Protein AF-A0A926H9J5-F1 (afdb_monomer_lite)

Foldseek 3Di:
DDDDPPVPVVVVVVVVVVLVCVLVVQLVVLLVVVVPDFQWDPVPKPQWDDPDPPDLKTFGAQKIKIFGLFAQAKKKKKWWKAADDDVPDDWKWKWKAFPVGTQDIDTHHGGDIDIGIGGRPGRIIMIGIDWDADVPRDPPTGGIMTNDMHMDHDHHSVVSSVVSNVVSVVVVVVVVVLVVCVVVVNNLLSVLLVLLLCLLQVCLQPPPHDADPQLLQLLQQLVCCLVPCAGPVRHHVDQQFDDDPNDTAQNLLSVLLNVLCVVPNSGSSSLLNSLSNLLSLLLVLQLVQCVLVVHDNVNSSVSSNCSSPPPVSSVLSSHRHLVSNQSSLVSQLSSLLSVCLVPVALVSLLSNLVSLLSNVSSGVVSVPVSVVSNVVSVVSSVVVDDPPSVVSNPVSVVSSVVSD

Structure (mmCIF, N/CA/C/O backbone):
data_AF-A0A926H9J5-F1
#
_entry.id   AF-A0A926H9J5-F1
#
loop_
_atom_site.group_PDB
_atom_site.id
_atom_site.type_symbol
_atom_site.label_atom_id
_atom_site.label_alt_id
_atom_site.label_comp_id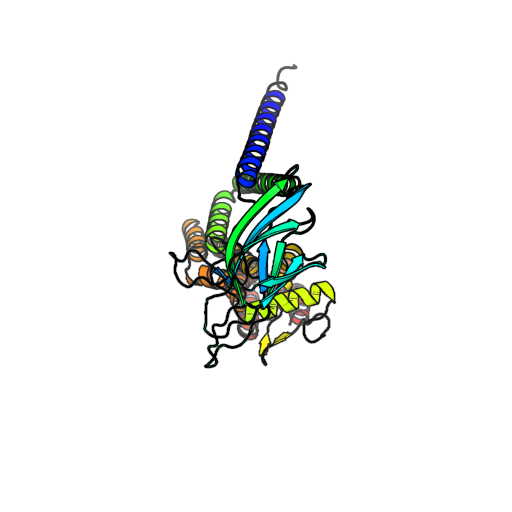
_atom_site.label_asym_id
_atom_site.label_entity_id
_atom_site.label_seq_id
_atom_site.pdbx_PDB_ins_code
_atom_site.Cartn_x
_atom_site.Cartn_y
_atom_site.Cartn_z
_atom_site.occupancy
_atom_site.B_iso_or_equiv
_atom_site.auth_seq_id
_atom_site.auth_comp_id
_atom_site.auth_asym_id
_atom_site.auth_atom_id
_atom_site.pdbx_PDB_model_num
ATOM 1 N N . MET A 1 1 ? -57.236 1.985 -12.619 1.00 40.22 1 MET A N 1
ATOM 2 C CA . MET A 1 1 ? -56.108 1.726 -11.698 1.00 40.22 1 MET A CA 1
ATOM 3 C C . MET A 1 1 ? -54.906 1.158 -12.467 1.00 40.22 1 MET A C 1
ATOM 5 O O . MET A 1 1 ? -54.530 0.035 -12.216 1.00 40.22 1 MET A O 1
ATOM 9 N N . VAL A 1 2 ? -54.306 1.894 -13.419 1.00 43.84 2 VAL A N 1
ATOM 10 C CA . VAL A 1 2 ? -53.001 1.549 -14.043 1.00 43.84 2 VAL A CA 1
ATOM 11 C C . VAL A 1 2 ? -52.397 2.838 -14.624 1.00 43.84 2 VAL A C 1
ATOM 13 O O . VAL A 1 2 ? -52.598 3.153 -15.792 1.00 43.84 2 VAL A O 1
ATOM 16 N N . ARG A 1 3 ? -51.736 3.666 -13.803 1.00 39.59 3 ARG A N 1
ATOM 17 C CA . ARG A 1 3 ? -51.000 4.849 -14.302 1.00 39.59 3 ARG A CA 1
ATOM 18 C C . ARG A 1 3 ? -49.951 5.354 -13.303 1.00 39.59 3 ARG A C 1
ATOM 20 O O . ARG A 1 3 ? -49.963 6.518 -12.943 1.00 39.59 3 ARG A O 1
ATOM 27 N N . VAL A 1 4 ? -49.076 4.474 -12.801 1.00 44.59 4 VAL A N 1
ATOM 28 C CA . VAL A 1 4 ? -47.977 4.892 -11.892 1.00 44.59 4 VAL A CA 1
ATOM 29 C C . VAL A 1 4 ? -46.612 4.244 -12.210 1.00 44.59 4 VAL A C 1
ATOM 31 O O . VAL A 1 4 ? -45.598 4.685 -11.689 1.00 44.59 4 VAL A O 1
ATOM 34 N N . LEU A 1 5 ? -46.504 3.276 -13.131 1.00 44.22 5 LEU A N 1
ATOM 35 C CA . LEU A 1 5 ? -45.238 2.539 -13.339 1.00 44.22 5 LEU A CA 1
ATOM 36 C C . LEU A 1 5 ? -44.410 2.932 -14.581 1.00 44.22 5 LEU A C 1
ATOM 38 O O . LEU A 1 5 ? -43.310 2.417 -14.750 1.00 44.22 5 LEU A O 1
ATOM 42 N N . SER A 1 6 ? -44.861 3.860 -15.435 1.00 45.69 6 SER A N 1
ATOM 43 C CA . SER A 1 6 ? -44.105 4.243 -16.648 1.00 45.69 6 SER A CA 1
ATOM 44 C C . SER A 1 6 ? -43.022 5.311 -16.422 1.00 45.69 6 SER A C 1
ATOM 46 O O . SER A 1 6 ? -42.155 5.491 -17.276 1.00 45.69 6 SER A O 1
ATOM 48 N N . GLY A 1 7 ? -43.038 6.012 -15.281 1.00 44.78 7 GLY A N 1
ATOM 49 C CA . GLY A 1 7 ? -42.080 7.084 -14.976 1.00 44.78 7 GLY A CA 1
ATOM 50 C C . GLY A 1 7 ? -40.696 6.597 -14.527 1.00 44.78 7 GLY A C 1
ATOM 51 O O . GLY A 1 7 ? -39.704 7.277 -14.771 1.00 44.78 7 GLY A O 1
ATOM 52 N N . SER A 1 8 ? -40.596 5.412 -13.914 1.00 55.94 8 SER A N 1
ATOM 53 C CA . SER A 1 8 ? -39.327 4.910 -13.357 1.00 55.94 8 SER A CA 1
ATOM 54 C C . SER A 1 8 ? -38.430 4.221 -14.393 1.00 55.94 8 SER A C 1
ATOM 56 O O . SER A 1 8 ? -37.206 4.311 -14.301 1.00 55.94 8 SER A O 1
ATOM 58 N N . VAL A 1 9 ? -39.017 3.579 -15.409 1.00 56.31 9 VAL A N 1
ATOM 59 C CA . VAL A 1 9 ? -38.272 2.833 -16.439 1.00 56.31 9 VAL A CA 1
ATOM 60 C C . VAL A 1 9 ? -37.558 3.777 -17.411 1.00 56.31 9 VAL A C 1
ATOM 62 O O . VAL A 1 9 ? -36.389 3.560 -17.730 1.00 56.31 9 VAL A O 1
ATOM 65 N N . ASN A 1 10 ? -38.215 4.866 -17.827 1.00 59.53 10 ASN A N 1
ATOM 66 C CA . ASN A 1 10 ? -37.609 5.866 -18.715 1.00 59.53 10 ASN A CA 1
ATOM 67 C C . ASN A 1 10 ? -36.473 6.640 -18.034 1.00 59.53 10 ASN A C 1
ATOM 69 O O . ASN A 1 10 ? -35.454 6.920 -18.668 1.00 59.53 10 ASN A O 1
ATOM 73 N N . ASP A 1 11 ? -36.608 6.943 -16.740 1.00 71.62 11 ASP A N 1
ATOM 74 C CA . ASP A 1 11 ? -35.564 7.649 -15.992 1.00 71.62 11 ASP A CA 1
ATOM 75 C C . ASP A 1 11 ? -34.356 6.736 -15.701 1.00 71.62 11 ASP A C 1
ATOM 77 O O . ASP A 1 11 ? -33.203 7.170 -15.763 1.00 71.62 11 ASP A O 1
ATOM 81 N N . TRP A 1 12 ? -34.591 5.434 -15.492 1.00 65.69 12 TRP A N 1
ATOM 82 C CA . TRP A 1 12 ? -33.530 4.426 -15.417 1.00 65.69 12 TRP A CA 1
ATOM 83 C C . TRP A 1 12 ? -32.776 4.277 -16.745 1.00 65.69 12 TRP A C 1
ATOM 85 O O . TRP A 1 12 ? -31.549 4.395 -16.770 1.00 65.69 12 TRP A O 1
ATOM 95 N N . ALA A 1 13 ? -33.493 4.107 -17.859 1.00 68.81 13 ALA A N 1
ATOM 96 C CA . ALA A 1 13 ? -32.890 3.991 -19.187 1.00 68.81 13 ALA A CA 1
ATOM 97 C C . ALA A 1 13 ? -32.060 5.237 -19.556 1.00 68.81 13 ALA A C 1
ATOM 99 O O . ALA A 1 13 ? -30.950 5.121 -20.084 1.00 68.81 13 ALA A O 1
ATOM 100 N N . ALA A 1 14 ? -32.540 6.435 -19.207 1.00 77.62 14 ALA A N 1
ATOM 101 C CA . ALA A 1 14 ? -31.814 7.686 -19.425 1.00 77.62 14 ALA A CA 1
ATOM 102 C C . ALA A 1 14 ? -30.544 7.816 -18.561 1.00 77.62 14 ALA A C 1
ATOM 104 O O . ALA A 1 14 ? -29.553 8.405 -19.006 1.00 77.62 14 ALA A O 1
ATOM 105 N N . ARG A 1 15 ? -30.543 7.288 -17.329 1.00 77.44 15 ARG A N 1
ATOM 106 C CA . ARG A 1 15 ? -29.356 7.264 -16.452 1.00 77.44 15 ARG A CA 1
ATOM 107 C C . ARG A 1 15 ? -28.318 6.254 -16.932 1.00 77.44 15 ARG A C 1
ATOM 109 O O . ARG A 1 15 ? -27.143 6.605 -17.014 1.00 77.44 15 ARG A O 1
ATOM 116 N N . VAL A 1 16 ? -28.747 5.050 -17.315 1.00 74.50 16 VAL A N 1
ATOM 117 C CA . VAL A 1 16 ? -27.863 4.016 -17.880 1.00 74.50 16 VAL A CA 1
ATOM 118 C C . VAL A 1 16 ? -27.220 4.513 -19.173 1.00 74.50 16 VAL A C 1
ATOM 120 O O . VAL A 1 16 ? -26.003 4.437 -19.316 1.00 74.50 16 VAL A O 1
ATOM 123 N N . ARG A 1 17 ? -27.997 5.124 -20.075 1.00 78.69 17 ARG A N 1
ATOM 124 C CA . ARG A 1 17 ? -27.465 5.701 -21.319 1.00 78.69 17 ARG A CA 1
ATOM 125 C C . ARG A 1 17 ? -26.413 6.783 -21.057 1.00 78.69 17 ARG A C 1
ATOM 127 O O . ARG A 1 17 ? -25.381 6.792 -21.720 1.00 78.69 17 ARG A O 1
ATOM 134 N N . ARG A 1 18 ? -26.645 7.676 -20.087 1.00 84.75 18 ARG A N 1
ATOM 135 C CA . ARG A 1 18 ? -25.661 8.702 -19.694 1.00 84.75 18 ARG A CA 1
ATOM 136 C C . ARG A 1 18 ? -24.377 8.083 -19.145 1.00 84.75 18 ARG A C 1
ATOM 138 O O . ARG A 1 18 ? -23.299 8.508 -19.542 1.00 84.75 18 ARG A O 1
ATOM 145 N N . LEU A 1 19 ? -24.487 7.065 -18.292 1.00 80.88 19 LEU A N 1
ATOM 146 C CA . LEU A 1 19 ? -23.328 6.360 -17.746 1.00 80.88 19 LEU A CA 1
ATOM 147 C C . LEU A 1 19 ? -22.507 5.681 -18.851 1.00 80.88 19 LEU A C 1
ATOM 149 O O . LEU A 1 19 ? -21.294 5.850 -18.899 1.00 80.88 19 LEU A O 1
ATOM 153 N N . VAL A 1 20 ? -23.168 4.973 -19.771 1.00 82.50 20 VAL A N 1
ATOM 154 C CA . VAL A 1 20 ? -22.505 4.313 -20.906 1.00 82.50 20 VAL A CA 1
ATOM 155 C C . VAL A 1 20 ? -21.783 5.331 -21.789 1.00 82.50 20 VAL A C 1
ATOM 157 O O . VAL A 1 20 ? -20.630 5.108 -22.140 1.00 82.50 20 VAL A O 1
ATOM 160 N N . LEU A 1 21 ? -22.409 6.472 -22.099 1.00 86.94 21 LEU A N 1
ATOM 161 C CA . LEU A 1 21 ? -21.769 7.529 -22.891 1.00 86.94 21 LEU A CA 1
ATOM 162 C C . LEU A 1 21 ? -20.521 8.100 -22.209 1.00 86.94 21 LEU A C 1
ATOM 164 O O . LEU A 1 21 ? -19.515 8.314 -22.878 1.00 86.94 21 LEU A O 1
ATOM 168 N N . VAL A 1 22 ? -20.561 8.309 -20.890 1.00 85.81 22 VAL A N 1
ATOM 169 C CA . VAL A 1 22 ? -19.393 8.773 -20.124 1.00 85.81 22 VAL A CA 1
ATOM 170 C C . VAL A 1 22 ? -18.276 7.728 -20.135 1.00 85.81 22 VAL A C 1
ATOM 172 O O . VAL A 1 22 ? -17.121 8.087 -20.339 1.00 85.81 22 VAL A O 1
ATOM 175 N N . LEU A 1 23 ? -18.602 6.443 -19.969 1.00 84.19 23 LEU A N 1
ATOM 176 C CA . LEU A 1 23 ? -17.611 5.361 -19.984 1.00 84.19 23 LEU A CA 1
ATOM 177 C C . LEU A 1 23 ? -16.963 5.196 -21.357 1.00 84.19 23 LEU A C 1
ATOM 179 O O . LEU A 1 23 ? -15.743 5.111 -21.448 1.00 84.19 23 LEU A O 1
ATOM 183 N N . VAL A 1 24 ? -17.764 5.200 -22.423 1.00 85.88 24 VAL A N 1
ATOM 184 C CA . VAL A 1 24 ? -17.259 5.119 -23.799 1.00 85.88 24 VAL A CA 1
ATOM 185 C C . VAL A 1 24 ? -16.432 6.358 -24.137 1.00 85.88 24 VAL A C 1
ATOM 187 O O . VAL A 1 24 ? -15.339 6.227 -24.676 1.00 85.88 24 VAL A O 1
ATOM 190 N N . GLY A 1 25 ? -16.906 7.554 -23.777 1.00 87.00 25 GLY A N 1
ATOM 191 C CA . GLY A 1 25 ? -16.163 8.798 -23.982 1.00 87.00 25 GLY A CA 1
ATOM 192 C C . GLY A 1 25 ? -14.828 8.815 -23.234 1.00 87.00 25 GLY A C 1
ATOM 193 O O . GLY A 1 25 ? -13.804 9.151 -23.824 1.00 87.00 25 GLY A O 1
ATOM 194 N N . GLY A 1 26 ? -14.816 8.390 -21.967 1.00 84.19 26 GLY A N 1
ATOM 195 C CA . GLY A 1 26 ? -13.601 8.274 -21.157 1.00 84.19 26 GLY A CA 1
ATOM 196 C C . GLY A 1 26 ? -12.621 7.237 -21.707 1.00 84.19 26 GLY A C 1
ATOM 197 O O . GLY A 1 26 ? -11.427 7.516 -21.800 1.00 84.19 26 GLY A O 1
ATOM 198 N N . TYR A 1 27 ? -13.126 6.083 -22.148 1.00 87.88 27 TYR A N 1
ATOM 199 C CA . TYR A 1 27 ? -12.326 5.052 -22.805 1.00 87.88 27 TYR A CA 1
ATOM 200 C C . TYR A 1 27 ? -11.686 5.566 -24.102 1.00 87.88 27 TYR A C 1
ATOM 202 O O . TYR A 1 27 ? -10.478 5.440 -24.289 1.00 87.88 27 TYR A O 1
ATOM 210 N N . LEU A 1 28 ? -12.468 6.191 -24.987 1.00 86.88 28 LEU A N 1
ATOM 211 C CA . LEU A 1 28 ? -11.955 6.737 -26.246 1.00 86.88 28 LEU A CA 1
ATOM 212 C C . LEU A 1 28 ? -10.918 7.837 -25.997 1.00 86.88 28 LEU A C 1
ATOM 214 O O . LEU A 1 28 ? -9.867 7.838 -26.635 1.00 86.88 28 LEU A O 1
ATOM 218 N N . LEU A 1 29 ? -11.172 8.730 -25.037 1.00 86.56 29 LEU A N 1
ATOM 219 C CA . LEU A 1 29 ? -10.226 9.776 -24.658 1.00 86.56 29 LEU A CA 1
ATOM 220 C C . LEU A 1 29 ? -8.920 9.184 -24.108 1.00 86.56 29 LEU A C 1
ATOM 222 O O . LEU A 1 29 ? -7.842 9.588 -24.536 1.00 86.56 29 LEU A O 1
ATOM 226 N N . GLY A 1 30 ? -9.003 8.205 -23.203 1.00 83.12 30 GLY A N 1
ATOM 227 C CA . GLY A 1 30 ? -7.832 7.516 -22.658 1.00 83.12 30 GLY A CA 1
ATOM 228 C C . GLY A 1 30 ? -7.021 6.803 -23.740 1.00 83.12 30 GLY A C 1
ATOM 229 O O . GLY A 1 30 ? -5.794 6.883 -23.744 1.00 83.12 30 GLY A O 1
ATOM 230 N N . LEU A 1 31 ? -7.699 6.174 -24.703 1.00 84.00 31 LEU A N 1
ATOM 231 C CA . LEU A 1 31 ? -7.054 5.517 -25.836 1.00 84.00 31 LEU A CA 1
ATOM 232 C C . LEU A 1 31 ? -6.327 6.522 -26.734 1.00 84.00 31 LEU A C 1
ATOM 234 O O . LEU A 1 31 ? -5.190 6.262 -27.114 1.00 84.00 31 LEU A O 1
ATOM 238 N N . VAL A 1 32 ? -6.931 7.678 -27.026 1.00 85.69 32 VAL A N 1
ATOM 239 C CA . VAL A 1 32 ? -6.279 8.756 -27.790 1.00 85.69 32 VAL A CA 1
ATOM 240 C C . VAL A 1 32 ? -5.058 9.300 -27.045 1.00 85.69 32 VAL A C 1
ATOM 242 O O . VAL A 1 32 ? -3.987 9.410 -27.638 1.00 85.69 32 VAL A O 1
ATOM 245 N N . LEU A 1 33 ? -5.185 9.587 -25.746 1.00 83.25 33 LEU A N 1
ATOM 246 C CA . LEU A 1 33 ? -4.091 10.129 -24.932 1.00 83.25 33 LEU A CA 1
ATOM 247 C C . LEU A 1 33 ? -2.909 9.160 -24.816 1.00 83.25 33 LEU A C 1
ATOM 249 O O . LEU A 1 33 ? -1.759 9.585 -24.918 1.00 83.25 33 LEU A O 1
ATOM 253 N N . LEU A 1 34 ? -3.168 7.865 -24.616 1.00 76.88 34 LEU A N 1
ATOM 254 C CA . LEU A 1 34 ? -2.102 6.863 -24.553 1.00 76.88 34 LEU A CA 1
ATOM 255 C C . LEU A 1 34 ? -1.523 6.540 -25.933 1.00 76.88 34 LEU A C 1
ATOM 257 O O . LEU A 1 34 ? -0.317 6.353 -26.043 1.00 76.88 34 LEU A O 1
ATOM 261 N N . ALA A 1 35 ? -2.337 6.520 -26.991 1.00 78.69 35 ALA A N 1
ATOM 262 C CA . ALA A 1 35 ? -1.851 6.299 -28.354 1.00 78.69 35 ALA A CA 1
ATOM 263 C C . ALA A 1 35 ? -1.009 7.468 -28.894 1.00 78.69 35 ALA A C 1
ATOM 265 O O . ALA A 1 35 ? -0.241 7.263 -29.833 1.00 78.69 35 ALA A O 1
ATOM 266 N N . ALA A 1 36 ? -1.156 8.666 -28.317 1.00 81.81 36 ALA A N 1
ATOM 267 C CA . ALA A 1 36 ? -0.327 9.831 -28.608 1.00 81.81 36 ALA A CA 1
ATOM 268 C C . ALA A 1 36 ? 1.050 9.791 -27.919 1.00 81.81 36 ALA A C 1
ATOM 270 O O . ALA A 1 36 ? 1.919 10.592 -28.267 1.00 81.81 36 ALA A O 1
ATOM 271 N N . ARG A 1 37 ? 1.277 8.883 -26.954 1.00 80.00 37 ARG A N 1
ATOM 272 C CA . ARG A 1 37 ? 2.600 8.711 -26.339 1.00 80.00 37 ARG A CA 1
ATOM 273 C C . ARG A 1 37 ? 3.595 8.151 -27.363 1.00 80.00 37 ARG A C 1
ATOM 275 O O . ARG A 1 37 ? 3.215 7.308 -28.181 1.00 80.00 37 ARG A O 1
ATOM 282 N N . PRO A 1 38 ? 4.866 8.589 -27.329 1.00 84.56 38 PRO A N 1
ATOM 283 C CA . PRO A 1 38 ? 5.887 8.023 -28.196 1.00 84.56 38 PRO A CA 1
ATOM 284 C C . PRO A 1 38 ? 6.096 6.540 -27.866 1.00 84.56 38 PRO A C 1
ATOM 286 O O . PRO A 1 38 ? 6.010 6.127 -26.713 1.00 84.56 38 PRO A O 1
ATOM 289 N N . VAL A 1 39 ? 6.398 5.739 -28.889 1.00 86.62 39 VAL A N 1
ATOM 290 C CA . VAL A 1 39 ? 6.645 4.292 -28.745 1.00 86.62 39 VAL A CA 1
ATOM 291 C C . VAL A 1 39 ? 7.868 4.012 -27.867 1.00 86.62 39 VAL A C 1
ATOM 293 O O . VAL A 1 39 ? 7.919 2.995 -27.187 1.00 86.62 39 VAL A O 1
ATOM 296 N N . LEU A 1 40 ? 8.843 4.919 -27.877 1.00 88.56 40 LEU A N 1
ATOM 297 C CA . LEU A 1 40 ? 10.045 4.871 -27.058 1.00 88.56 40 LEU A CA 1
ATOM 298 C C . LEU A 1 40 ? 10.285 6.262 -26.472 1.00 88.56 40 LEU A C 1
ATOM 300 O O . LEU A 1 40 ? 10.246 7.255 -27.201 1.00 88.56 40 LEU A O 1
ATOM 304 N N . SER A 1 41 ? 10.557 6.324 -25.170 1.00 87.19 41 SER A N 1
ATOM 305 C CA . SER A 1 41 ? 10.955 7.544 -24.467 1.00 87.19 41 SER A CA 1
A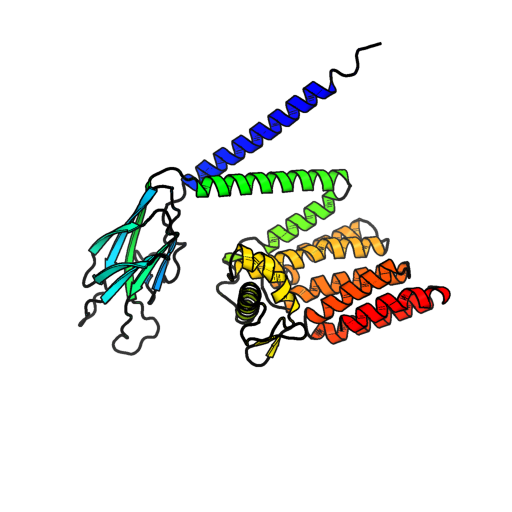TOM 306 C C . SER A 1 41 ? 12.280 7.318 -23.750 1.00 87.19 41 SER A C 1
ATOM 308 O O . SER A 1 41 ? 12.402 6.418 -22.923 1.00 87.19 41 SER A O 1
ATOM 310 N N . LEU A 1 42 ? 13.274 8.167 -24.020 1.00 83.75 42 LEU A N 1
ATOM 311 C CA . LEU A 1 42 ? 14.565 8.117 -23.323 1.00 83.75 42 LEU A CA 1
ATOM 312 C C . LEU A 1 42 ? 14.466 8.506 -21.840 1.00 83.75 42 LEU A C 1
ATOM 314 O O . LEU A 1 42 ? 15.386 8.223 -21.081 1.00 83.75 42 LEU A O 1
ATOM 318 N N . GLN A 1 43 ? 13.367 9.138 -21.414 1.00 79.19 43 GLN A N 1
ATOM 319 C CA . GLN A 1 43 ? 13.122 9.441 -19.998 1.00 79.19 43 GLN A CA 1
ATOM 320 C C . GLN A 1 43 ? 12.725 8.199 -19.194 1.00 79.19 43 GLN A C 1
ATOM 322 O O . GLN A 1 43 ? 12.926 8.168 -17.987 1.00 79.19 43 GLN A O 1
ATOM 327 N N . GLU A 1 44 ? 12.168 7.188 -19.861 1.00 79.50 44 GLU A N 1
ATOM 328 C CA . GLU A 1 44 ? 11.751 5.919 -19.252 1.00 79.50 44 GLU A CA 1
ATOM 329 C C . GLU A 1 44 ? 12.868 4.864 -19.323 1.00 79.50 44 GLU A C 1
ATOM 331 O O . GLU A 1 44 ? 12.708 3.744 -18.850 1.00 79.50 44 GLU A O 1
ATOM 336 N N . ALA A 1 45 ? 14.001 5.200 -19.942 1.00 84.38 45 ALA A N 1
ATOM 337 C CA . ALA A 1 45 ? 15.117 4.289 -20.115 1.00 84.38 45 ALA A CA 1
ATOM 338 C C . ALA A 1 45 ? 15.911 4.095 -18.817 1.00 84.38 45 ALA A C 1
ATOM 340 O O . ALA A 1 45 ? 16.307 5.053 -18.153 1.00 84.38 45 ALA A O 1
ATOM 341 N N . GLU A 1 46 ? 16.230 2.841 -18.509 1.00 82.75 46 GLU A N 1
ATOM 342 C CA . GLU A 1 46 ? 17.052 2.471 -17.358 1.00 82.75 46 GLU A CA 1
ATOM 343 C C . GLU A 1 46 ? 18.516 2.303 -17.771 1.00 82.75 46 GLU A C 1
ATOM 345 O O . GLU A 1 46 ? 18.820 1.849 -18.878 1.00 82.75 46 GLU A O 1
ATOM 350 N N . GLY A 1 47 ? 19.442 2.631 -16.867 1.00 77.75 47 GLY A N 1
ATOM 351 C CA . GLY A 1 47 ? 20.883 2.507 -17.113 1.00 77.75 47 GLY A CA 1
ATOM 352 C C . GLY A 1 47 ? 21.469 3.601 -18.014 1.00 77.75 47 GLY A C 1
ATOM 353 O O . GLY A 1 47 ? 22.617 3.474 -18.447 1.00 77.75 47 GLY A O 1
ATOM 354 N N . LEU A 1 48 ? 20.701 4.659 -18.303 1.00 78.50 48 LEU A N 1
ATOM 355 C CA . LEU A 1 48 ? 21.188 5.875 -18.952 1.00 78.50 48 LEU A CA 1
ATOM 356 C C . LEU A 1 48 ? 21.561 6.935 -17.918 1.00 78.50 48 LEU A C 1
ATOM 358 O O . LEU A 1 48 ? 20.802 7.223 -16.995 1.00 78.50 48 LEU A O 1
ATOM 362 N N . TYR A 1 49 ? 22.702 7.578 -18.138 1.00 74.88 49 TYR A N 1
ATOM 363 C CA . TYR A 1 49 ? 23.176 8.699 -17.338 1.00 74.88 49 TYR A CA 1
ATOM 364 C C . TYR A 1 49 ? 23.309 9.940 -18.214 1.00 74.88 49 TYR A C 1
ATOM 366 O O . TYR A 1 49 ? 23.768 9.878 -19.358 1.00 74.88 49 TYR A O 1
ATOM 374 N N . ARG A 1 50 ? 22.929 11.095 -17.668 1.00 69.62 50 ARG A N 1
ATOM 375 C CA . ARG A 1 50 ? 23.042 12.392 -18.339 1.00 69.62 50 ARG A CA 1
ATOM 376 C C . ARG A 1 50 ? 23.865 13.334 -17.471 1.00 69.62 50 ARG A C 1
ATOM 378 O O . ARG A 1 50 ? 23.599 13.455 -16.282 1.00 69.62 50 ARG A O 1
ATOM 385 N N . GLN A 1 51 ? 24.861 13.997 -18.059 1.00 51.47 51 GLN A N 1
ATOM 386 C CA . GLN A 1 51 ? 25.780 14.855 -17.303 1.00 51.47 51 GLN A CA 1
ATOM 387 C C . GLN A 1 51 ? 25.222 16.274 -17.063 1.00 51.47 51 GLN A C 1
ATOM 389 O O . GLN A 1 51 ? 25.672 16.930 -16.133 1.00 51.47 51 GLN A O 1
ATOM 394 N N . GLN A 1 52 ? 24.239 16.739 -17.853 1.00 53.91 52 GLN A N 1
ATOM 395 C CA . GLN A 1 52 ? 23.575 18.053 -17.728 1.00 53.91 52 GLN A CA 1
ATOM 396 C C . GLN A 1 52 ? 22.256 18.091 -18.531 1.00 53.91 52 GLN A C 1
ATOM 398 O O . GLN A 1 52 ? 22.150 17.427 -19.563 1.00 53.91 52 GLN A O 1
ATOM 403 N N . GLU A 1 53 ? 21.270 18.900 -18.114 1.00 55.53 53 GLU A N 1
ATOM 404 C CA . GLU A 1 53 ? 19.951 19.048 -18.777 1.00 55.53 53 GLU A CA 1
ATOM 405 C C . GLU A 1 53 ? 20.007 19.530 -20.240 1.00 55.53 53 GLU A C 1
ATOM 407 O O . GLU A 1 53 ? 19.023 19.412 -20.972 1.00 55.53 53 GLU A O 1
ATOM 412 N N . THR A 1 54 ? 21.156 20.026 -20.696 1.00 55.56 54 THR A N 1
ATOM 413 C CA . THR A 1 54 ? 21.392 20.519 -22.061 1.00 55.56 54 THR A CA 1
ATOM 414 C C . THR A 1 54 ? 22.186 19.547 -22.938 1.00 55.56 54 THR A C 1
ATOM 416 O O . THR A 1 54 ? 22.320 19.783 -24.137 1.00 55.56 54 THR A O 1
ATOM 419 N N . ALA A 1 55 ? 22.699 18.440 -22.388 1.00 59.06 55 ALA A N 1
ATOM 420 C CA . ALA A 1 55 ? 23.499 17.490 -23.159 1.00 59.06 55 ALA A CA 1
ATOM 421 C C . ALA A 1 55 ? 22.629 16.728 -24.175 1.00 59.06 55 ALA A C 1
ATOM 423 O O . ALA A 1 55 ? 21.580 16.192 -23.815 1.00 59.06 55 ALA A O 1
ATOM 424 N N . THR A 1 56 ? 23.076 16.654 -25.429 1.00 65.56 56 THR A N 1
ATOM 425 C CA . THR A 1 56 ? 22.390 15.997 -26.562 1.00 65.56 56 THR A CA 1
ATOM 426 C C . THR A 1 56 ? 22.676 14.495 -26.664 1.00 65.56 56 THR A C 1
ATOM 428 O O . THR A 1 56 ? 22.474 13.893 -27.714 1.00 65.56 56 THR A O 1
ATOM 431 N N . TYR A 1 57 ? 23.219 13.892 -25.607 1.00 61.72 57 TYR A N 1
ATOM 432 C CA . TYR A 1 57 ? 23.625 12.494 -25.590 1.00 61.72 57 TYR A CA 1
ATOM 433 C C . TYR A 1 57 ? 23.490 11.894 -24.189 1.00 61.72 57 TYR A C 1
ATOM 435 O O . TYR A 1 57 ? 23.598 12.595 -23.178 1.00 61.72 57 TYR A O 1
ATOM 443 N N . HIS A 1 58 ? 23.262 10.583 -24.148 1.00 74.12 58 HIS A N 1
ATOM 444 C CA . HIS A 1 58 ? 23.119 9.789 -22.937 1.00 74.12 58 HIS A CA 1
ATOM 445 C C . HIS A 1 58 ? 24.236 8.756 -22.869 1.00 74.12 58 HIS A C 1
ATOM 447 O O . HIS A 1 58 ? 24.511 8.030 -23.826 1.00 74.12 58 HIS A O 1
ATOM 453 N N . TRP A 1 59 ? 24.879 8.685 -21.718 1.00 72.81 59 TRP A N 1
ATOM 454 C CA . TRP A 1 59 ? 25.899 7.694 -21.456 1.00 72.81 59 TRP A CA 1
ATOM 455 C C . TRP A 1 59 ? 25.251 6.389 -21.006 1.00 72.81 59 TRP A C 1
ATOM 457 O O . TRP A 1 59 ? 24.406 6.405 -20.108 1.00 72.81 59 TRP A O 1
ATOM 467 N N . THR A 1 60 ? 25.632 5.263 -21.604 1.00 73.62 60 THR A N 1
ATOM 468 C CA . THR A 1 60 ? 25.102 3.960 -21.192 1.00 73.62 60 THR A CA 1
ATOM 469 C C . THR A 1 60 ? 25.912 3.387 -20.038 1.00 73.62 60 THR A C 1
ATOM 471 O O . THR A 1 60 ? 27.127 3.533 -20.009 1.00 73.62 60 THR A O 1
ATOM 474 N N . SER A 1 61 ? 25.288 2.650 -19.124 1.00 74.38 61 SER A N 1
ATOM 475 C CA . SER A 1 61 ? 26.019 1.742 -18.227 1.00 74.38 61 SER A CA 1
ATOM 476 C C . SER A 1 61 ? 26.623 0.552 -19.016 1.00 74.38 61 SER A C 1
ATOM 478 O O . SER A 1 61 ? 26.781 0.616 -20.241 1.00 74.38 61 SER A O 1
ATOM 480 N N . SER A 1 62 ? 26.942 -0.562 -18.350 1.00 77.81 62 SER A N 1
ATOM 481 C CA . SER A 1 62 ? 27.161 -1.856 -19.021 1.00 77.81 62 SER A CA 1
ATOM 482 C C . SER A 1 62 ? 25.884 -2.412 -19.671 1.00 77.81 62 SER A C 1
ATOM 484 O O . SER A 1 62 ? 25.953 -3.208 -20.611 1.00 77.81 62 SER A O 1
ATOM 486 N N . GLN A 1 63 ? 24.716 -1.979 -19.191 1.00 84.44 63 GLN A N 1
ATOM 487 C CA . GLN A 1 63 ? 23.400 -2.342 -19.699 1.00 84.44 63 GLN A CA 1
ATOM 488 C C . GLN A 1 63 ? 22.442 -1.142 -19.689 1.00 84.44 63 GLN A C 1
ATOM 490 O O . GLN A 1 63 ? 22.338 -0.409 -18.708 1.00 84.44 63 GLN A O 1
ATOM 495 N N . VAL A 1 64 ? 21.692 -0.981 -20.772 1.00 87.81 64 VAL A N 1
ATOM 496 C CA . VAL A 1 64 ? 20.582 -0.035 -20.895 1.00 87.81 64 VAL A CA 1
ATOM 497 C C . VAL A 1 64 ? 19.337 -0.794 -21.299 1.00 87.81 64 VAL A C 1
ATOM 499 O O . VAL A 1 64 ? 19.386 -1.613 -22.217 1.00 87.81 64 VAL A O 1
ATOM 502 N N . ARG A 1 65 ? 18.217 -0.512 -20.640 1.00 89.56 65 ARG A N 1
ATOM 503 C CA . ARG A 1 65 ? 16.898 -1.029 -21.017 1.00 89.56 65 ARG A CA 1
ATOM 504 C C . ARG A 1 65 ? 16.085 0.139 -21.566 1.00 89.56 65 ARG A C 1
ATOM 506 O O . ARG A 1 65 ? 15.881 1.123 -20.868 1.00 89.56 65 ARG A O 1
ATOM 513 N N . LEU A 1 66 ? 15.653 0.036 -22.820 1.00 90.50 66 LEU A N 1
ATOM 514 C CA . LEU A 1 66 ? 14.777 0.995 -23.493 1.00 90.50 66 LEU A CA 1
ATOM 515 C C . LEU A 1 66 ? 13.364 0.393 -23.554 1.00 90.50 66 LEU A C 1
ATOM 517 O O . LEU A 1 66 ? 13.141 -0.495 -24.385 1.00 90.50 66 LEU A O 1
ATOM 521 N N . PRO A 1 67 ? 12.421 0.809 -22.689 1.00 88.81 67 PRO A N 1
ATOM 522 C CA . PRO A 1 67 ? 11.042 0.339 -22.759 1.00 88.81 67 PRO A CA 1
ATOM 523 C C . PRO A 1 67 ? 10.400 0.672 -24.108 1.00 88.81 67 PRO A C 1
ATOM 525 O O . PRO A 1 67 ? 10.639 1.740 -24.678 1.00 88.81 67 PRO A O 1
ATOM 528 N N . LEU A 1 68 ? 9.589 -0.254 -24.619 1.00 87.31 68 LEU A N 1
ATOM 529 C CA . LEU A 1 68 ? 8.855 -0.106 -25.872 1.00 87.31 68 LEU A CA 1
ATOM 530 C C . LEU A 1 68 ? 7.353 -0.228 -25.613 1.00 87.31 68 LEU A C 1
ATOM 532 O O . LEU A 1 68 ? 6.858 -1.282 -25.212 1.00 87.31 68 LEU A O 1
ATOM 536 N N . HIS A 1 69 ? 6.607 0.827 -25.930 1.00 82.81 69 HIS A N 1
ATOM 537 C CA . HIS A 1 69 ? 5.144 0.811 -25.937 1.00 82.81 69 HIS A CA 1
ATOM 538 C C . HIS A 1 69 ? 4.657 0.165 -27.235 1.00 82.81 69 HIS A C 1
ATOM 540 O O . HIS A 1 69 ? 4.383 0.830 -28.238 1.00 82.81 69 HIS A O 1
ATOM 546 N N . GLY A 1 70 ? 4.639 -1.167 -27.229 1.00 68.00 70 GLY A N 1
ATOM 547 C CA . GLY A 1 70 ? 4.358 -1.995 -28.395 1.00 68.00 70 GLY A CA 1
ATOM 548 C C . GLY A 1 70 ? 2.927 -1.885 -28.932 1.00 68.00 70 GLY A C 1
ATOM 549 O O . GLY A 1 70 ? 1.965 -1.542 -28.242 1.00 68.00 70 GLY A O 1
ATOM 550 N N . ARG A 1 71 ? 2.787 -2.234 -30.210 1.00 77.00 71 ARG A N 1
ATOM 551 C CA . ARG A 1 71 ? 1.511 -2.506 -30.882 1.00 77.00 71 ARG A CA 1
ATOM 552 C C . ARG A 1 71 ? 1.518 -3.964 -31.345 1.00 77.00 71 ARG A C 1
ATOM 554 O O . ARG A 1 71 ? 2.499 -4.675 -31.180 1.00 77.00 71 ARG A O 1
ATOM 561 N N . THR A 1 72 ? 0.412 -4.435 -31.909 1.00 79.19 72 THR A N 1
ATOM 562 C CA . THR A 1 72 ? 0.297 -5.831 -32.386 1.00 79.19 72 THR A CA 1
ATOM 563 C C . THR A 1 72 ? 1.296 -6.209 -33.488 1.00 79.19 72 THR A C 1
ATOM 565 O O . THR A 1 72 ? 1.584 -7.393 -33.652 1.00 79.19 72 THR A O 1
ATOM 568 N N . GLY A 1 73 ? 1.840 -5.238 -34.228 1.00 81.50 73 GLY A N 1
ATOM 569 C CA . GLY A 1 73 ? 2.882 -5.437 -35.238 1.00 81.50 73 GLY A CA 1
ATOM 570 C C . GLY A 1 73 ? 4.299 -5.136 -34.725 1.00 81.50 73 GLY A C 1
ATOM 571 O O . GLY A 1 73 ? 4.466 -4.642 -33.611 1.00 81.50 73 GLY A O 1
ATOM 572 N N . PRO A 1 74 ? 5.335 -5.442 -35.528 1.00 84.94 74 PRO A N 1
ATOM 573 C CA . PRO A 1 74 ? 6.726 -5.234 -35.138 1.00 84.94 74 PRO A CA 1
ATOM 574 C C . PRO A 1 74 ? 7.043 -3.749 -34.921 1.00 84.94 74 PRO A C 1
ATOM 576 O O . PRO A 1 74 ? 6.443 -2.866 -35.547 1.00 84.94 74 PRO A O 1
ATOM 579 N N . THR A 1 75 ? 8.028 -3.495 -34.064 1.00 89.81 75 THR A N 1
ATOM 580 C CA . THR A 1 75 ? 8.518 -2.150 -33.753 1.00 89.81 75 THR A CA 1
ATOM 581 C C . THR A 1 75 ? 9.864 -1.935 -34.428 1.00 89.81 75 THR A C 1
ATOM 583 O O . THR A 1 75 ? 10.809 -2.685 -34.193 1.00 89.81 75 THR A O 1
ATOM 586 N N . GLN A 1 76 ? 9.973 -0.912 -35.267 1.00 92.06 76 GLN A N 1
ATOM 587 C CA . GLN A 1 76 ? 11.247 -0.489 -35.838 1.00 92.06 76 GLN A CA 1
ATOM 588 C C . GLN A 1 76 ? 11.883 0.527 -34.897 1.00 92.06 76 GLN A C 1
ATOM 590 O O . GLN A 1 76 ? 11.261 1.532 -34.562 1.00 92.06 76 GLN A O 1
ATOM 595 N N . VAL A 1 77 ? 13.114 0.269 -34.466 1.00 92.88 77 VAL A N 1
ATOM 596 C CA . VAL A 1 77 ? 13.871 1.170 -33.595 1.00 92.88 77 VAL A CA 1
ATOM 597 C C . VAL A 1 77 ? 15.106 1.652 -34.345 1.00 92.88 77 VAL A C 1
ATOM 599 O O . VAL A 1 77 ? 15.898 0.846 -34.838 1.00 92.88 77 VAL A O 1
ATOM 602 N N . ALA A 1 78 ? 15.266 2.969 -34.434 1.00 93.44 78 ALA A N 1
ATOM 603 C CA . ALA A 1 78 ? 16.455 3.621 -34.957 1.00 93.44 78 ALA A CA 1
ATOM 604 C C . ALA A 1 78 ? 17.286 4.160 -33.786 1.00 93.44 78 ALA A C 1
ATOM 606 O O . ALA A 1 78 ? 16.806 4.977 -33.003 1.00 93.44 78 ALA A O 1
ATOM 607 N N . LEU A 1 79 ? 18.530 3.700 -33.667 1.00 92.75 79 LEU A N 1
ATOM 608 C CA . LEU A 1 79 ? 19.464 4.067 -32.602 1.00 92.75 79 LEU A CA 1
ATOM 609 C C . LEU A 1 79 ? 20.694 4.743 -33.196 1.00 92.75 79 LEU A C 1
ATOM 611 O O . LEU A 1 79 ? 21.285 4.220 -34.136 1.00 92.75 79 LEU A O 1
ATOM 615 N N . THR A 1 80 ? 21.145 5.845 -32.609 1.00 91.75 80 THR A N 1
ATOM 616 C CA . THR A 1 80 ? 22.438 6.450 -32.946 1.00 91.75 80 THR A CA 1
ATOM 617 C C . THR A 1 80 ? 23.425 6.183 -31.820 1.00 91.75 80 THR A C 1
ATOM 619 O O . THR A 1 80 ? 23.351 6.812 -30.765 1.00 91.75 80 THR A O 1
ATOM 622 N N . LEU A 1 81 ? 24.359 5.259 -32.050 1.00 90.69 81 LEU A N 1
ATOM 623 C CA . LEU A 1 81 ? 25.382 4.863 -31.078 1.00 90.69 81 LEU A CA 1
ATOM 624 C C . LEU A 1 81 ? 26.760 5.349 -31.520 1.00 90.69 81 LEU A C 1
ATOM 626 O O . LEU A 1 81 ? 27.042 5.413 -32.716 1.00 90.69 81 LEU A O 1
ATOM 630 N N . GLY A 1 82 ? 27.639 5.648 -30.569 1.00 87.62 82 GLY A N 1
ATOM 631 C CA . GLY A 1 82 ? 29.048 5.927 -30.842 1.00 87.62 82 GLY A CA 1
ATOM 632 C C . GLY A 1 82 ? 29.924 5.828 -29.598 1.00 87.62 82 GLY A C 1
ATOM 633 O O . GLY A 1 82 ? 29.459 5.437 -28.531 1.00 87.62 82 GLY A O 1
ATOM 634 N N . LEU A 1 83 ? 31.193 6.201 -29.753 1.00 81.19 83 LEU A N 1
ATOM 635 C CA . LEU A 1 83 ? 32.175 6.304 -28.673 1.00 81.19 83 LEU A CA 1
ATOM 636 C C . LEU A 1 83 ? 32.505 7.772 -28.400 1.00 81.19 83 LEU A C 1
ATOM 638 O O . LEU A 1 83 ? 32.381 8.622 -29.291 1.00 81.19 83 LEU A O 1
ATOM 642 N N . VAL A 1 84 ? 32.945 8.071 -27.181 1.00 71.44 84 VAL A N 1
ATOM 643 C CA . VAL A 1 84 ? 33.584 9.359 -26.891 1.00 71.44 84 VAL A CA 1
ATOM 644 C C . VAL A 1 84 ? 35.016 9.282 -27.359 1.00 71.44 84 VAL A C 1
ATOM 646 O O . VAL A 1 84 ? 35.722 8.397 -26.917 1.00 71.44 84 VAL A O 1
ATOM 649 N N . ARG A 1 85 ? 35.423 10.201 -28.241 1.00 62.69 85 ARG A N 1
ATOM 650 C CA . ARG A 1 85 ? 36.755 10.193 -28.854 1.00 62.69 85 ARG A CA 1
ATOM 651 C C . ARG A 1 85 ? 37.844 10.392 -27.796 1.00 62.69 85 ARG A C 1
ATOM 653 O O . ARG A 1 85 ? 38.044 11.521 -27.345 1.00 62.69 85 ARG A O 1
ATOM 660 N N . TRP A 1 86 ? 38.582 9.334 -27.489 1.00 62.38 86 TRP A N 1
ATOM 661 C CA . TRP A 1 86 ? 39.822 9.368 -26.717 1.00 62.38 86 TRP A CA 1
ATOM 662 C C . TRP A 1 86 ? 40.987 8.765 -27.521 1.00 62.38 86 TRP A C 1
ATOM 664 O O . TRP A 1 86 ? 40.783 7.882 -28.360 1.00 62.38 86 TRP A O 1
ATOM 674 N N . PRO A 1 87 ? 42.235 9.225 -27.305 1.00 53.25 87 PRO A N 1
ATOM 675 C CA . PRO A 1 87 ? 43.402 8.588 -27.909 1.00 53.25 87 PRO A CA 1
ATOM 676 C C . PRO A 1 87 ? 43.514 7.130 -27.435 1.00 53.25 87 PRO A C 1
ATOM 678 O O . PRO A 1 87 ? 43.685 6.887 -26.243 1.00 53.25 87 PRO A O 1
ATOM 681 N N . GLY A 1 88 ? 43.426 6.175 -28.366 1.00 63.03 88 GLY A N 1
ATOM 682 C CA . GLY A 1 88 ? 43.501 4.737 -28.072 1.00 63.03 88 GLY A CA 1
ATOM 683 C C . GLY A 1 88 ? 42.157 4.004 -27.982 1.00 63.03 88 GLY A C 1
ATOM 684 O O . GLY A 1 88 ? 42.151 2.857 -27.544 1.00 63.03 88 GLY A O 1
ATOM 685 N N . ASP A 1 89 ? 41.040 4.619 -28.393 1.00 66.12 89 ASP A N 1
ATOM 686 C CA . ASP A 1 89 ? 39.732 3.949 -28.403 1.00 66.12 89 ASP A CA 1
ATOM 687 C C . ASP A 1 89 ? 39.744 2.651 -29.220 1.00 66.12 89 ASP A C 1
ATOM 689 O O . ASP A 1 89 ? 39.994 2.644 -30.430 1.00 66.12 89 ASP A O 1
ATOM 693 N N . THR A 1 90 ? 39.401 1.550 -28.556 1.00 72.62 90 THR A N 1
ATOM 694 C CA . THR A 1 90 ? 39.106 0.274 -29.200 1.00 72.62 90 THR A CA 1
ATOM 695 C C . THR A 1 90 ? 37.608 0.184 -29.513 1.00 72.62 90 THR A C 1
ATOM 697 O O . THR A 1 90 ? 36.778 0.692 -28.748 1.00 72.62 90 THR A O 1
ATOM 700 N N . PRO A 1 91 ? 37.217 -0.448 -30.636 1.00 79.69 91 PRO A N 1
ATOM 701 C CA . PRO A 1 91 ? 35.814 -0.729 -30.912 1.00 79.69 91 PRO A CA 1
ATOM 702 C C . PRO A 1 91 ? 35.153 -1.475 -29.743 1.00 79.69 91 PRO A C 1
ATOM 704 O O . PRO A 1 91 ? 35.700 -2.442 -29.213 1.00 79.69 91 PRO A O 1
ATOM 707 N N . ARG A 1 92 ? 33.959 -1.034 -29.328 1.00 82.00 92 ARG A N 1
ATOM 708 C CA . ARG A 1 92 ? 33.207 -1.665 -28.229 1.00 82.00 92 ARG A CA 1
ATOM 709 C C . ARG A 1 92 ? 32.271 -2.725 -28.770 1.00 82.00 92 ARG A C 1
ATOM 711 O O . ARG A 1 92 ? 31.482 -2.432 -29.668 1.00 82.00 92 ARG A O 1
ATOM 718 N N . GLN A 1 93 ? 32.273 -3.913 -28.170 1.00 87.81 93 GLN A N 1
ATOM 719 C CA . GLN A 1 93 ? 31.237 -4.896 -28.467 1.00 87.81 93 GLN A CA 1
ATOM 720 C C . GLN A 1 93 ? 29.915 -4.471 -27.834 1.00 87.81 93 GLN A C 1
ATOM 722 O O . GLN A 1 93 ? 29.814 -4.288 -26.618 1.00 87.81 93 GLN A O 1
ATOM 727 N N . VAL A 1 94 ? 28.897 -4.341 -28.678 1.00 90.06 94 VAL A N 1
ATOM 728 C CA . VAL A 1 94 ? 27.519 -4.054 -28.298 1.00 90.06 94 VAL A CA 1
ATOM 729 C C . VAL A 1 94 ? 26.647 -5.241 -28.673 1.00 90.06 94 VAL A C 1
ATOM 731 O O . VAL A 1 94 ? 26.714 -5.775 -29.780 1.00 90.06 94 VAL A O 1
ATOM 734 N N . THR A 1 95 ? 25.804 -5.650 -27.735 1.00 92.38 95 THR A N 1
ATOM 735 C CA . THR A 1 95 ? 24.761 -6.649 -27.934 1.00 92.38 95 THR A CA 1
ATOM 736 C C . THR A 1 95 ? 23.406 -5.971 -27.815 1.00 92.38 95 THR A C 1
ATOM 738 O O . THR A 1 95 ? 23.082 -5.414 -26.767 1.00 92.38 95 THR A O 1
ATOM 741 N N . LEU A 1 96 ? 22.605 -6.048 -28.873 1.00 92.81 96 LEU A N 1
ATOM 742 C CA . LEU A 1 96 ? 21.186 -5.715 -28.825 1.00 92.81 96 LEU A CA 1
ATOM 743 C C . LEU A 1 96 ? 20.407 -6.986 -28.505 1.00 92.81 96 LEU A C 1
ATOM 745 O O . LEU A 1 96 ? 20.588 -8.011 -29.164 1.00 92.81 96 LEU A O 1
ATOM 749 N N . ALA A 1 97 ? 19.548 -6.927 -27.500 1.00 93.06 97 ALA A N 1
ATOM 750 C CA . ALA A 1 97 ? 18.761 -8.056 -27.035 1.00 93.06 97 ALA A CA 1
ATOM 751 C C . ALA A 1 97 ? 17.346 -7.627 -26.647 1.00 93.06 97 ALA A C 1
ATOM 753 O O . ALA A 1 97 ? 17.053 -6.453 -26.447 1.00 93.06 97 ALA A O 1
ATOM 754 N N . THR A 1 98 ? 16.473 -8.611 -26.522 1.00 91.12 98 THR A N 1
ATOM 755 C CA . THR A 1 98 ? 15.149 -8.504 -25.909 1.00 91.12 98 THR A CA 1
ATOM 756 C C . THR A 1 98 ? 15.057 -9.541 -24.799 1.00 91.12 98 THR A C 1
ATOM 758 O O . THR A 1 98 ? 15.929 -10.407 -24.683 1.00 91.12 98 THR A O 1
ATOM 761 N N . ASP A 1 99 ? 13.972 -9.514 -24.031 1.00 80.44 99 ASP A N 1
ATOM 762 C CA . ASP A 1 99 ? 13.692 -10.552 -23.034 1.00 80.44 99 ASP A CA 1
ATOM 763 C C . ASP A 1 99 ? 13.573 -11.960 -23.678 1.00 80.44 99 ASP A C 1
ATOM 765 O O . ASP A 1 99 ? 13.787 -12.966 -23.010 1.00 80.44 99 ASP A O 1
ATOM 769 N N . ALA A 1 100 ? 13.312 -12.044 -24.993 1.00 79.81 100 ALA A N 1
ATOM 770 C CA . ALA A 1 100 ? 13.241 -13.296 -25.753 1.00 79.81 100 ALA A CA 1
ATOM 771 C C . ALA A 1 100 ? 14.595 -13.786 -26.308 1.00 79.81 100 ALA A C 1
ATOM 773 O O . ALA A 1 100 ? 14.679 -14.904 -26.815 1.00 79.81 100 ALA A O 1
ATOM 774 N N . GLY A 1 101 ? 15.654 -12.971 -26.246 1.00 87.06 101 GLY A N 1
ATOM 775 C CA . GLY A 1 101 ? 16.979 -13.352 -26.734 1.00 87.06 101 GLY A CA 1
ATOM 776 C C . GLY A 1 101 ? 17.750 -12.232 -27.427 1.00 87.06 101 GLY A C 1
ATOM 777 O O . GLY A 1 101 ? 17.308 -11.087 -27.530 1.00 87.06 101 GLY A O 1
ATOM 778 N N . VAL A 1 102 ? 18.947 -12.576 -27.899 1.00 92.06 102 VAL A N 1
ATOM 779 C CA . VAL A 1 102 ? 19.859 -11.650 -28.583 1.00 92.06 102 VAL A CA 1
ATOM 780 C C . VAL A 1 102 ? 19.381 -11.395 -30.012 1.00 92.06 102 VAL A C 1
ATOM 782 O O . VAL A 1 102 ? 19.179 -12.337 -30.770 1.00 92.06 102 VAL A O 1
ATOM 785 N N . LEU A 1 103 ? 19.250 -10.121 -30.383 1.00 92.19 103 LEU A N 1
ATOM 786 C CA . LEU A 1 103 ? 18.903 -9.684 -31.737 1.00 92.19 103 LEU A CA 1
ATOM 787 C C . LEU A 1 103 ? 20.146 -9.516 -32.616 1.00 92.19 103 LEU A C 1
ATOM 789 O O . LEU A 1 103 ? 20.143 -9.921 -33.773 1.00 92.19 103 LEU A O 1
ATOM 793 N N . ALA A 1 104 ? 21.204 -8.899 -32.080 1.00 93.06 104 ALA A N 1
ATOM 794 C CA . ALA A 1 104 ? 22.433 -8.635 -32.823 1.00 93.06 104 ALA A CA 1
ATOM 795 C C . ALA A 1 104 ? 23.636 -8.453 -31.891 1.00 93.06 104 ALA A C 1
ATOM 797 O O . ALA A 1 104 ? 23.494 -7.988 -30.759 1.00 93.06 104 ALA A O 1
ATOM 798 N N . ARG A 1 105 ? 24.832 -8.768 -32.398 1.00 93.75 105 ARG A N 1
ATOM 799 C CA . ARG A 1 105 ? 26.124 -8.433 -31.785 1.00 93.75 105 ARG A CA 1
ATOM 800 C C . ARG A 1 105 ? 26.994 -7.752 -32.831 1.00 93.75 105 ARG A C 1
ATOM 802 O O . ARG A 1 105 ? 27.114 -8.272 -33.937 1.00 93.75 105 ARG A O 1
ATOM 809 N N . PHE A 1 106 ? 27.562 -6.601 -32.504 1.00 92.06 106 PHE A N 1
ATOM 810 C CA . PHE A 1 106 ? 28.410 -5.842 -33.421 1.00 92.06 106 PHE A CA 1
ATOM 811 C C . PHE A 1 106 ? 29.366 -4.931 -32.660 1.00 92.06 106 PHE A C 1
ATOM 813 O O . PHE A 1 106 ? 29.206 -4.695 -31.463 1.00 92.06 106 PHE A O 1
ATOM 820 N N . GLU A 1 107 ? 30.353 -4.401 -33.373 1.00 89.88 107 GLU A N 1
ATOM 821 C CA . GLU A 1 107 ? 31.310 -3.450 -32.825 1.00 89.88 107 GLU A CA 1
ATOM 822 C C . GLU A 1 107 ? 30.930 -2.012 -33.173 1.00 89.88 107 GLU A C 1
ATOM 824 O O . GLU A 1 107 ? 30.616 -1.683 -34.320 1.00 89.88 107 GLU A O 1
ATOM 829 N N . VAL A 1 108 ? 30.977 -1.141 -32.169 1.00 87.00 108 VAL A N 1
ATOM 830 C CA . VAL A 1 108 ? 30.788 0.300 -32.326 1.00 87.00 108 VAL A CA 1
ATOM 831 C C . VAL A 1 108 ? 32.153 0.965 -32.229 1.00 87.00 108 VAL A C 1
ATOM 833 O O . VAL A 1 108 ? 32.736 1.021 -31.152 1.00 87.00 108 VAL A O 1
ATOM 836 N N . ALA A 1 109 ? 32.651 1.467 -33.359 1.00 82.25 109 ALA A N 1
ATOM 837 C CA . ALA A 1 109 ? 33.915 2.207 -33.438 1.00 82.25 109 ALA A CA 1
ATOM 838 C C . ALA A 1 109 ? 33.713 3.723 -33.619 1.00 82.25 109 ALA A C 1
ATOM 840 O O . ALA A 1 109 ? 34.545 4.528 -33.218 1.00 82.25 109 ALA A O 1
ATOM 841 N N . ALA A 1 110 ? 32.600 4.134 -34.230 1.00 85.25 110 ALA A N 1
ATOM 842 C CA . ALA A 1 110 ? 32.290 5.531 -34.514 1.00 85.25 110 ALA A CA 1
ATOM 843 C C . ALA A 1 110 ? 30.786 5.792 -34.388 1.00 85.25 110 ALA A C 1
ATOM 845 O O . ALA A 1 110 ? 29.982 4.857 -34.367 1.00 85.25 110 ALA A O 1
ATOM 846 N N . LYS A 1 111 ? 30.410 7.076 -34.330 1.00 89.56 111 LYS A N 1
ATOM 847 C CA . LYS A 1 111 ? 29.006 7.498 -34.329 1.00 89.56 111 LYS A CA 1
ATOM 848 C C . LYS A 1 111 ? 28.318 7.017 -35.610 1.00 89.56 111 LYS A C 1
ATOM 850 O O . LYS A 1 111 ? 28.663 7.475 -36.698 1.00 89.56 111 LYS A O 1
ATOM 855 N N . ARG A 1 112 ? 27.345 6.117 -35.477 1.00 90.81 112 ARG A N 1
ATOM 856 C CA . ARG A 1 112 ? 26.589 5.529 -36.589 1.00 90.81 112 ARG A CA 1
ATOM 857 C C . ARG A 1 112 ? 25.140 5.277 -36.179 1.00 90.81 112 ARG A C 1
ATOM 859 O O . ARG A 1 112 ? 24.851 5.033 -35.009 1.00 90.81 112 ARG A O 1
ATOM 866 N N . GLN A 1 113 ? 24.243 5.346 -37.156 1.00 92.81 113 GLN A N 1
ATOM 867 C CA . GLN A 1 113 ? 22.839 4.994 -36.990 1.00 92.81 113 GLN A CA 1
ATOM 868 C C . GLN A 1 113 ? 22.621 3.509 -37.304 1.00 92.81 113 GLN A C 1
ATOM 870 O O . GLN A 1 113 ? 23.144 2.987 -38.291 1.00 92.81 113 GLN A O 1
ATOM 875 N N . TYR A 1 114 ? 21.844 2.845 -36.457 1.00 92.69 114 TYR A N 1
ATOM 876 C CA . TYR A 1 114 ? 21.492 1.435 -36.528 1.00 92.69 114 TYR A CA 1
ATOM 877 C C . TYR A 1 114 ? 19.971 1.309 -36.551 1.00 92.69 114 TYR A C 1
ATOM 879 O O . TYR A 1 114 ? 19.284 1.986 -35.790 1.00 92.69 114 TYR A O 1
ATOM 887 N N . HIS A 1 115 ? 19.453 0.425 -37.399 1.00 93.44 115 HIS A N 1
ATOM 888 C CA . HIS A 1 115 ? 18.032 0.100 -37.455 1.00 93.44 115 HIS A CA 1
ATOM 889 C C . HIS A 1 115 ? 17.844 -1.343 -37.010 1.00 93.44 115 HIS A C 1
ATOM 891 O O . HIS A 1 115 ? 18.484 -2.244 -37.552 1.00 93.44 115 HIS A O 1
ATOM 897 N N . VAL A 1 116 ? 16.977 -1.561 -36.027 1.00 92.38 116 VAL A N 1
ATOM 898 C CA . VAL A 1 116 ? 16.652 -2.899 -35.535 1.00 92.38 116 VAL A CA 1
ATOM 899 C C . VAL A 1 116 ? 15.142 -3.091 -35.537 1.00 92.38 116 VAL A C 1
ATOM 901 O O . VAL A 1 116 ? 14.382 -2.182 -35.204 1.00 92.38 116 VAL A O 1
ATOM 904 N N . VAL A 1 117 ? 14.703 -4.280 -35.940 1.00 91.31 117 VAL A N 1
ATOM 905 C CA . VAL A 1 117 ? 13.296 -4.674 -35.878 1.00 91.31 117 VAL A CA 1
ATOM 906 C C . VAL A 1 117 ? 13.107 -5.515 -34.629 1.00 91.31 117 VAL A C 1
ATOM 908 O O . VAL A 1 117 ? 13.744 -6.554 -34.463 1.00 91.31 117 VAL A O 1
ATOM 911 N N . VAL A 1 118 ? 12.238 -5.043 -33.747 1.00 89.88 118 VAL A N 1
ATOM 912 C CA . VAL A 1 118 ? 11.919 -5.682 -32.478 1.00 89.88 118 VAL A CA 1
ATOM 913 C C . VAL A 1 118 ? 10.565 -6.394 -32.608 1.00 89.88 118 VAL A C 1
ATOM 915 O O . VAL A 1 118 ? 9.605 -5.785 -33.096 1.00 89.88 118 VAL A O 1
ATOM 918 N N . PRO A 1 119 ? 10.458 -7.676 -32.205 1.00 86.50 119 PRO A N 1
ATOM 919 C CA . PRO A 1 119 ? 9.189 -8.401 -32.202 1.00 86.50 119 PRO A CA 1
ATOM 920 C C . PRO A 1 119 ? 8.117 -7.691 -31.367 1.00 86.50 119 PRO A C 1
ATOM 922 O O . PRO A 1 119 ? 8.425 -7.109 -30.330 1.00 86.50 119 PRO A O 1
ATOM 925 N N . SER A 1 120 ? 6.847 -7.799 -31.768 1.00 80.56 120 SER A N 1
ATOM 926 C CA . SER A 1 120 ? 5.716 -7.171 -31.059 1.00 80.56 120 SER A CA 1
ATOM 927 C C . SER A 1 120 ? 5.517 -7.675 -29.625 1.00 80.56 120 SER A C 1
ATOM 929 O O . SER A 1 120 ? 4.890 -7.003 -28.812 1.00 80.56 120 SER A O 1
ATOM 931 N N . SER A 1 121 ? 6.055 -8.853 -29.302 1.00 79.06 121 SER A N 1
ATOM 932 C CA . SER A 1 121 ? 6.007 -9.452 -27.968 1.00 79.06 121 SER A CA 1
ATOM 933 C C . SER A 1 121 ? 7.078 -8.928 -27.009 1.00 79.06 121 SER A C 1
ATOM 935 O O . SER A 1 121 ? 7.008 -9.232 -25.821 1.00 79.06 121 SER A O 1
ATOM 937 N N . ALA A 1 122 ? 8.088 -8.199 -27.493 1.00 84.44 122 ALA A N 1
ATOM 938 C CA . ALA A 1 122 ? 9.189 -7.735 -26.659 1.00 84.44 122 ALA A CA 1
ATOM 939 C C . ALA A 1 122 ? 8.849 -6.375 -26.013 1.00 84.44 122 ALA A C 1
ATOM 941 O O . ALA A 1 122 ? 8.669 -5.393 -26.735 1.00 84.44 122 ALA A O 1
ATOM 942 N N . PRO A 1 123 ? 8.800 -6.282 -24.670 1.00 84.88 123 PRO A N 1
ATOM 943 C CA . PRO A 1 123 ? 8.410 -5.053 -23.971 1.00 84.88 123 PRO A CA 1
ATOM 944 C C . PRO A 1 123 ? 9.539 -4.014 -23.893 1.00 84.88 123 PRO A C 1
ATOM 946 O O . PRO A 1 123 ? 9.308 -2.876 -23.493 1.00 84.88 123 PRO A O 1
ATOM 949 N N . ALA A 1 124 ? 10.773 -4.395 -24.229 1.00 90.25 124 ALA A N 1
ATOM 950 C CA . ALA A 1 124 ? 11.928 -3.510 -24.196 1.00 90.25 124 ALA A CA 1
ATOM 951 C C . ALA A 1 124 ? 13.026 -3.965 -25.166 1.00 90.25 124 ALA A C 1
ATOM 953 O O . ALA A 1 124 ? 13.174 -5.158 -25.455 1.00 90.25 124 ALA A O 1
ATOM 954 N N . LEU A 1 125 ? 13.835 -3.002 -25.608 1.00 92.62 125 LEU A N 1
ATOM 955 C CA . LEU A 1 125 ? 15.116 -3.232 -26.267 1.00 92.62 125 LEU A CA 1
ATOM 956 C C . LEU A 1 125 ? 16.241 -3.036 -25.247 1.00 92.62 125 LEU A C 1
ATOM 958 O O . LEU A 1 125 ? 16.377 -1.971 -24.650 1.00 92.62 125 LEU A O 1
ATOM 962 N N . VAL A 1 126 ? 17.060 -4.062 -25.055 1.00 92.00 126 VAL A N 1
ATOM 963 C CA . VAL A 1 126 ? 18.196 -4.045 -24.135 1.00 92.00 126 VAL A CA 1
ATOM 964 C C . VAL A 1 126 ? 19.483 -3.865 -24.930 1.00 92.00 126 VAL A C 1
ATOM 966 O O . VAL A 1 126 ? 19.785 -4.648 -25.830 1.00 92.00 126 VAL A O 1
ATOM 969 N N . ILE A 1 127 ? 20.260 -2.848 -24.575 1.00 90.94 127 ILE A N 1
ATOM 970 C CA . ILE A 1 127 ? 21.600 -2.598 -25.101 1.00 90.94 127 ILE A CA 1
ATOM 971 C C . ILE A 1 127 ? 22.589 -3.032 -24.025 1.00 90.94 127 ILE A C 1
ATOM 973 O O . ILE A 1 127 ? 22.586 -2.487 -22.926 1.00 90.94 127 ILE A O 1
ATOM 977 N N . ARG A 1 128 ? 23.437 -4.012 -24.321 1.00 89.19 128 ARG A N 1
ATOM 978 C CA . ARG A 1 128 ? 24.561 -4.401 -23.460 1.00 89.19 128 ARG A CA 1
ATOM 979 C C . ARG A 1 128 ? 25.861 -4.031 -24.142 1.00 89.19 128 ARG A C 1
ATOM 981 O O . ARG A 1 128 ? 26.004 -4.270 -25.338 1.00 89.19 128 ARG A O 1
ATOM 988 N N . SER A 1 129 ? 26.812 -3.498 -23.396 1.00 85.12 129 SER A N 1
ATOM 989 C CA . SER A 1 129 ? 28.124 -3.125 -23.923 1.00 85.12 129 SER A CA 1
ATOM 990 C C . SER A 1 129 ? 29.227 -3.474 -22.939 1.00 85.12 129 SER A C 1
ATOM 992 O O . SER A 1 129 ? 29.054 -3.327 -21.729 1.00 85.12 129 SER A O 1
ATOM 994 N N . SER A 1 130 ? 30.378 -3.894 -23.461 1.00 75.44 130 SER A N 1
ATOM 995 C CA . SER A 1 130 ? 31.599 -4.021 -22.661 1.00 75.44 130 SER A CA 1
ATOM 996 C C . SER A 1 130 ? 32.007 -2.657 -22.093 1.00 75.44 130 SER A C 1
ATOM 998 O O . SER A 1 130 ? 32.066 -1.686 -22.849 1.00 75.44 130 SER A O 1
ATOM 1000 N N . VAL A 1 131 ? 32.335 -2.590 -20.802 1.00 68.94 131 VAL A N 1
ATOM 1001 C CA . VAL A 1 131 ? 32.914 -1.395 -20.166 1.00 68.94 131 VAL A CA 1
ATOM 1002 C C . VAL A 1 131 ? 34.413 -1.648 -19.978 1.00 68.94 131 VAL A C 1
ATOM 1004 O O . VAL A 1 131 ? 34.779 -2.553 -19.233 1.00 68.94 131 VAL A O 1
ATOM 1007 N N . GLU A 1 132 ? 35.285 -0.891 -20.651 1.00 61.81 132 GLU A N 1
ATOM 1008 C CA . GLU A 1 132 ? 36.701 -0.808 -20.245 1.00 61.81 132 GLU A CA 1
ATOM 1009 C C . GLU A 1 132 ? 36.865 0.289 -19.209 1.00 61.81 132 GLU A C 1
ATOM 1011 O O . GLU A 1 132 ? 36.153 1.294 -19.222 1.00 61.81 132 GLU A O 1
ATOM 1016 N N . ARG A 1 133 ? 37.859 0.111 -18.342 1.00 59.50 133 ARG A N 1
ATOM 1017 C CA . ARG A 1 133 ? 38.318 1.183 -17.468 1.00 59.50 133 ARG A CA 1
ATOM 1018 C C . ARG A 1 133 ? 39.138 2.188 -18.286 1.00 59.50 133 ARG A C 1
ATOM 1020 O O . ARG A 1 133 ? 39.952 1.768 -19.107 1.00 59.50 133 ARG A O 1
ATOM 1027 N N . PRO A 1 134 ? 38.975 3.497 -18.054 1.00 57.56 134 PRO A N 1
ATOM 1028 C CA . PRO A 1 134 ? 39.822 4.502 -18.675 1.00 57.56 134 PRO A CA 1
ATOM 1029 C C . PRO A 1 134 ? 41.251 4.399 -18.151 1.00 57.56 134 PRO A C 1
ATOM 1031 O O . PRO A 1 134 ? 41.477 3.914 -17.035 1.00 57.56 134 PRO A O 1
ATOM 1034 N N . PRO A 1 135 ? 42.204 5.037 -18.847 1.00 53.44 135 PRO A N 1
ATOM 1035 C CA . PRO A 1 135 ? 43.426 5.484 -18.201 1.00 53.44 135 PRO A CA 1
ATOM 1036 C C . PRO A 1 135 ? 43.059 6.332 -16.966 1.00 53.44 135 PRO A C 1
ATOM 1038 O O . PRO A 1 135 ? 42.393 7.357 -17.114 1.00 53.44 135 PRO A O 1
ATOM 1041 N N . ARG A 1 136 ? 43.523 5.924 -15.771 1.00 57.53 136 ARG A N 1
ATOM 1042 C CA . ARG A 1 136 ? 43.308 6.549 -14.436 1.00 57.53 136 ARG A CA 1
ATOM 1043 C C . ARG A 1 136 ? 42.111 6.068 -13.587 1.00 57.53 136 ARG A C 1
ATOM 1045 O O . ARG A 1 136 ? 41.767 6.767 -12.641 1.00 57.53 136 ARG A O 1
ATOM 1052 N N . ASP A 1 137 ? 41.523 4.898 -13.861 1.00 60.09 137 ASP A N 1
ATOM 1053 C CA . ASP A 1 137 ? 40.567 4.225 -12.945 1.00 60.09 137 ASP A CA 1
ATOM 1054 C C . ASP A 1 137 ? 39.377 5.107 -12.473 1.00 60.09 137 ASP A C 1
ATOM 1056 O O . ASP A 1 137 ? 38.952 5.053 -11.319 1.00 60.09 137 ASP A O 1
ATOM 1060 N N . ASP A 1 138 ? 38.803 5.934 -13.357 1.00 59.88 138 ASP A N 1
ATOM 1061 C CA . ASP A 1 138 ? 37.594 6.711 -13.031 1.00 59.88 138 ASP A CA 1
ATOM 1062 C C . ASP A 1 138 ? 36.373 5.779 -12.912 1.00 59.88 138 ASP A C 1
ATOM 1064 O O . ASP A 1 138 ? 36.006 5.083 -13.863 1.00 59.88 138 ASP A O 1
ATOM 1068 N N . SER A 1 139 ? 35.727 5.783 -11.743 1.00 52.94 139 SER A N 1
ATOM 1069 C CA . SER A 1 139 ? 34.583 4.924 -11.408 1.00 52.94 139 SER A CA 1
ATOM 1070 C C . SER A 1 139 ? 33.293 5.267 -12.158 1.00 52.94 139 SER A C 1
ATOM 1072 O O . SER A 1 139 ? 32.326 4.510 -12.092 1.00 52.94 139 SER A O 1
ATOM 1074 N N . ARG A 1 140 ? 33.256 6.383 -12.896 1.00 55.97 140 ARG A N 1
ATOM 1075 C CA . ARG A 1 140 ? 32.071 6.866 -13.626 1.00 55.97 140 ARG A CA 1
ATOM 1076 C C . ARG A 1 140 ? 31.957 6.304 -15.045 1.00 55.97 140 ARG A C 1
ATOM 1078 O O . ARG A 1 140 ? 31.370 6.960 -15.901 1.00 55.97 140 ARG A O 1
ATOM 1085 N N . TRP A 1 141 ? 32.555 5.148 -15.333 1.00 59.84 141 TRP A N 1
ATOM 1086 C CA . TRP A 1 141 ? 32.673 4.682 -16.714 1.00 59.84 141 TRP A CA 1
ATOM 1087 C C . TRP A 1 141 ? 31.439 4.005 -17.292 1.00 59.84 141 TRP A C 1
ATOM 1089 O O . TRP A 1 141 ? 30.738 3.231 -16.645 1.00 59.84 141 TRP A O 1
ATOM 1099 N N . LEU A 1 142 ? 31.201 4.357 -18.551 1.00 64.62 142 LEU A N 1
ATOM 1100 C CA . LEU A 1 142 ? 29.953 4.220 -19.280 1.00 64.62 142 LEU A CA 1
ATOM 1101 C C . LEU A 1 142 ? 30.288 3.558 -20.621 1.00 64.62 142 LEU A C 1
ATOM 1103 O O . LEU A 1 142 ? 31.286 3.916 -21.239 1.00 64.62 142 LEU A O 1
ATOM 1107 N N . GLY A 1 143 ? 29.516 2.551 -21.029 1.00 72.06 143 GLY A N 1
ATOM 1108 C CA . GLY A 1 143 ? 29.827 1.668 -22.153 1.00 72.06 143 GLY A CA 1
ATOM 1109 C C . GLY A 1 143 ? 29.926 2.384 -23.504 1.00 72.06 143 GLY A C 1
ATOM 1110 O O . GLY A 1 143 ? 31.011 2.732 -23.958 1.00 72.06 143 GLY A O 1
ATOM 1111 N N . VAL A 1 144 ? 28.797 2.572 -24.181 1.00 83.56 144 VAL A N 1
ATOM 1112 C CA . VAL A 1 144 ? 28.693 3.363 -25.416 1.00 83.56 144 VAL A CA 1
ATOM 1113 C C . VAL A 1 144 ? 27.926 4.658 -25.154 1.00 83.56 144 VAL A C 1
ATOM 1115 O O . VAL A 1 144 ? 27.316 4.855 -24.103 1.00 83.56 144 VAL A O 1
ATOM 1118 N N . VAL A 1 145 ? 27.954 5.580 -26.111 1.00 86.31 145 VAL A N 1
ATOM 1119 C CA . VAL A 1 145 ? 27.117 6.782 -26.071 1.00 86.31 145 VAL A CA 1
ATOM 1120 C C . VAL A 1 145 ? 25.896 6.575 -26.949 1.00 86.31 145 VAL A C 1
ATOM 1122 O O . VAL A 1 145 ? 26.028 6.299 -28.144 1.00 86.31 145 VAL A O 1
ATOM 1125 N N . LEU A 1 146 ? 24.715 6.755 -26.361 1.00 87.19 146 LEU A N 1
ATOM 1126 C CA . LEU A 1 146 ? 23.442 6.824 -27.065 1.00 87.19 146 LEU A CA 1
ATOM 1127 C C . LEU A 1 146 ? 23.122 8.292 -27.367 1.00 87.19 146 LEU A C 1
ATOM 1129 O O . LEU A 1 146 ? 22.761 9.061 -26.479 1.00 87.19 146 LEU A O 1
ATOM 1133 N N . PHE A 1 147 ? 23.287 8.690 -28.626 1.00 87.50 147 PHE A N 1
ATOM 1134 C CA . PHE A 1 147 ? 23.013 10.058 -29.073 1.00 87.50 147 PHE A CA 1
ATOM 1135 C C . PHE A 1 147 ? 21.529 10.299 -29.327 1.00 87.50 147 PHE A C 1
ATOM 1137 O O . PHE A 1 147 ? 21.036 11.383 -29.053 1.00 87.50 147 PHE A O 1
ATOM 1144 N N . ASP A 1 148 ? 20.839 9.311 -29.890 1.00 88.44 148 ASP A N 1
ATOM 1145 C CA . ASP A 1 148 ? 19.421 9.415 -30.217 1.00 88.44 148 ASP A CA 1
ATOM 1146 C C . ASP A 1 148 ? 18.794 8.022 -30.311 1.00 88.44 148 ASP A C 1
ATOM 1148 O O . ASP A 1 148 ? 19.471 7.056 -30.687 1.00 88.44 148 ASP A O 1
ATOM 1152 N N . ALA A 1 149 ? 17.510 7.928 -29.982 1.00 90.50 149 ALA A N 1
ATOM 1153 C CA . ALA A 1 149 ? 16.710 6.725 -30.134 1.00 90.50 149 ALA A CA 1
ATOM 1154 C C . ALA A 1 149 ? 15.273 7.105 -30.492 1.00 90.50 149 ALA A C 1
ATOM 1156 O O . ALA A 1 149 ? 14.596 7.802 -29.738 1.00 90.50 149 ALA A O 1
ATOM 1157 N N . THR A 1 150 ? 14.785 6.589 -31.615 1.00 91.88 150 THR A N 1
ATOM 1158 C CA . THR A 1 150 ? 13.393 6.757 -32.044 1.00 91.88 150 THR A CA 1
ATOM 1159 C C . THR A 1 150 ? 12.796 5.407 -32.409 1.00 91.88 150 THR A C 1
ATOM 1161 O O . THR A 1 150 ? 13.504 4.494 -32.837 1.00 91.88 150 THR A O 1
ATOM 1164 N N . ALA A 1 151 ? 11.487 5.254 -32.212 1.00 91.06 151 ALA A N 1
ATOM 1165 C CA . ALA A 1 151 ? 10.788 4.014 -32.519 1.00 91.06 151 ALA A CA 1
ATOM 1166 C C . ALA A 1 151 ? 9.449 4.271 -33.215 1.00 91.06 151 ALA A C 1
ATOM 1168 O O . ALA A 1 151 ? 8.711 5.187 -32.847 1.00 91.06 151 ALA A O 1
ATOM 1169 N N . SER A 1 152 ? 9.120 3.423 -34.186 1.00 88.81 152 SER A N 1
ATOM 1170 C CA . SER A 1 152 ? 7.818 3.363 -34.849 1.00 88.81 152 SER A CA 1
ATOM 1171 C C . SER A 1 152 ? 7.238 1.954 -34.714 1.00 88.81 152 SER A C 1
ATOM 1173 O O . SER A 1 152 ? 7.841 0.963 -35.120 1.00 88.81 152 SER A O 1
ATOM 1175 N N . ALA A 1 153 ? 6.055 1.852 -34.110 1.00 85.62 153 ALA A N 1
ATOM 1176 C CA . ALA A 1 153 ? 5.329 0.593 -33.962 1.00 85.62 153 ALA A CA 1
ATOM 1177 C C . ALA A 1 153 ? 4.155 0.541 -34.942 1.00 85.62 153 ALA A C 1
ATOM 1179 O O . ALA A 1 153 ? 3.418 1.520 -35.099 1.00 85.62 153 ALA A O 1
ATOM 1180 N N . HIS A 1 154 ? 3.942 -0.618 -35.562 1.00 83.69 154 HIS A N 1
ATOM 1181 C CA . HIS A 1 154 ? 2.829 -0.850 -36.484 1.00 83.69 154 HIS A CA 1
ATOM 1182 C C . HIS A 1 154 ? 1.723 -1.697 -35.839 1.00 83.69 154 HIS A C 1
ATOM 1184 O O . HIS A 1 154 ? 1.966 -2.476 -34.925 1.00 83.69 154 HIS A O 1
ATOM 1190 N N . GLY A 1 155 ? 0.487 -1.568 -36.329 1.00 83.19 155 GLY A N 1
ATOM 1191 C CA . GLY A 1 155 ? -0.654 -2.383 -35.895 1.00 83.19 155 GLY A CA 1
ATOM 1192 C C . GLY A 1 155 ? -1.585 -1.715 -34.877 1.00 83.19 155 GLY A C 1
ATOM 1193 O O . GLY A 1 155 ? -1.479 -0.526 -34.559 1.00 83.19 155 GLY A O 1
ATOM 1194 N N . LEU A 1 156 ? -2.546 -2.500 -34.388 1.00 82.06 156 LEU A N 1
ATOM 1195 C CA . LEU A 1 156 ? -3.533 -2.080 -33.395 1.00 82.06 156 LEU A CA 1
ATOM 1196 C C . LEU A 1 156 ? -2.924 -2.036 -31.982 1.00 82.06 156 LEU A C 1
ATOM 1198 O O . LEU A 1 156 ? -2.167 -2.945 -31.623 1.00 82.06 156 LEU A O 1
ATOM 1202 N N . PRO A 1 157 ? -3.286 -1.040 -31.156 1.00 81.19 157 PRO A N 1
ATOM 1203 C CA . PRO A 1 157 ? -2.789 -0.887 -29.791 1.00 81.19 157 PRO A CA 1
ATOM 1204 C C . PRO A 1 157 ? -3.603 -1.733 -28.790 1.00 81.19 157 PRO A C 1
ATOM 1206 O O . PRO A 1 157 ? -4.172 -1.201 -27.841 1.00 81.19 157 PRO A O 1
ATOM 1209 N N . LEU A 1 158 ? -3.710 -3.053 -29.001 1.00 80.75 158 LEU A N 1
ATOM 1210 C CA . LEU A 1 158 ? -4.593 -3.911 -28.189 1.00 80.75 158 LEU A CA 1
ATOM 1211 C C . LEU A 1 158 ? -4.229 -3.913 -26.696 1.00 80.75 158 LEU A C 1
ATOM 1213 O O . LEU A 1 158 ? -5.122 -3.830 -25.857 1.00 80.75 158 LEU A O 1
ATOM 1217 N N . GLN A 1 159 ? -2.937 -3.939 -26.360 1.00 76.25 159 GLN A N 1
ATOM 1218 C CA . GLN A 1 159 ? -2.476 -3.884 -24.967 1.00 76.25 159 GLN A CA 1
ATOM 1219 C C . GLN A 1 159 ? -2.859 -2.562 -24.291 1.00 76.25 159 GLN A C 1
ATOM 1221 O O . GLN A 1 159 ? -3.458 -2.575 -23.218 1.00 76.25 159 GLN A O 1
ATOM 1226 N N . LEU A 1 160 ? -2.613 -1.427 -24.955 1.00 78.56 160 LEU A N 1
ATOM 1227 C CA . LEU A 1 160 ? -3.057 -0.112 -24.477 1.00 78.56 160 LEU A CA 1
ATOM 1228 C C . LEU A 1 160 ? -4.585 -0.069 -24.335 1.00 78.56 160 LEU A C 1
ATOM 1230 O O . LEU A 1 160 ? -5.101 0.433 -23.344 1.00 78.56 160 LEU A O 1
ATOM 1234 N N . SER A 1 161 ? -5.324 -0.652 -25.281 1.00 82.81 161 SER A N 1
ATOM 1235 C CA . SER A 1 161 ? -6.786 -0.719 -25.219 1.00 82.81 161 SER A CA 1
ATOM 1236 C C . SER A 1 161 ? -7.286 -1.489 -23.990 1.00 82.81 161 SER A C 1
ATOM 1238 O O . SER A 1 161 ? -8.219 -1.041 -23.325 1.00 82.81 161 SER A O 1
ATOM 1240 N N . ALA A 1 162 ? -6.629 -2.599 -23.641 1.00 83.12 162 ALA A N 1
ATOM 1241 C CA . ALA A 1 162 ? -6.948 -3.386 -22.458 1.00 83.12 162 ALA A CA 1
ATOM 1242 C C . ALA A 1 162 ? -6.629 -2.611 -21.170 1.00 83.12 162 ALA A C 1
ATOM 1244 O O . ALA A 1 162 ? -7.449 -2.594 -20.252 1.00 83.12 162 ALA A O 1
ATOM 1245 N N . GLN A 1 163 ? -5.493 -1.905 -21.125 1.00 80.62 163 GLN A N 1
ATOM 1246 C CA . GLN A 1 163 ? -5.132 -1.031 -20.003 1.00 80.62 163 GLN A CA 1
ATOM 1247 C C . GLN A 1 163 ? -6.165 0.084 -19.801 1.00 80.62 163 GLN A C 1
ATOM 1249 O O . GLN A 1 163 ? -6.634 0.291 -18.684 1.00 80.62 163 GLN A O 1
ATOM 1254 N N . VAL A 1 164 ? -6.581 0.772 -20.868 1.00 85.38 164 VAL A N 1
ATOM 1255 C CA . VAL A 1 164 ? -7.594 1.838 -20.778 1.00 85.38 164 VAL A CA 1
ATOM 1256 C C . VAL A 1 164 ? -8.945 1.281 -20.342 1.00 85.38 164 VAL A C 1
ATOM 1258 O O . VAL A 1 164 ? -9.627 1.905 -19.527 1.00 85.38 164 VAL A O 1
ATOM 1261 N N . LEU A 1 165 ? -9.338 0.104 -20.838 1.00 86.75 165 LEU A N 1
ATOM 1262 C CA . LEU A 1 165 ? -10.574 -0.553 -20.415 1.00 86.75 165 LEU A CA 1
ATOM 1263 C C . LEU A 1 165 ? -10.543 -0.871 -18.917 1.00 86.75 165 LEU A C 1
ATOM 1265 O O . LEU A 1 165 ? -11.496 -0.555 -18.205 1.00 86.75 165 LEU A O 1
ATOM 1269 N N . LEU A 1 166 ? -9.434 -1.437 -18.435 1.00 86.00 166 LEU A N 1
ATOM 1270 C CA . LEU A 1 166 ? -9.231 -1.735 -17.021 1.00 86.00 166 LEU A CA 1
ATOM 1271 C C . LEU A 1 166 ? -9.290 -0.461 -16.169 1.00 86.00 166 LEU A C 1
ATOM 1273 O O . LEU A 1 166 ? -10.028 -0.419 -15.187 1.00 86.00 166 LEU A O 1
ATOM 1277 N N . LEU A 1 167 ? -8.578 0.596 -16.566 1.00 85.19 167 LEU A N 1
ATOM 1278 C CA . LEU A 1 167 ? -8.599 1.888 -15.874 1.00 85.19 167 LEU A CA 1
ATOM 1279 C C . LEU A 1 167 ? -10.006 2.496 -15.842 1.00 85.19 167 LEU A C 1
ATOM 1281 O O . LEU A 1 167 ? -10.431 3.018 -14.813 1.00 85.19 167 LEU A O 1
ATOM 1285 N N . THR A 1 168 ? -10.755 2.380 -16.938 1.00 84.81 168 THR A N 1
ATOM 1286 C CA . THR A 1 168 ? -12.142 2.860 -17.022 1.00 84.81 168 THR A CA 1
ATOM 1287 C C . THR A 1 168 ? -13.060 2.065 -16.090 1.00 84.81 168 THR A C 1
ATOM 1289 O O . THR A 1 168 ? -13.880 2.650 -15.379 1.00 84.81 168 THR A O 1
ATOM 1292 N N . ALA A 1 169 ? -12.904 0.739 -16.037 1.00 87.69 169 ALA A N 1
ATOM 1293 C CA . ALA A 1 169 ? -13.659 -0.124 -15.132 1.00 87.69 169 ALA A CA 1
ATOM 1294 C C . ALA A 1 169 ? -13.335 0.163 -13.655 1.00 87.69 169 ALA A C 1
ATOM 1296 O O . ALA A 1 169 ? -14.248 0.263 -12.833 1.00 87.69 169 ALA A O 1
ATOM 1297 N N . LEU A 1 170 ? -12.056 0.363 -13.323 1.00 87.62 170 LEU A N 1
ATOM 1298 C CA . LEU A 1 170 ? -11.615 0.750 -11.982 1.00 87.62 170 LEU A CA 1
ATOM 1299 C C . LEU A 1 170 ? -12.168 2.124 -11.586 1.00 87.62 170 LEU A C 1
ATOM 1301 O O . LEU A 1 170 ? -12.709 2.272 -10.491 1.00 87.62 170 LEU A O 1
ATOM 1305 N N . ALA A 1 171 ? -12.109 3.114 -12.480 1.00 85.81 171 ALA A N 1
ATOM 1306 C CA . ALA A 1 171 ? -12.683 4.437 -12.239 1.00 85.81 171 ALA A CA 1
ATOM 1307 C C . ALA A 1 171 ? -14.196 4.358 -11.980 1.00 85.81 171 ALA A C 1
ATOM 1309 O O . ALA A 1 171 ? -14.697 4.980 -11.042 1.00 85.81 171 ALA A O 1
ATOM 1310 N N . LEU A 1 172 ? -14.924 3.546 -12.754 1.00 86.88 172 LEU A N 1
ATOM 1311 C CA . LEU A 1 172 ? -16.345 3.300 -12.518 1.00 86.88 172 LEU A CA 1
ATOM 1312 C C . LEU A 1 172 ? -16.592 2.672 -11.144 1.00 86.88 172 LEU A C 1
ATOM 1314 O O . LEU A 1 172 ? -17.461 3.141 -10.409 1.00 86.88 172 LEU A O 1
ATOM 1318 N N . ALA A 1 173 ? -15.833 1.636 -10.783 1.00 89.25 173 ALA A N 1
ATOM 1319 C CA . ALA A 1 173 ? -15.951 0.984 -9.484 1.00 89.25 173 ALA A CA 1
ATOM 1320 C C . ALA A 1 173 ? -15.711 1.975 -8.332 1.00 89.25 173 ALA A C 1
ATOM 1322 O O . ALA A 1 173 ? -16.488 2.001 -7.377 1.00 89.25 173 ALA A O 1
ATOM 1323 N N . LEU A 1 174 ? -14.708 2.850 -8.456 1.00 88.81 174 LEU A N 1
ATOM 1324 C CA . LEU A 1 174 ? -14.422 3.909 -7.484 1.00 88.81 174 LEU A CA 1
ATOM 1325 C C . LEU A 1 174 ? -15.565 4.925 -7.374 1.00 88.81 174 LEU A C 1
ATOM 1327 O O . LEU A 1 174 ? -15.956 5.283 -6.262 1.00 88.81 174 LEU A O 1
ATOM 1331 N N . VAL A 1 175 ? -16.149 5.356 -8.496 1.00 87.31 175 VAL A N 1
ATOM 1332 C CA . VAL A 1 175 ? -17.309 6.265 -8.494 1.00 87.31 175 VAL A CA 1
ATOM 1333 C C . VAL A 1 175 ? -18.511 5.608 -7.819 1.00 87.31 175 VAL A C 1
ATOM 1335 O O . VAL A 1 175 ? -19.140 6.215 -6.951 1.00 87.31 175 VAL A O 1
ATOM 1338 N N . LEU A 1 176 ? -18.818 4.356 -8.165 1.00 88.69 176 LEU A N 1
ATOM 1339 C CA . LEU A 1 176 ? -19.916 3.610 -7.549 1.00 88.69 176 LEU A CA 1
ATOM 1340 C C . LEU A 1 176 ? -19.692 3.416 -6.045 1.00 88.69 176 LEU A C 1
ATOM 1342 O O . LEU A 1 176 ? -20.628 3.574 -5.258 1.00 88.69 176 LEU A O 1
ATOM 1346 N N . PHE A 1 177 ? -18.455 3.142 -5.635 1.00 89.06 177 PHE A N 1
ATOM 1347 C CA . PHE A 1 177 ? -18.080 3.033 -4.232 1.00 89.06 177 PHE A CA 1
ATOM 1348 C C . PHE A 1 177 ? -18.226 4.370 -3.489 1.00 89.06 177 PHE A C 1
ATOM 1350 O O . PHE A 1 177 ? -18.818 4.412 -2.411 1.00 89.06 177 PHE A O 1
ATOM 1357 N N . ALA A 1 178 ? -17.798 5.487 -4.082 1.00 87.50 178 ALA A N 1
ATOM 1358 C CA . ALA A 1 178 ? -17.990 6.823 -3.513 1.00 87.50 178 ALA A CA 1
ATOM 1359 C C . ALA A 1 178 ? -19.482 7.195 -3.389 1.00 87.50 178 ALA A C 1
ATOM 1361 O O . ALA A 1 178 ? -19.923 7.734 -2.366 1.00 87.50 178 ALA A O 1
ATOM 1362 N N . MET A 1 179 ? -20.297 6.850 -4.390 1.00 87.06 179 MET A N 1
ATOM 1363 C CA . MET A 1 179 ? -21.756 7.000 -4.329 1.00 87.06 179 MET A CA 1
ATOM 1364 C C . MET A 1 179 ? -22.377 6.138 -3.223 1.00 87.06 179 MET A C 1
ATOM 1366 O O . MET A 1 179 ? -23.315 6.562 -2.548 1.00 87.06 179 MET A O 1
ATOM 1370 N N . TRP A 1 180 ? -21.869 4.925 -3.015 1.00 91.69 180 TRP A N 1
ATOM 1371 C CA . TRP A 1 180 ? -22.310 4.066 -1.920 1.00 91.69 180 TRP A CA 1
ATOM 1372 C C . TRP A 1 180 ? -21.932 4.650 -0.549 1.00 91.69 180 TRP A C 1
ATOM 1374 O O . TRP A 1 180 ? -22.795 4.732 0.329 1.00 91.69 180 TRP A O 1
ATOM 1384 N N . LEU A 1 181 ? -20.695 5.131 -0.381 1.00 91.81 181 LEU A N 1
ATOM 1385 C CA . LEU A 1 181 ? -20.220 5.764 0.855 1.00 91.81 181 LEU A CA 1
ATOM 1386 C C . LEU A 1 181 ? -21.068 6.982 1.225 1.00 91.81 181 LEU A C 1
ATOM 1388 O O . LEU A 1 181 ? -21.542 7.091 2.355 1.00 91.81 181 LEU A O 1
ATOM 1392 N N . THR A 1 182 ? -21.298 7.882 0.269 1.00 88.69 182 THR A N 1
ATOM 1393 C CA . THR A 1 182 ? -22.124 9.084 0.470 1.00 88.69 182 THR A CA 1
ATOM 1394 C C . THR A 1 182 ? -23.559 8.731 0.858 1.00 88.69 182 THR A C 1
ATOM 1396 O O . THR A 1 182 ? -24.059 9.259 1.850 1.00 88.69 182 THR A O 1
ATOM 1399 N N . ARG A 1 183 ? -24.190 7.769 0.170 1.00 89.62 183 ARG A N 1
ATOM 1400 C CA . ARG A 1 183 ? -25.541 7.276 0.512 1.00 89.62 183 ARG A CA 1
ATOM 1401 C C . ARG A 1 183 ? -25.635 6.660 1.908 1.00 89.62 183 ARG A C 1
ATOM 1403 O O . ARG A 1 183 ? -26.693 6.726 2.522 1.00 89.62 183 ARG A O 1
ATOM 1410 N N . ARG A 1 184 ? -24.554 6.055 2.407 1.00 92.81 184 ARG A N 1
ATOM 1411 C CA . ARG A 1 184 ? -24.476 5.465 3.756 1.00 92.81 184 ARG A CA 1
ATOM 1412 C C . ARG A 1 184 ? -24.056 6.465 4.842 1.00 92.81 184 ARG A C 1
ATOM 1414 O O . ARG A 1 184 ? -23.944 6.073 5.998 1.00 92.81 184 ARG A O 1
ATOM 1421 N N . GLY A 1 185 ? -23.825 7.734 4.495 1.00 91.81 185 GLY A N 1
ATOM 1422 C CA . GLY A 1 185 ? -23.384 8.770 5.438 1.00 91.81 185 GLY A CA 1
ATOM 1423 C C . GLY A 1 185 ? -21.874 8.784 5.712 1.00 91.81 185 GLY A C 1
ATOM 1424 O O . GLY A 1 185 ? -21.413 9.540 6.563 1.00 91.81 185 GLY A O 1
ATOM 1425 N N . TYR A 1 186 ? -21.084 8.001 4.975 1.00 94.56 186 TYR A N 1
ATOM 1426 C CA . TYR A 1 186 ? -19.620 7.948 5.075 1.00 94.56 186 TYR A CA 1
ATOM 1427 C C . TYR A 1 186 ? -18.907 8.866 4.071 1.00 94.56 186 TYR A C 1
ATOM 1429 O O . TYR A 1 186 ? -17.691 8.791 3.929 1.00 94.56 186 TYR A O 1
ATOM 1437 N N . GLY A 1 187 ? -19.637 9.742 3.371 1.00 93.44 187 GLY A N 1
ATOM 1438 C CA . GLY A 1 187 ? -19.079 10.599 2.318 1.00 93.44 187 GLY A CA 1
ATOM 1439 C C . GLY A 1 187 ? -17.902 11.461 2.782 1.00 93.44 187 GLY A C 1
ATOM 1440 O O . GLY A 1 187 ? -16.871 11.490 2.119 1.00 93.44 187 GLY A O 1
ATOM 1441 N N . LEU A 1 188 ? -18.027 12.102 3.950 1.00 95.06 188 LEU A N 1
ATOM 1442 C CA . LEU A 1 188 ? -16.973 12.952 4.512 1.00 95.06 188 LEU A CA 1
ATOM 1443 C C . LEU A 1 188 ? -15.698 12.159 4.815 1.00 95.06 188 LEU A C 1
ATOM 1445 O O . LEU A 1 188 ? -14.619 12.542 4.372 1.00 95.06 188 LEU A O 1
ATOM 1449 N N . ILE A 1 189 ? -15.814 11.051 5.555 1.00 96.75 189 ILE A N 1
ATOM 1450 C CA . ILE A 1 189 ? -14.638 10.250 5.906 1.00 96.75 189 ILE A CA 1
ATOM 1451 C C . ILE A 1 189 ? -14.024 9.605 4.661 1.00 96.75 189 ILE A C 1
ATOM 1453 O O . ILE A 1 189 ? -12.810 9.627 4.514 1.00 96.75 189 ILE A O 1
ATOM 1457 N N . GLY A 1 190 ? -14.850 9.152 3.713 1.00 96.31 190 GLY A N 1
ATOM 1458 C CA . GLY A 1 190 ? -14.391 8.649 2.420 1.00 96.31 190 GLY A CA 1
ATOM 1459 C C . GLY A 1 190 ? -13.580 9.681 1.635 1.00 96.31 190 GLY A C 1
ATOM 1460 O O . GLY A 1 190 ? -12.513 9.352 1.125 1.00 96.31 190 GLY A O 1
ATOM 1461 N N . ALA A 1 191 ? -14.036 10.937 1.588 1.00 95.62 191 ALA A N 1
ATOM 1462 C CA . ALA A 1 191 ? -13.309 12.022 0.930 1.00 95.62 191 ALA A CA 1
ATOM 1463 C C . ALA A 1 191 ? -11.967 12.325 1.617 1.00 95.62 191 ALA A C 1
ATOM 1465 O O . ALA A 1 191 ? -10.953 12.476 0.936 1.00 95.62 191 ALA A O 1
ATOM 1466 N N . LEU A 1 192 ? -11.934 12.356 2.955 1.00 97.81 192 LEU A N 1
ATOM 1467 C CA . LEU A 1 192 ? -10.695 12.552 3.717 1.00 97.81 192 LEU A CA 1
ATOM 1468 C C . LEU A 1 192 ? -9.698 11.412 3.491 1.00 97.81 192 LEU A C 1
ATOM 1470 O O . LEU A 1 192 ? -8.517 11.666 3.271 1.00 97.81 192 LEU A O 1
ATOM 1474 N N . THR A 1 193 ? -10.165 10.163 3.505 1.00 98.00 193 THR A N 1
ATOM 1475 C CA . THR A 1 193 ? -9.332 8.986 3.230 1.00 98.00 193 THR A CA 1
ATOM 1476 C C . THR A 1 193 ? -8.806 8.995 1.792 1.00 98.00 193 THR A C 1
ATOM 1478 O O . THR A 1 193 ? -7.627 8.730 1.580 1.00 98.00 193 THR A O 1
ATOM 1481 N N . ALA A 1 194 ? -9.630 9.365 0.807 1.00 96.06 194 ALA A N 1
ATOM 1482 C CA . ALA A 1 194 ? -9.195 9.483 -0.584 1.00 96.06 194 ALA A CA 1
ATOM 1483 C C . ALA A 1 194 ? -8.150 10.596 -0.776 1.00 96.06 194 ALA A C 1
ATOM 1485 O O . ALA A 1 194 ? -7.137 10.379 -1.439 1.00 96.06 194 ALA A O 1
ATOM 1486 N N . GLY A 1 195 ? -8.349 11.764 -0.153 1.00 97.56 195 GLY A N 1
ATOM 1487 C CA . GLY A 1 195 ? -7.363 12.849 -0.164 1.00 97.56 195 GLY A CA 1
ATOM 1488 C C . GLY A 1 195 ? -6.048 12.444 0.509 1.00 97.56 195 GLY A C 1
ATOM 1489 O O . GLY A 1 195 ? -4.971 12.698 -0.024 1.00 97.56 195 GLY A O 1
ATOM 1490 N N . ALA A 1 196 ? -6.129 11.741 1.639 1.00 97.94 196 ALA A N 1
ATOM 1491 C CA . ALA A 1 196 ? -4.973 11.195 2.342 1.00 97.94 196 ALA A CA 1
ATOM 1492 C C . ALA A 1 196 ? -4.183 10.184 1.494 1.00 97.94 196 ALA A C 1
ATOM 1494 O O . ALA A 1 196 ? -2.950 10.232 1.490 1.00 97.94 196 ALA A O 1
ATOM 1495 N N . PHE A 1 197 ? -4.882 9.302 0.770 1.00 97.62 197 PHE A N 1
ATOM 1496 C CA . PHE A 1 197 ? -4.266 8.363 -0.166 1.00 97.62 197 PHE A CA 1
ATOM 1497 C C . PHE A 1 197 ? -3.566 9.105 -1.301 1.00 97.62 197 PHE A C 1
ATOM 1499 O O . PHE A 1 197 ? -2.394 8.850 -1.560 1.00 97.62 197 PHE A O 1
ATOM 1506 N N . ALA A 1 198 ? -4.244 10.081 -1.918 1.00 96.50 198 ALA A N 1
ATOM 1507 C CA . ALA A 1 198 ? -3.685 10.889 -2.998 1.00 96.50 198 ALA A CA 1
ATOM 1508 C C . ALA A 1 198 ? -2.362 11.553 -2.582 1.00 96.50 198 ALA A C 1
ATOM 1510 O O . ALA A 1 198 ? -1.360 11.405 -3.276 1.00 96.50 198 ALA A O 1
ATOM 1511 N N . LEU A 1 199 ? -2.314 12.193 -1.408 1.00 96.19 199 LEU A N 1
ATOM 1512 C CA . LEU A 1 199 ? -1.083 12.801 -0.878 1.00 96.19 199 LEU A CA 1
ATOM 1513 C C . LEU A 1 199 ? 0.064 11.791 -0.702 1.00 96.19 199 LEU A C 1
ATOM 1515 O O . LEU A 1 199 ? 1.231 12.129 -0.904 1.00 96.19 199 LEU A O 1
ATOM 1519 N N . ARG A 1 200 ? -0.256 10.547 -0.334 1.00 96.69 200 ARG A N 1
ATOM 1520 C CA . ARG A 1 200 ? 0.737 9.485 -0.136 1.00 96.69 200 ARG A CA 1
ATOM 1521 C C . ARG A 1 200 ? 1.215 8.878 -1.457 1.00 96.69 200 ARG A C 1
ATOM 1523 O O . ARG A 1 200 ? 2.373 8.501 -1.519 1.00 96.69 200 ARG A O 1
ATOM 1530 N N . VAL A 1 201 ? 0.398 8.844 -2.515 1.00 95.88 201 VAL A N 1
ATOM 1531 C CA . VAL A 1 201 ? 0.772 8.199 -3.795 1.00 95.88 201 VAL A CA 1
ATOM 1532 C C . VAL A 1 201 ? 1.265 9.144 -4.893 1.00 95.88 201 VAL A C 1
ATOM 1534 O O . VAL A 1 201 ? 1.811 8.686 -5.898 1.00 95.88 201 VAL A O 1
ATOM 1537 N N . VAL A 1 202 ? 1.108 10.462 -4.739 1.00 93.56 202 VAL A N 1
ATOM 1538 C CA . VAL A 1 202 ? 1.620 11.433 -5.723 1.00 93.56 202 VAL A CA 1
ATOM 1539 C C . VAL A 1 202 ? 3.132 11.257 -5.894 1.00 93.56 202 VAL A C 1
ATOM 1541 O O . VAL A 1 202 ? 3.884 11.364 -4.929 1.00 93.56 202 VAL A O 1
ATOM 1544 N N . TYR A 1 203 ? 3.583 11.001 -7.125 1.00 89.44 203 TYR A N 1
ATOM 1545 C CA . TYR A 1 203 ? 5.001 10.830 -7.469 1.00 89.44 203 TYR A CA 1
ATOM 1546 C C . TYR A 1 203 ? 5.727 9.756 -6.628 1.00 89.44 203 TYR A C 1
ATOM 1548 O O . TYR A 1 203 ? 6.886 9.918 -6.256 1.00 89.44 203 TYR A O 1
ATOM 1556 N N . LEU A 1 204 ? 5.026 8.674 -6.272 1.00 91.38 204 LEU A N 1
ATOM 1557 C CA . LEU A 1 204 ? 5.555 7.617 -5.399 1.00 91.38 204 LEU A CA 1
ATOM 1558 C C . LEU A 1 204 ? 6.674 6.782 -6.044 1.00 91.38 204 LEU A C 1
ATOM 1560 O O . LEU A 1 204 ? 7.573 6.307 -5.355 1.00 91.38 204 LEU A O 1
ATOM 1564 N N . ASP A 1 205 ? 6.624 6.645 -7.368 1.00 82.81 205 ASP A N 1
ATOM 1565 C CA . ASP A 1 205 ? 7.607 5.889 -8.150 1.00 82.81 205 ASP A CA 1
ATOM 1566 C C . ASP A 1 205 ? 8.961 6.619 -8.243 1.00 82.81 205 ASP A C 1
ATOM 1568 O O . ASP A 1 205 ? 10.021 6.009 -8.189 1.00 82.81 205 ASP A O 1
ATOM 1572 N N . GLY A 1 206 ? 8.935 7.958 -8.300 1.00 80.31 206 GLY A N 1
ATOM 1573 C CA . GLY A 1 206 ? 10.138 8.791 -8.418 1.00 80.31 206 GLY A CA 1
ATOM 1574 C C . GLY A 1 206 ? 10.643 9.406 -7.108 1.00 80.31 206 GLY A C 1
ATOM 1575 O O . GLY A 1 206 ? 11.725 9.993 -7.095 1.00 80.31 206 GLY A O 1
ATOM 1576 N N . SER A 1 207 ? 9.875 9.330 -6.014 1.00 85.56 207 SER A N 1
ATOM 1577 C CA . SER A 1 207 ? 10.251 9.923 -4.725 1.00 85.56 207 SER A CA 1
ATOM 1578 C C . SER A 1 207 ? 9.798 9.077 -3.524 1.00 85.56 207 SER A C 1
ATOM 1580 O O . SER A 1 207 ? 8.582 8.950 -3.309 1.00 85.56 207 SER A O 1
ATOM 1582 N N . PRO A 1 208 ? 10.747 8.587 -2.695 1.00 88.06 208 PRO A N 1
ATOM 1583 C CA . PRO A 1 208 ? 12.189 8.889 -2.742 1.00 88.06 208 PRO A CA 1
ATOM 1584 C C . PRO A 1 208 ? 12.936 8.239 -3.930 1.00 88.06 208 PRO A C 1
ATOM 1586 O O . PRO A 1 208 ? 12.492 7.215 -4.444 1.00 88.06 208 PRO A O 1
ATOM 1589 N N . PRO A 1 209 ? 14.043 8.829 -4.416 1.00 84.00 209 PRO A N 1
ATOM 1590 C CA . PRO A 1 209 ? 14.773 8.287 -5.559 1.00 84.00 209 PRO A CA 1
ATOM 1591 C C . PRO A 1 209 ? 15.544 7.014 -5.188 1.00 84.00 209 PRO A C 1
ATOM 1593 O O . PRO A 1 209 ? 16.190 6.953 -4.143 1.00 84.00 209 PRO A O 1
ATOM 1596 N N . GLY A 1 210 ? 15.526 6.026 -6.086 1.00 83.19 210 GLY A N 1
ATOM 1597 C CA . GLY A 1 210 ? 16.225 4.754 -5.902 1.00 83.19 210 GLY A CA 1
ATOM 1598 C C . GLY A 1 210 ? 15.579 3.850 -4.852 1.00 83.19 210 GLY A C 1
ATOM 1599 O O . GLY A 1 210 ? 14.445 4.070 -4.429 1.00 83.19 210 GLY A O 1
ATOM 1600 N N . PHE A 1 211 ? 16.318 2.819 -4.455 1.00 85.00 211 PHE A N 1
ATOM 1601 C CA . PHE A 1 211 ? 15.924 1.877 -3.415 1.00 85.00 211 PHE A CA 1
ATOM 1602 C C . PHE A 1 211 ? 16.620 2.197 -2.096 1.00 85.00 211 PHE A C 1
ATOM 1604 O O . PHE A 1 211 ? 17.821 2.477 -2.072 1.00 85.00 211 PHE A O 1
ATOM 1611 N N . ASN A 1 212 ? 15.895 2.059 -0.994 1.00 89.81 212 ASN A N 1
ATOM 1612 C CA . ASN A 1 212 ? 16.521 1.818 0.297 1.00 89.81 212 ASN A CA 1
ATOM 1613 C C . ASN A 1 212 ? 16.801 0.319 0.495 1.00 89.81 212 ASN A C 1
ATOM 1615 O O . ASN A 1 212 ? 16.081 -0.526 -0.031 1.00 89.81 212 ASN A O 1
ATOM 1619 N N . GLN A 1 213 ? 17.852 -0.010 1.248 1.00 90.62 213 GLN A N 1
ATOM 1620 C CA . GLN A 1 213 ? 18.259 -1.399 1.483 1.00 90.62 213 GLN A CA 1
ATOM 1621 C C . GLN A 1 213 ? 17.150 -2.243 2.141 1.00 90.62 213 GLN A C 1
ATOM 1623 O O . GLN A 1 213 ? 16.948 -3.384 1.735 1.00 90.62 213 GLN A O 1
ATOM 1628 N N . ASP A 1 214 ? 16.384 -1.671 3.073 1.00 90.06 214 ASP A N 1
ATOM 1629 C CA . ASP A 1 214 ? 15.311 -2.371 3.784 1.00 90.06 214 ASP A CA 1
ATOM 1630 C C . ASP A 1 214 ? 14.105 -2.609 2.853 1.00 90.06 214 ASP A C 1
ATOM 1632 O O . ASP A 1 214 ? 13.469 -3.659 2.929 1.00 90.06 214 ASP A O 1
ATOM 1636 N N . GLU A 1 215 ? 13.836 -1.681 1.916 1.00 93.75 215 GLU A N 1
ATOM 1637 C CA . GLU A 1 215 ? 12.824 -1.870 0.859 1.00 93.75 215 GLU A CA 1
ATOM 1638 C C . GLU A 1 215 ? 13.209 -3.047 -0.049 1.00 93.75 215 GLU A C 1
ATOM 1640 O O . GLU A 1 215 ? 12.369 -3.876 -0.391 1.00 93.75 215 GLU A O 1
ATOM 1645 N N . VAL A 1 216 ? 14.489 -3.136 -0.439 1.00 93.75 216 VAL A N 1
ATOM 1646 C CA . VAL A 1 216 ? 14.983 -4.223 -1.302 1.00 93.75 216 VAL A CA 1
ATOM 1647 C C . VAL A 1 216 ? 14.823 -5.565 -0.614 1.00 93.75 216 VAL A C 1
ATOM 1649 O O . VAL A 1 216 ? 14.328 -6.497 -1.238 1.00 93.75 216 VAL A O 1
ATOM 1652 N N . VAL A 1 217 ? 15.227 -5.667 0.652 1.00 93.69 217 VAL A N 1
ATOM 1653 C CA . VAL A 1 217 ? 15.130 -6.918 1.409 1.00 93.69 217 VAL A CA 1
ATOM 1654 C C . VAL A 1 217 ? 13.682 -7.404 1.468 1.00 93.69 217 VAL A C 1
ATOM 1656 O O . VAL A 1 217 ? 13.418 -8.541 1.078 1.00 93.69 217 VAL A O 1
ATOM 1659 N N . SER A 1 218 ? 12.741 -6.544 1.877 1.00 95.06 218 SER A N 1
ATOM 1660 C CA . SER A 1 218 ? 11.329 -6.935 2.003 1.00 95.06 218 SER A CA 1
ATOM 1661 C C . SER A 1 218 ? 10.735 -7.367 0.656 1.00 95.06 218 SER A C 1
ATOM 1663 O O . SER A 1 218 ? 10.106 -8.423 0.563 1.00 95.06 218 SER A O 1
ATOM 1665 N N . LEU A 1 219 ? 11.042 -6.638 -0.423 1.00 96.00 219 LEU A N 1
ATOM 1666 C CA . LEU A 1 219 ? 10.555 -6.956 -1.767 1.00 96.00 219 LEU A CA 1
ATOM 1667 C C . LEU A 1 219 ? 11.168 -8.232 -2.350 1.00 96.00 219 LEU A C 1
ATOM 1669 O O . LEU A 1 219 ? 10.469 -9.007 -3.009 1.00 96.00 219 LEU A O 1
ATOM 1673 N N . VAL A 1 220 ? 12.466 -8.457 -2.132 1.00 95.19 220 VAL A N 1
ATOM 1674 C CA . VAL A 1 220 ? 13.149 -9.686 -2.552 1.00 95.19 220 VAL A CA 1
ATOM 1675 C C . VAL A 1 220 ? 12.550 -10.872 -1.810 1.00 95.19 220 VAL A C 1
ATOM 1677 O O . VAL A 1 220 ? 12.185 -11.854 -2.453 1.00 95.19 220 VAL A O 1
ATOM 1680 N N . ASP A 1 221 ? 12.358 -10.777 -0.498 1.00 96.06 221 ASP A N 1
ATOM 1681 C CA . ASP A 1 221 ? 11.731 -11.856 0.259 1.00 96.06 221 ASP A CA 1
ATOM 1682 C C . ASP A 1 221 ? 10.298 -12.131 -0.180 1.00 96.06 221 ASP A C 1
ATOM 1684 O O . ASP A 1 221 ? 9.932 -13.291 -0.375 1.00 96.06 221 ASP A O 1
ATOM 1688 N N . ALA A 1 222 ? 9.495 -11.093 -0.411 1.00 97.06 222 ALA A N 1
ATOM 1689 C CA . ALA A 1 222 ? 8.148 -11.255 -0.945 1.00 97.06 222 ALA A CA 1
ATOM 1690 C C . ALA A 1 222 ? 8.178 -11.980 -2.303 1.00 97.06 222 ALA A C 1
ATOM 1692 O O . ALA A 1 222 ? 7.380 -12.886 -2.552 1.00 97.06 222 ALA A O 1
ATOM 1693 N N . TRP A 1 223 ? 9.136 -11.643 -3.169 1.00 97.06 223 TRP A N 1
ATOM 1694 C CA . TRP A 1 223 ? 9.321 -12.324 -4.447 1.00 97.06 223 TRP A CA 1
ATOM 1695 C C . TRP A 1 223 ? 9.714 -13.798 -4.281 1.00 97.06 223 TRP A C 1
ATOM 1697 O O . TRP A 1 223 ? 9.090 -14.666 -4.895 1.00 97.06 223 TRP A O 1
ATOM 1707 N N . PHE A 1 224 ? 10.699 -14.111 -3.437 1.00 95.94 224 PHE A N 1
ATOM 1708 C CA . PHE A 1 224 ? 11.117 -15.493 -3.173 1.00 95.94 224 PHE A CA 1
ATOM 1709 C C . PHE A 1 224 ? 9.982 -16.330 -2.569 1.00 95.94 224 PHE A C 1
ATOM 1711 O O . PHE A 1 224 ? 9.767 -17.474 -2.996 1.00 95.94 224 PHE A O 1
ATOM 1718 N N . LEU A 1 225 ? 9.194 -15.744 -1.663 1.00 97.00 225 LEU A N 1
ATOM 1719 C CA . LEU A 1 225 ? 8.038 -16.393 -1.050 1.00 97.00 225 LEU A CA 1
ATOM 1720 C C . LEU A 1 225 ? 6.962 -16.731 -2.085 1.00 97.00 225 LEU A C 1
ATOM 1722 O O . LEU A 1 225 ? 6.430 -17.840 -2.053 1.00 97.00 225 LEU A O 1
ATOM 1726 N N . LEU A 1 226 ? 6.680 -15.837 -3.039 1.00 96.19 226 LEU A N 1
ATOM 1727 C CA . LEU A 1 226 ? 5.736 -16.117 -4.132 1.00 96.19 226 LEU A CA 1
ATOM 1728 C C . LEU A 1 226 ? 6.189 -17.278 -5.023 1.00 96.19 226 LEU A C 1
ATOM 1730 O O . LEU A 1 226 ? 5.354 -18.043 -5.500 1.00 96.19 226 LEU A O 1
ATOM 1734 N N . GLN A 1 227 ? 7.496 -17.400 -5.262 1.00 94.19 227 GLN A N 1
ATOM 1735 C CA . GLN A 1 227 ? 8.046 -18.398 -6.184 1.00 94.19 227 GLN A CA 1
ATOM 1736 C C . GLN A 1 227 ? 8.260 -19.764 -5.524 1.00 94.19 227 GLN A C 1
ATOM 1738 O O . GLN A 1 227 ? 8.100 -20.801 -6.164 1.00 94.19 227 GLN A O 1
ATOM 1743 N N . THR A 1 228 ? 8.667 -19.777 -4.254 1.00 95.94 228 THR A N 1
ATOM 1744 C CA . THR A 1 228 ? 9.209 -20.982 -3.604 1.00 95.94 228 THR A CA 1
ATOM 1745 C C . THR A 1 228 ? 8.631 -21.265 -2.220 1.00 95.94 228 THR A C 1
ATOM 1747 O O . THR A 1 228 ? 8.985 -22.281 -1.620 1.00 95.94 228 THR A O 1
ATOM 1750 N N . ALA A 1 229 ? 7.759 -20.390 -1.702 1.00 95.06 229 ALA A N 1
ATOM 1751 C CA . ALA A 1 229 ? 7.318 -20.379 -0.303 1.00 95.06 229 ALA A CA 1
ATOM 1752 C C . ALA A 1 229 ? 8.481 -20.311 0.710 1.00 95.06 229 ALA A C 1
ATOM 1754 O O . ALA A 1 229 ? 8.325 -20.688 1.875 1.00 95.06 229 ALA A O 1
ATOM 1755 N N . ARG A 1 230 ? 9.649 -19.828 0.266 1.00 95.44 230 ARG A N 1
ATOM 1756 C CA . ARG A 1 230 ? 10.850 -19.623 1.075 1.00 95.44 230 ARG A CA 1
ATOM 1757 C C . ARG A 1 230 ? 11.330 -18.182 0.972 1.00 95.44 230 ARG A C 1
ATOM 1759 O O . ARG A 1 230 ? 11.045 -17.530 -0.024 1.00 95.44 230 ARG A O 1
ATOM 1766 N N . ASP A 1 231 ? 12.031 -17.707 1.990 1.00 93.44 231 ASP A N 1
ATOM 1767 C CA . ASP A 1 231 ? 12.742 -16.424 1.953 1.00 93.44 231 ASP A CA 1
ATOM 1768 C C . ASP A 1 231 ? 14.056 -16.513 1.149 1.00 93.44 231 ASP A C 1
ATOM 1770 O O . ASP A 1 231 ? 14.400 -17.571 0.606 1.00 93.44 231 ASP A O 1
ATOM 1774 N N . HIS A 1 232 ? 14.802 -15.408 1.066 1.00 91.56 232 HIS A N 1
ATOM 1775 C CA . HIS A 1 232 ? 16.071 -15.344 0.333 1.00 91.56 232 HIS A CA 1
ATOM 1776 C C . HIS A 1 232 ? 17.195 -16.217 0.924 1.00 91.56 232 HIS A C 1
ATOM 1778 O O . HIS A 1 232 ? 18.163 -16.512 0.221 1.00 91.56 232 HIS A O 1
ATOM 1784 N N . TRP A 1 233 ? 17.055 -16.680 2.170 1.00 92.31 233 TRP A N 1
ATOM 1785 C CA . TRP A 1 233 ? 17.960 -17.637 2.820 1.00 92.31 233 TRP A CA 1
ATOM 1786 C C . TRP A 1 233 ? 17.478 -19.090 2.720 1.00 92.31 233 TRP A C 1
ATOM 1788 O O . TRP A 1 233 ? 18.204 -20.016 3.086 1.00 92.31 233 TRP A O 1
ATOM 1798 N N . GLY A 1 234 ? 16.281 -19.322 2.179 1.00 92.44 234 GLY A N 1
ATOM 1799 C CA . GLY A 1 234 ? 15.703 -20.649 2.002 1.00 92.44 234 GLY A CA 1
ATOM 1800 C C . GLY A 1 234 ? 14.841 -21.136 3.171 1.00 92.44 234 GLY A C 1
ATOM 1801 O O . GLY A 1 234 ? 14.395 -22.289 3.136 1.00 92.44 234 GLY A O 1
ATOM 1802 N N . HIS A 1 235 ? 14.556 -20.303 4.175 1.00 93.62 235 HIS A N 1
ATOM 1803 C CA . HIS A 1 235 ? 13.636 -20.647 5.258 1.00 93.62 235 HIS A CA 1
ATOM 1804 C C . HIS A 1 235 ? 12.200 -20.693 4.743 1.00 93.62 235 HIS A C 1
ATOM 1806 O O . HIS A 1 235 ? 11.735 -19.780 4.067 1.00 93.62 235 HIS A O 1
ATOM 1812 N N . VAL A 1 236 ? 11.474 -21.758 5.080 1.00 95.12 236 VAL A N 1
ATOM 1813 C CA . VAL A 1 236 ? 10.078 -21.938 4.663 1.00 95.12 236 VAL A CA 1
ATOM 1814 C C . VAL A 1 236 ? 9.174 -21.044 5.507 1.00 95.12 236 VAL A C 1
ATOM 1816 O O . VAL A 1 236 ? 9.122 -21.225 6.720 1.00 95.12 236 VAL A O 1
ATOM 1819 N N . LEU A 1 237 ? 8.439 -20.134 4.856 1.00 92.06 237 LEU A N 1
ATOM 1820 C CA . LEU A 1 237 ? 7.432 -19.255 5.472 1.00 92.06 237 LEU A CA 1
ATOM 1821 C C . LEU A 1 237 ? 7.883 -18.661 6.827 1.00 92.06 237 LEU A C 1
ATOM 1823 O O . LEU A 1 237 ? 7.299 -18.992 7.861 1.00 92.06 237 LEU A O 1
ATOM 1827 N N . PRO A 1 238 ? 8.918 -17.802 6.872 1.00 91.44 238 PRO A N 1
ATOM 1828 C CA . PRO A 1 238 ? 9.380 -17.224 8.130 1.00 91.44 238 PRO A CA 1
ATOM 1829 C C . PRO A 1 238 ? 8.279 -16.353 8.748 1.00 91.44 238 PRO A C 1
ATOM 1831 O O . PRO A 1 238 ? 7.871 -15.346 8.171 1.00 91.44 238 PRO A O 1
ATOM 1834 N N . LEU A 1 239 ? 7.767 -16.755 9.914 1.00 88.19 239 LEU A N 1
ATOM 1835 C CA . LEU A 1 239 ? 6.697 -16.037 10.625 1.00 88.19 239 LEU A CA 1
ATOM 1836 C C . LEU A 1 239 ? 7.214 -15.186 11.791 1.00 88.19 239 LEU A C 1
ATOM 1838 O O . LEU A 1 239 ? 6.562 -14.222 12.169 1.00 88.19 239 LEU A O 1
ATOM 1842 N N . GLY A 1 240 ? 8.367 -15.532 12.374 1.00 83.88 240 GLY A N 1
ATOM 1843 C CA . GLY A 1 240 ? 8.902 -14.854 13.562 1.00 83.88 240 GLY A CA 1
ATOM 1844 C C . GLY A 1 240 ? 9.758 -13.626 13.248 1.00 83.88 240 GLY A C 1
ATOM 1845 O O . GLY A 1 240 ? 9.602 -12.573 13.870 1.00 83.88 240 GLY A O 1
ATOM 1846 N N . ALA A 1 241 ? 10.677 -13.786 12.300 1.00 88.19 241 ALA A N 1
ATOM 1847 C CA . ALA A 1 241 ? 11.593 -12.767 11.803 1.00 88.19 241 ALA A CA 1
ATOM 1848 C C . ALA A 1 241 ? 12.250 -13.266 10.508 1.00 88.19 241 ALA A C 1
ATOM 1850 O O . ALA A 1 241 ? 12.270 -14.472 10.254 1.00 88.19 241 ALA A O 1
ATOM 1851 N N . GLN A 1 242 ? 12.793 -12.339 9.728 1.00 91.00 242 GLN A N 1
ATOM 1852 C CA . GLN A 1 242 ? 13.575 -12.599 8.523 1.00 91.00 242 GLN A CA 1
ATOM 1853 C C . GLN A 1 242 ? 14.991 -12.085 8.742 1.00 91.00 242 GLN A C 1
ATOM 1855 O O . GLN A 1 242 ? 15.175 -10.960 9.203 1.00 91.00 242 GLN A O 1
ATOM 1860 N N . GLU A 1 243 ? 15.983 -12.917 8.452 1.00 90.12 243 GLU A N 1
ATOM 1861 C CA . GLU A 1 243 ? 17.378 -12.509 8.567 1.00 90.12 243 GLU A CA 1
ATOM 1862 C C . GLU A 1 243 ? 17.767 -11.670 7.356 1.00 90.12 243 GLU A C 1
ATOM 1864 O O . GLU A 1 243 ? 17.619 -12.118 6.221 1.00 90.12 243 GLU A O 1
ATOM 1869 N N . ALA A 1 244 ? 18.302 -10.474 7.581 1.00 88.44 244 ALA A N 1
ATOM 1870 C CA . ALA A 1 244 ? 18.857 -9.665 6.508 1.00 88.44 244 ALA A CA 1
ATOM 1871 C C . ALA A 1 244 ? 19.908 -8.692 7.026 1.00 88.44 244 ALA A C 1
ATOM 1873 O O . ALA A 1 244 ? 19.708 -8.027 8.036 1.00 88.44 244 ALA A O 1
ATOM 1874 N N . LEU A 1 245 ? 21.030 -8.584 6.307 1.00 85.94 245 LEU A N 1
ATOM 1875 C CA . LEU A 1 245 ? 22.114 -7.637 6.610 1.00 85.94 245 LEU A CA 1
ATOM 1876 C C . LEU A 1 245 ? 22.620 -7.700 8.072 1.00 85.94 245 LEU A C 1
ATOM 1878 O O . LEU A 1 245 ? 23.110 -6.706 8.602 1.00 85.94 245 LEU A O 1
ATOM 1882 N N . GLY A 1 246 ? 22.530 -8.870 8.717 1.00 84.69 246 GLY A N 1
ATOM 1883 C CA . GLY A 1 246 ? 22.908 -9.064 10.122 1.00 84.69 246 GLY A CA 1
ATOM 1884 C C . GLY A 1 246 ? 21.856 -8.616 11.149 1.00 84.69 246 GLY A C 1
ATOM 1885 O O . GLY A 1 246 ? 22.173 -8.566 12.337 1.00 84.69 246 GLY A O 1
ATOM 1886 N N . ASP A 1 247 ? 20.633 -8.303 10.714 1.00 86.06 247 ASP A N 1
ATOM 1887 C CA . ASP A 1 247 ? 19.475 -7.965 11.550 1.00 86.06 247 ASP A CA 1
ATOM 1888 C C . ASP A 1 247 ? 18.325 -8.983 11.382 1.00 86.06 247 ASP A C 1
ATOM 1890 O O . ASP A 1 247 ? 18.303 -9.782 10.442 1.00 86.06 247 ASP A O 1
ATOM 1894 N N . TRP A 1 248 ? 17.362 -8.945 12.308 1.00 89.81 248 TRP A N 1
ATOM 1895 C CA . TRP A 1 248 ? 16.159 -9.777 12.337 1.00 89.81 248 TRP A CA 1
ATOM 1896 C C . TRP A 1 248 ? 14.906 -8.930 12.113 1.00 89.81 248 TRP A C 1
ATOM 1898 O O . TRP A 1 248 ? 14.285 -8.407 13.047 1.00 89.81 248 TRP A O 1
ATOM 1908 N N . ILE A 1 249 ? 14.511 -8.832 10.849 1.00 91.38 249 ILE A N 1
ATOM 1909 C CA . ILE A 1 249 ? 13.450 -7.952 10.380 1.00 91.38 249 ILE A CA 1
ATOM 1910 C C . ILE A 1 249 ? 12.068 -8.578 10.647 1.00 91.38 249 ILE A C 1
ATOM 1912 O O . ILE A 1 249 ? 11.843 -9.754 10.351 1.00 91.38 249 ILE A O 1
ATOM 1916 N N . PRO A 1 250 ? 11.106 -7.823 11.205 1.00 93.00 250 PRO A N 1
ATOM 1917 C CA . PRO A 1 250 ? 9.726 -8.276 11.355 1.00 93.00 250 PRO A CA 1
ATOM 1918 C C . PRO A 1 250 ? 9.057 -8.550 9.997 1.00 93.00 250 PRO A C 1
ATOM 1920 O O . PRO A 1 250 ? 9.123 -7.701 9.106 1.00 93.00 250 PRO A O 1
ATOM 1923 N N . PRO A 1 251 ? 8.345 -9.676 9.834 1.00 94.25 251 PRO A N 1
ATOM 1924 C CA . PRO A 1 251 ? 7.950 -10.136 8.506 1.00 94.25 251 PRO A CA 1
ATOM 1925 C C . PRO A 1 251 ? 6.631 -9.546 7.989 1.00 94.25 251 PRO A C 1
ATOM 1927 O O . PRO A 1 251 ? 6.256 -9.796 6.844 1.00 94.25 251 PRO A O 1
ATOM 1930 N N . LEU A 1 252 ? 5.879 -8.792 8.806 1.00 96.38 252 LEU A N 1
ATOM 1931 C CA . LEU A 1 252 ? 4.524 -8.369 8.433 1.00 96.38 252 LEU A CA 1
ATOM 1932 C C . LEU A 1 252 ? 4.500 -7.556 7.135 1.00 96.38 252 LEU A C 1
ATOM 1934 O O . LEU A 1 252 ? 3.598 -7.755 6.324 1.00 96.38 252 LEU A O 1
ATOM 1938 N N . LEU A 1 253 ? 5.470 -6.657 6.936 1.00 97.06 253 LEU A N 1
ATOM 1939 C CA . LEU A 1 253 ? 5.540 -5.859 5.713 1.00 97.06 253 LEU A CA 1
ATOM 1940 C C . LEU A 1 253 ? 5.712 -6.755 4.485 1.00 97.06 253 LEU A C 1
ATOM 1942 O O . LEU A 1 253 ? 4.889 -6.680 3.579 1.00 97.06 253 LEU A O 1
ATOM 1946 N N . THR A 1 254 ? 6.676 -7.672 4.516 1.00 96.94 254 THR A N 1
ATOM 1947 C CA . THR A 1 254 ? 6.939 -8.630 3.437 1.00 96.94 254 THR A CA 1
ATOM 1948 C C . THR A 1 254 ? 5.677 -9.394 3.022 1.00 96.94 254 THR A C 1
ATOM 1950 O O . THR A 1 254 ? 5.367 -9.507 1.836 1.00 96.94 254 THR A O 1
ATOM 1953 N N . TYR A 1 255 ? 4.888 -9.880 3.987 1.00 97.31 255 TYR A N 1
ATOM 1954 C CA . TYR A 1 255 ? 3.632 -10.577 3.681 1.00 97.31 255 TYR A CA 1
ATOM 1955 C C . TYR A 1 255 ? 2.553 -9.653 3.102 1.00 97.31 255 TYR A C 1
ATOM 1957 O O . TYR A 1 255 ? 1.783 -10.078 2.238 1.00 97.31 255 TYR A O 1
ATOM 1965 N N . LEU A 1 256 ? 2.479 -8.399 3.558 1.00 97.75 256 LEU A N 1
ATOM 1966 C CA . LEU A 1 256 ? 1.553 -7.404 3.007 1.00 97.75 256 LEU A CA 1
ATOM 1967 C C . LEU A 1 256 ? 1.933 -6.982 1.581 1.00 97.75 256 LEU A C 1
ATOM 1969 O O . LEU A 1 256 ? 1.049 -6.594 0.818 1.00 97.75 256 LEU A O 1
ATOM 1973 N N . GLU A 1 257 ? 3.210 -7.085 1.217 1.00 97.94 257 GLU A N 1
ATOM 1974 C CA . GLU A 1 257 ? 3.718 -6.757 -0.117 1.00 97.94 257 GLU A CA 1
ATOM 1975 C C . GLU A 1 257 ? 3.447 -7.855 -1.155 1.00 97.94 257 GLU A C 1
ATOM 1977 O O . GLU A 1 257 ? 3.336 -7.538 -2.342 1.00 97.94 257 GLU A O 1
ATOM 1982 N N . LEU A 1 258 ? 3.256 -9.119 -0.739 1.00 97.56 258 LEU A N 1
ATOM 1983 C CA . LEU A 1 258 ? 3.025 -10.266 -1.637 1.00 97.56 258 LEU A CA 1
ATOM 1984 C C . LEU A 1 258 ? 2.024 -9.987 -2.774 1.00 97.56 258 LEU A C 1
ATOM 1986 O O . LEU A 1 258 ? 2.350 -10.287 -3.925 1.00 97.56 258 LEU A O 1
ATOM 1990 N N . PRO A 1 259 ? 0.828 -9.406 -2.535 1.00 96.56 259 PRO A N 1
ATOM 1991 C CA . PRO A 1 259 ? -0.133 -9.182 -3.610 1.00 96.56 259 PRO A CA 1
ATOM 1992 C C . PRO A 1 259 ? 0.368 -8.176 -4.648 1.00 96.56 259 PRO A C 1
ATOM 1994 O O . PRO A 1 259 ? 0.126 -8.354 -5.840 1.00 96.56 259 PRO A O 1
ATOM 1997 N N . LEU A 1 260 ? 1.066 -7.119 -4.220 1.00 97.06 260 LEU A N 1
ATOM 1998 C CA . LEU A 1 260 ? 1.577 -6.101 -5.137 1.00 97.06 260 LEU A CA 1
ATOM 1999 C C . LEU A 1 260 ? 2.845 -6.562 -5.846 1.00 97.06 260 LEU A C 1
ATOM 2001 O O . LEU A 1 260 ? 2.993 -6.277 -7.031 1.00 97.06 260 LEU A O 1
ATOM 2005 N N . VAL A 1 261 ? 3.695 -7.344 -5.185 1.00 96.56 261 VAL A N 1
ATOM 2006 C CA . VAL A 1 261 ? 4.854 -7.977 -5.825 1.00 96.56 261 VAL A CA 1
ATOM 2007 C C . VAL A 1 261 ? 4.412 -9.012 -6.863 1.00 96.56 261 VAL A C 1
ATOM 2009 O O . VAL A 1 261 ? 5.000 -9.082 -7.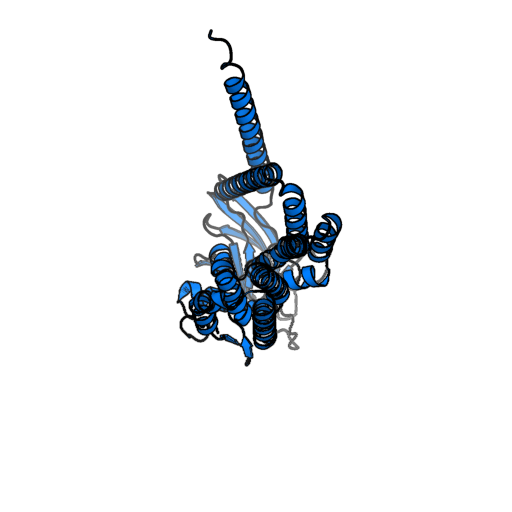940 1.00 96.56 261 VAL A O 1
ATOM 2012 N N . ALA A 1 262 ? 3.330 -9.756 -6.619 1.00 93.19 262 ALA A N 1
ATOM 2013 C CA . ALA A 1 262 ? 2.770 -10.678 -7.610 1.00 93.19 262 ALA A CA 1
ATOM 2014 C C . ALA A 1 262 ? 2.243 -9.960 -8.868 1.00 93.19 262 ALA A C 1
ATOM 2016 O O . ALA A 1 262 ? 2.286 -10.521 -9.961 1.00 93.19 262 ALA A O 1
ATOM 2017 N N . LEU A 1 263 ? 1.738 -8.730 -8.717 1.00 90.50 263 LEU A N 1
ATOM 2018 C CA . LEU A 1 263 ? 1.152 -7.948 -9.810 1.00 90.50 263 LEU A CA 1
ATOM 2019 C C . LEU A 1 263 ? 2.172 -7.083 -10.560 1.00 90.50 263 LEU A C 1
ATOM 2021 O O . LEU A 1 263 ? 2.077 -6.950 -11.778 1.00 90.50 263 LEU A O 1
ATOM 2025 N N . LEU A 1 264 ? 3.102 -6.457 -9.837 1.00 89.44 264 LEU A N 1
ATOM 2026 C CA . LEU A 1 264 ? 4.025 -5.442 -10.358 1.00 89.44 264 LEU A CA 1
ATOM 2027 C C . LEU A 1 264 ? 5.478 -5.930 -10.430 1.00 89.44 264 LEU A C 1
ATOM 2029 O O . LEU A 1 264 ? 6.314 -5.267 -11.039 1.00 89.44 264 LEU A O 1
ATOM 2033 N N . GLY A 1 265 ? 5.785 -7.074 -9.818 1.00 91.81 265 GLY A N 1
ATOM 2034 C CA . GLY A 1 265 ? 7.153 -7.507 -9.553 1.00 91.81 265 GLY A CA 1
ATOM 2035 C C . GLY A 1 265 ? 7.771 -6.800 -8.336 1.00 91.81 265 GLY A C 1
ATOM 2036 O O . GLY A 1 265 ? 7.143 -5.931 -7.722 1.00 91.81 265 GLY A O 1
ATOM 2037 N N . PRO A 1 266 ? 9.013 -7.159 -7.966 1.00 93.00 266 PRO A N 1
ATOM 2038 C CA . PRO A 1 266 ? 9.728 -6.588 -6.826 1.00 93.00 266 PRO A CA 1
ATOM 2039 C C . PRO A 1 266 ? 10.327 -5.215 -7.181 1.00 93.00 266 PRO A C 1
ATOM 2041 O O . PRO A 1 266 ? 11.540 -5.035 -7.252 1.00 93.00 266 PRO A O 1
ATOM 2044 N N . VAL A 1 267 ? 9.458 -4.243 -7.460 1.00 91.94 267 VAL A N 1
ATOM 2045 C CA . VAL A 1 267 ? 9.811 -2.857 -7.815 1.00 91.94 267 VAL A CA 1
ATOM 2046 C C . VAL A 1 267 ? 9.476 -1.898 -6.664 1.00 91.94 267 VAL A C 1
ATOM 2048 O O . VAL A 1 267 ? 8.571 -2.209 -5.884 1.00 91.94 267 VAL A O 1
ATOM 2051 N N . PRO A 1 268 ? 10.115 -0.710 -6.550 1.00 92.56 268 PRO A N 1
ATOM 2052 C CA . PRO A 1 268 ? 9.868 0.212 -5.433 1.00 92.56 268 PRO A CA 1
ATOM 2053 C C . PRO A 1 268 ? 8.389 0.581 -5.297 1.00 92.56 268 PRO A C 1
ATOM 2055 O O . PRO A 1 268 ? 7.851 0.671 -4.195 1.00 92.56 268 PRO A O 1
ATOM 2058 N N . LEU A 1 269 ? 7.707 0.742 -6.436 1.00 94.25 269 LEU A N 1
ATOM 2059 C CA . LEU A 1 269 ? 6.286 1.052 -6.484 1.00 94.25 269 LEU A CA 1
ATOM 2060 C C . LEU A 1 269 ? 5.427 0.017 -5.738 1.00 94.25 269 LEU A C 1
ATOM 2062 O O . LEU A 1 269 ? 4.459 0.412 -5.093 1.00 94.25 269 LEU A O 1
ATOM 2066 N N . ALA A 1 270 ? 5.769 -1.276 -5.783 1.00 95.44 270 ALA A N 1
ATOM 2067 C CA . ALA A 1 270 ? 5.000 -2.332 -5.124 1.00 95.44 270 ALA A CA 1
ATOM 2068 C C . ALA A 1 270 ? 5.026 -2.184 -3.594 1.00 95.44 270 ALA A C 1
ATOM 2070 O O . ALA A 1 270 ? 3.973 -2.138 -2.952 1.00 95.44 270 ALA A O 1
ATOM 2071 N N . GLY A 1 271 ? 6.216 -2.028 -3.013 1.00 96.44 271 GLY A N 1
ATOM 2072 C CA . GLY A 1 271 ? 6.372 -1.858 -1.566 1.00 96.44 271 GLY A CA 1
ATOM 2073 C C . GLY A 1 271 ? 5.784 -0.534 -1.088 1.00 96.44 271 GLY A C 1
ATOM 2074 O O . GLY A 1 271 ? 4.998 -0.475 -0.141 1.00 96.44 271 GLY A O 1
ATOM 2075 N N . ARG A 1 272 ? 6.065 0.553 -1.813 1.00 97.12 272 ARG A N 1
ATOM 2076 C CA . ARG A 1 272 ? 5.601 1.889 -1.419 1.00 97.12 272 ARG A CA 1
ATOM 2077 C C . ARG A 1 272 ? 4.094 2.048 -1.537 1.00 97.12 272 ARG A C 1
ATOM 2079 O O . ARG A 1 272 ? 3.490 2.719 -0.704 1.00 97.12 272 ARG A O 1
ATOM 2086 N N . LEU A 1 273 ? 3.453 1.438 -2.537 1.00 97.31 273 LEU A N 1
ATOM 2087 C CA . LEU A 1 273 ? 1.988 1.406 -2.602 1.00 97.31 273 LEU A CA 1
ATOM 2088 C C . LEU A 1 273 ? 1.396 0.614 -1.431 1.00 97.31 273 LEU A C 1
ATOM 2090 O O . LEU A 1 273 ? 0.351 1.016 -0.913 1.00 97.31 273 LEU A O 1
ATOM 2094 N N . THR A 1 274 ? 2.065 -0.455 -0.985 1.00 97.81 274 THR A N 1
ATOM 2095 C CA . THR A 1 274 ? 1.666 -1.219 0.208 1.00 97.81 274 THR A CA 1
ATOM 2096 C C . THR A 1 274 ? 1.658 -0.313 1.437 1.00 97.81 274 THR A C 1
ATOM 2098 O O . THR A 1 274 ? 0.615 -0.151 2.079 1.00 97.81 274 THR A O 1
ATOM 2101 N N . THR A 1 275 ? 2.775 0.352 1.744 1.00 97.69 275 THR A N 1
ATOM 2102 C CA . THR A 1 275 ? 2.854 1.230 2.923 1.00 97.69 275 THR A CA 1
ATOM 2103 C C . THR A 1 275 ? 1.982 2.478 2.794 1.00 97.69 275 THR A C 1
ATOM 2105 O O . THR A 1 275 ? 1.361 2.881 3.781 1.00 97.69 275 THR A O 1
ATOM 2108 N N . ALA A 1 276 ? 1.802 3.029 1.590 1.00 97.94 276 ALA A N 1
ATOM 2109 C CA . ALA A 1 276 ? 0.882 4.141 1.342 1.00 97.94 276 ALA A CA 1
ATOM 2110 C C . ALA A 1 276 ? -0.577 3.750 1.609 1.00 97.94 276 ALA A C 1
ATOM 2112 O O . ALA A 1 276 ? -1.326 4.516 2.231 1.00 97.94 276 ALA A O 1
ATOM 2113 N N . ALA A 1 277 ? -0.984 2.554 1.176 1.00 97.88 277 ALA A N 1
ATOM 2114 C CA . ALA A 1 277 ? -2.315 2.021 1.429 1.00 97.88 277 ALA A CA 1
ATOM 2115 C C . ALA A 1 277 ? -2.536 1.782 2.929 1.00 97.88 277 ALA A C 1
ATOM 2117 O O . ALA A 1 277 ? -3.508 2.296 3.484 1.00 97.88 277 ALA A O 1
ATOM 2118 N N . ILE A 1 278 ? -1.612 1.095 3.609 1.00 98.06 278 ILE A N 1
ATOM 2119 C CA . ILE A 1 278 ? -1.719 0.831 5.053 1.00 98.06 278 ILE A CA 1
ATOM 2120 C C . ILE A 1 278 ? -1.710 2.133 5.865 1.00 98.06 278 ILE A C 1
ATOM 2122 O O . ILE A 1 278 ? -2.557 2.330 6.740 1.00 98.06 278 ILE A O 1
ATOM 2126 N N . GLY A 1 279 ? -0.814 3.068 5.553 1.00 97.62 279 GLY A N 1
ATOM 2127 C CA . GLY A 1 279 ? -0.738 4.380 6.199 1.00 97.62 279 GLY A CA 1
ATOM 2128 C C . GLY A 1 279 ? -2.009 5.219 6.027 1.00 97.62 279 GLY A C 1
ATOM 2129 O O . GLY A 1 279 ? -2.386 5.998 6.904 1.00 97.62 279 GLY A O 1
ATOM 2130 N N . THR A 1 280 ? -2.725 5.034 4.917 1.00 98.31 280 THR A N 1
ATOM 2131 C CA . THR A 1 280 ? -4.008 5.706 4.657 1.00 98.31 280 THR A CA 1
ATOM 2132 C C . THR A 1 280 ? -5.120 5.206 5.581 1.00 98.31 280 THR A C 1
ATOM 2134 O O . THR A 1 280 ? -5.971 5.997 5.999 1.00 98.31 280 THR A O 1
ATOM 2137 N N . VAL A 1 281 ? -5.109 3.920 5.955 1.00 97.75 281 VAL A N 1
ATOM 2138 C CA . VAL A 1 281 ? -6.124 3.323 6.845 1.00 97.75 281 VAL A CA 1
ATOM 2139 C C . VAL A 1 281 ? -6.104 3.956 8.245 1.00 97.75 281 VAL A C 1
ATOM 2141 O O . VAL A 1 281 ? -7.135 3.982 8.918 1.00 97.75 281 VAL A O 1
ATOM 2144 N N . ALA A 1 282 ? -4.991 4.566 8.667 1.00 97.75 282 ALA A N 1
ATOM 2145 C CA . ALA A 1 282 ? -4.933 5.310 9.926 1.00 97.75 282 ALA A CA 1
ATOM 2146 C C . ALA A 1 282 ? -5.973 6.446 9.999 1.00 97.75 282 ALA A C 1
ATOM 2148 O O . ALA A 1 282 ? -6.483 6.742 11.075 1.00 97.75 282 ALA A O 1
ATOM 2149 N N . VAL A 1 283 ? -6.346 7.060 8.868 1.00 98.38 283 VAL A N 1
ATOM 2150 C CA . VAL A 1 283 ? -7.301 8.183 8.824 1.00 98.38 283 VAL A CA 1
ATOM 2151 C C . VAL A 1 283 ? -8.701 7.795 9.322 1.00 98.38 283 VAL A C 1
ATOM 2153 O O . VAL A 1 283 ? -9.182 8.426 10.271 1.00 98.38 283 VAL A O 1
ATOM 2156 N N . PRO A 1 284 ? -9.382 6.780 8.747 1.00 98.12 284 PRO A N 1
ATOM 2157 C CA . PRO A 1 284 ? -10.661 6.330 9.281 1.00 98.12 284 PRO A CA 1
ATOM 2158 C C . PRO A 1 284 ? -10.537 5.769 10.700 1.00 98.12 284 PRO A C 1
ATOM 2160 O O . PRO A 1 284 ? -11.437 6.009 11.502 1.00 98.12 284 PRO A O 1
ATOM 2163 N N . ILE A 1 285 ? -9.434 5.099 11.055 1.00 98.31 285 ILE A N 1
ATOM 2164 C CA . ILE A 1 285 ? -9.228 4.607 12.427 1.00 98.31 285 ILE A CA 1
ATOM 2165 C C . ILE A 1 285 ? -9.236 5.774 13.423 1.00 98.31 285 ILE A C 1
ATOM 2167 O O . ILE A 1 285 ? -10.032 5.761 14.361 1.00 98.31 285 ILE A O 1
ATOM 2171 N N . SER A 1 286 ? -8.433 6.817 13.192 1.00 98.06 286 SER A N 1
ATOM 2172 C CA . SER A 1 286 ? -8.392 8.014 14.043 1.00 98.06 286 SER A CA 1
ATOM 2173 C C . SER A 1 286 ? -9.768 8.671 14.173 1.00 98.06 286 SER A C 1
ATOM 2175 O O . SER A 1 286 ? -10.190 9.007 15.280 1.00 98.06 286 SER A O 1
ATOM 2177 N N . TYR A 1 287 ? -10.508 8.796 13.065 1.00 98.31 287 TYR A N 1
ATOM 2178 C CA . TYR A 1 287 ? -11.879 9.311 13.079 1.00 98.31 287 TYR A CA 1
ATOM 2179 C C . TYR A 1 287 ? -12.787 8.487 14.001 1.00 98.31 287 TYR A C 1
ATOM 2181 O O . TYR A 1 287 ? -13.426 9.031 14.907 1.00 98.31 287 TYR A O 1
ATOM 2189 N N . TYR A 1 288 ? -12.850 7.169 13.787 1.00 97.56 288 TYR A N 1
ATOM 2190 C CA . TYR A 1 288 ? -13.748 6.293 14.535 1.00 97.56 288 TYR A CA 1
ATOM 2191 C C . TYR A 1 288 ? -13.333 6.128 15.995 1.00 97.56 288 TYR A C 1
ATOM 2193 O O . TYR A 1 288 ? -14.214 5.959 16.832 1.00 97.56 288 TYR A O 1
ATOM 2201 N N . THR A 1 289 ? -12.047 6.249 16.325 1.00 98.12 289 THR A N 1
ATOM 2202 C CA . THR A 1 289 ? -11.567 6.313 17.713 1.00 98.12 289 THR A CA 1
ATOM 2203 C C . THR A 1 289 ? -12.174 7.501 18.450 1.00 98.12 289 THR A C 1
ATOM 2205 O O . THR A 1 289 ? -12.752 7.332 19.520 1.00 98.12 289 THR A O 1
ATOM 2208 N N . ILE A 1 290 ? -12.146 8.696 17.859 1.00 98.00 290 ILE A N 1
ATOM 2209 C CA . ILE A 1 290 ? -12.745 9.879 18.490 1.00 98.00 290 ILE A CA 1
ATOM 2210 C C . ILE A 1 290 ? -14.273 9.767 18.571 1.00 98.00 290 ILE A C 1
ATOM 2212 O O . ILE A 1 290 ? -14.871 10.144 19.580 1.00 98.00 290 ILE A O 1
ATOM 2216 N N . ARG A 1 291 ? -14.921 9.187 17.551 1.00 96.62 291 ARG A N 1
ATOM 2217 C CA . ARG A 1 291 ? -16.368 8.903 17.597 1.00 96.62 291 ARG A CA 1
ATOM 2218 C C . ARG A 1 291 ? -16.730 7.886 18.677 1.00 96.62 291 ARG A C 1
ATOM 2220 O O . ARG A 1 291 ? -17.792 8.009 19.281 1.00 96.62 291 ARG A O 1
ATOM 2227 N N . LEU A 1 292 ? -15.866 6.904 18.918 1.00 96.44 292 LEU A N 1
ATOM 2228 C CA . LEU A 1 292 ? -16.040 5.893 19.957 1.00 96.44 292 LEU A CA 1
ATOM 2229 C C . LEU A 1 292 ? -15.938 6.495 21.363 1.00 96.44 292 LEU A C 1
ATOM 2231 O O . LEU A 1 292 ? -16.657 6.069 22.261 1.00 96.44 292 LEU A O 1
ATOM 2235 N N . LEU A 1 293 ? -15.114 7.528 21.536 1.00 96.12 293 LEU A N 1
ATOM 2236 C CA . LEU A 1 293 ? -15.044 8.332 22.761 1.00 96.12 293 LEU A CA 1
ATOM 2237 C C . LEU A 1 293 ? -16.232 9.298 22.925 1.00 96.12 293 LEU A C 1
ATOM 2239 O O . LEU A 1 293 ? -16.227 10.117 23.836 1.00 96.12 293 LEU A O 1
ATOM 2243 N N . GLN A 1 294 ? -17.237 9.222 22.043 1.00 96.00 294 GLN A N 1
ATOM 2244 C CA . GLN A 1 294 ? -18.436 10.069 22.047 1.00 96.00 294 GLN A CA 1
ATOM 2245 C C . GLN A 1 294 ? -18.136 11.576 21.969 1.00 96.00 294 GLN A C 1
ATOM 2247 O O . GLN A 1 294 ? -18.960 12.408 22.344 1.00 96.00 294 GLN A O 1
ATOM 2252 N N . LEU A 1 295 ? -16.969 11.942 21.432 1.00 97.25 295 LEU A N 1
ATOM 2253 C CA . LEU A 1 295 ? -16.587 13.335 21.241 1.00 97.25 295 LEU A CA 1
ATOM 2254 C C . LEU A 1 295 ? -17.311 13.957 20.030 1.00 97.25 295 LEU A C 1
ATOM 2256 O O . LEU A 1 295 ? -17.750 13.234 19.122 1.00 97.25 295 LEU A O 1
ATOM 2260 N N . PRO A 1 296 ? -17.433 15.301 19.981 1.00 98.00 296 PRO A N 1
ATOM 2261 C CA . PRO A 1 296 ? -18.134 15.992 18.904 1.00 98.00 296 PRO A CA 1
ATOM 2262 C C . PRO A 1 296 ? -17.582 15.648 17.518 1.00 98.00 296 PRO A C 1
ATOM 2264 O O . PRO A 1 296 ? -16.386 15.406 17.345 1.00 98.00 296 PRO A O 1
ATOM 2267 N N . LEU A 1 297 ? -18.444 15.711 16.495 1.00 96.62 297 LEU A N 1
ATOM 2268 C CA . LEU A 1 297 ? -18.059 15.434 15.105 1.00 96.62 297 LEU A CA 1
ATOM 2269 C C . LEU A 1 297 ? -16.838 16.256 14.665 1.00 96.62 297 LEU A C 1
ATOM 2271 O O . LEU A 1 297 ? -15.957 15.714 14.004 1.00 96.62 297 LEU A O 1
ATOM 2275 N N . ALA A 1 298 ? -16.768 17.528 15.067 1.00 97.94 298 ALA A N 1
ATOM 2276 C CA . ALA A 1 298 ? -15.638 18.403 14.771 1.00 97.94 298 ALA A CA 1
ATOM 2277 C C . ALA A 1 298 ? -14.306 17.818 15.272 1.00 97.94 298 ALA A C 1
ATOM 2279 O O . ALA A 1 298 ? -13.345 17.774 14.513 1.00 97.94 298 ALA A O 1
ATOM 2280 N N . ALA A 1 299 ? -14.262 17.275 16.494 1.00 98.25 299 ALA A N 1
ATOM 2281 C CA . ALA A 1 299 ? -13.059 16.646 17.037 1.00 98.25 299 ALA A CA 1
ATOM 2282 C C . ALA A 1 299 ? -12.646 15.406 16.224 1.00 98.25 299 ALA A C 1
ATOM 2284 O O . ALA A 1 299 ? -11.466 15.219 15.933 1.00 98.25 299 ALA A O 1
ATOM 2285 N N . ALA A 1 300 ? -13.614 14.583 15.805 1.00 98.12 300 ALA A N 1
ATOM 2286 C CA . ALA A 1 300 ? -13.334 13.396 14.996 1.00 98.12 300 ALA A CA 1
ATOM 2287 C C . ALA A 1 300 ? -12.802 13.756 13.604 1.00 98.12 300 ALA A C 1
ATOM 2289 O O . ALA A 1 300 ? -11.861 13.131 13.113 1.00 98.12 300 ALA A O 1
ATOM 2290 N N . VAL A 1 301 ? -13.375 14.789 12.982 1.00 98.25 301 VAL A N 1
ATOM 2291 C CA . VAL A 1 301 ? -12.902 15.327 11.701 1.00 98.25 301 VAL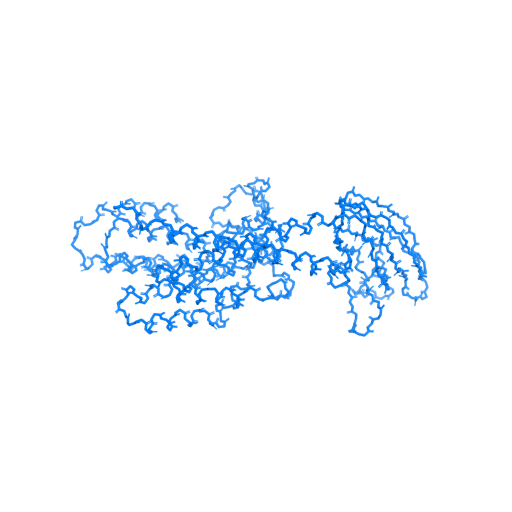 A CA 1
ATOM 2292 C C . VAL A 1 301 ? -11.503 15.923 11.849 1.00 98.25 301 VAL A C 1
ATOM 2294 O O . VAL A 1 301 ? -10.647 15.636 11.016 1.00 98.25 301 VAL A O 1
ATOM 2297 N N . CYS A 1 302 ? -11.230 16.670 12.922 1.00 98.31 302 CYS A N 1
ATOM 2298 C CA . CYS A 1 302 ? -9.896 17.197 13.207 1.00 98.31 302 CYS A CA 1
ATOM 2299 C C . CYS A 1 302 ? -8.855 16.080 13.359 1.00 98.31 302 CYS A C 1
ATOM 2301 O O . CYS A 1 302 ? -7.796 16.159 12.744 1.00 98.31 302 CYS A O 1
ATOM 2303 N N . ALA A 1 303 ? -9.150 15.009 14.102 1.00 97.94 303 ALA A N 1
ATOM 2304 C CA . ALA A 1 303 ? -8.226 13.880 14.247 1.00 97.94 303 ALA A CA 1
ATOM 2305 C C . ALA A 1 303 ? -7.931 13.179 12.908 1.00 97.94 303 ALA A C 1
ATOM 2307 O O . ALA A 1 303 ? -6.780 12.841 12.612 1.00 97.94 303 ALA A O 1
ATOM 2308 N N . ALA A 1 304 ? -8.962 13.000 12.077 1.00 98.25 304 ALA A N 1
ATOM 2309 C CA . ALA A 1 304 ? -8.822 12.453 10.731 1.00 98.25 304 ALA A CA 1
ATOM 2310 C C . ALA A 1 304 ? -7.963 13.359 9.836 1.00 98.25 304 ALA A C 1
ATOM 2312 O O . ALA A 1 304 ? -7.047 12.872 9.179 1.00 98.25 304 ALA A O 1
ATOM 2313 N N . LEU A 1 305 ? -8.217 14.672 9.852 1.00 98.12 305 LEU A N 1
ATOM 2314 C CA . LEU A 1 305 ? -7.458 15.666 9.092 1.00 98.12 305 LEU A CA 1
ATOM 2315 C C . LEU A 1 305 ? -5.990 15.698 9.511 1.00 98.12 305 LEU A C 1
ATOM 2317 O O . LEU A 1 305 ? -5.126 15.579 8.649 1.00 98.12 305 LEU A O 1
ATOM 2321 N N . VAL A 1 306 ? -5.702 15.779 10.813 1.00 97.81 306 VAL A N 1
ATOM 2322 C CA . VAL A 1 306 ? -4.326 15.767 11.337 1.00 97.81 306 VAL A CA 1
ATOM 2323 C C . VAL A 1 306 ? -3.595 14.494 10.909 1.00 97.81 306 VAL A C 1
ATOM 2325 O O . VAL A 1 306 ? -2.447 14.562 10.482 1.00 97.81 306 VAL A O 1
ATOM 2328 N N . THR A 1 307 ? -4.264 13.338 10.939 1.00 97.44 307 THR A N 1
ATOM 2329 C CA . THR A 1 307 ? -3.677 12.071 10.469 1.00 97.44 307 THR A CA 1
ATOM 2330 C C . THR A 1 307 ? -3.468 12.067 8.946 1.00 97.44 307 THR A C 1
ATOM 2332 O O . THR A 1 307 ? -2.473 11.537 8.446 1.00 97.44 307 THR A O 1
ATOM 2335 N N . ALA A 1 308 ? -4.389 12.669 8.190 1.00 97.81 308 ALA A N 1
ATOM 2336 C CA . ALA A 1 308 ? -4.326 12.741 6.734 1.00 97.81 308 ALA A CA 1
ATOM 2337 C C . ALA A 1 308 ? -3.153 13.601 6.245 1.00 97.81 308 ALA A C 1
ATOM 2339 O O . ALA A 1 308 ? -2.464 13.171 5.317 1.00 97.81 308 ALA A O 1
ATOM 2340 N N . ILE A 1 309 ? -2.926 14.761 6.879 1.00 97.69 309 ILE A N 1
ATOM 2341 C CA . ILE A 1 309 ? -1.950 15.778 6.448 1.00 97.69 309 ILE A CA 1
ATOM 2342 C C . ILE A 1 309 ? -0.648 15.793 7.262 1.00 97.69 309 ILE A C 1
ATOM 2344 O O . ILE A 1 309 ? 0.227 16.608 6.978 1.00 97.69 309 ILE A O 1
ATOM 2348 N N . SER A 1 310 ? -0.508 14.939 8.283 1.00 96.88 310 SER A N 1
ATOM 2349 C CA . SER A 1 310 ? 0.699 14.896 9.116 1.00 96.88 310 SER A CA 1
ATOM 2350 C C . SER A 1 310 ? 1.942 14.622 8.256 1.00 96.88 310 SER A C 1
ATOM 2352 O O . SER A 1 310 ? 2.005 13.566 7.616 1.00 96.88 310 SER A O 1
ATOM 2354 N N . PRO A 1 311 ? 2.957 15.511 8.267 1.00 95.25 311 PRO A N 1
ATOM 2355 C CA . PRO A 1 311 ? 4.167 15.326 7.470 1.00 95.25 311 PRO A CA 1
ATOM 2356 C C . PRO A 1 311 ? 4.885 14.013 7.785 1.00 95.25 311 PRO A C 1
ATOM 2358 O O . PRO A 1 311 ? 5.342 13.329 6.876 1.00 95.25 311 PRO A O 1
ATOM 2361 N N . TRP A 1 312 ? 4.916 13.619 9.063 1.00 93.25 312 TRP A N 1
ATOM 2362 C CA . TRP A 1 312 ? 5.544 12.370 9.505 1.00 93.25 312 TRP A CA 1
ATOM 2363 C C . TRP A 1 312 ? 4.797 11.140 8.989 1.00 93.25 312 TRP A C 1
ATOM 2365 O O . TRP A 1 312 ? 5.416 10.190 8.518 1.00 93.25 312 TRP A O 1
ATOM 2375 N N . GLN A 1 313 ? 3.461 11.173 9.030 1.00 93.75 313 GLN A N 1
ATOM 2376 C CA . GLN A 1 313 ? 2.636 10.088 8.497 1.00 93.75 313 GLN A CA 1
ATOM 2377 C C . GLN A 1 313 ? 2.803 9.953 6.990 1.00 93.75 313 GLN A C 1
ATOM 2379 O O . GLN A 1 313 ? 2.965 8.842 6.493 1.00 93.75 313 GLN A O 1
ATOM 2384 N N . ILE A 1 314 ? 2.774 11.072 6.263 1.00 95.69 314 ILE A N 1
ATOM 2385 C CA . ILE A 1 314 ? 2.966 11.076 4.812 1.00 95.69 314 ILE A CA 1
ATOM 2386 C C . ILE A 1 314 ? 4.355 10.539 4.473 1.00 95.69 314 ILE A C 1
ATOM 2388 O O . ILE A 1 314 ? 4.457 9.657 3.630 1.00 95.69 314 ILE A O 1
ATOM 2392 N N . PHE A 1 315 ? 5.401 11.023 5.144 1.00 93.75 315 PHE A N 1
ATOM 2393 C CA . PHE A 1 315 ? 6.775 10.595 4.898 1.00 93.75 315 PHE A CA 1
ATOM 2394 C C . PHE A 1 315 ? 6.970 9.092 5.139 1.00 93.75 315 PHE A C 1
ATOM 2396 O O . PHE A 1 315 ? 7.398 8.389 4.227 1.00 93.75 315 PHE A O 1
ATOM 2403 N N . LEU A 1 316 ? 6.589 8.579 6.315 1.00 92.69 316 LEU A N 1
ATOM 2404 C CA . LEU A 1 316 ? 6.711 7.148 6.616 1.00 92.69 316 LEU A CA 1
ATOM 2405 C C . LEU A 1 316 ? 5.898 6.272 5.661 1.00 92.69 316 LEU A C 1
ATOM 2407 O O . LEU A 1 316 ? 6.364 5.219 5.251 1.00 92.69 316 LEU A O 1
ATOM 2411 N N . SER A 1 317 ? 4.689 6.704 5.290 1.00 95.19 317 SER A N 1
ATOM 2412 C CA . SER A 1 317 ? 3.812 5.927 4.401 1.00 95.19 317 SER A CA 1
ATOM 2413 C C . SER A 1 317 ? 4.309 5.894 2.951 1.00 95.19 317 SER A C 1
ATOM 2415 O O . SER A 1 317 ? 3.673 5.266 2.115 1.00 95.19 317 SER A O 1
ATOM 2417 N N . ARG A 1 318 ? 5.385 6.612 2.618 1.00 94.75 318 ARG A N 1
ATOM 2418 C CA . ARG A 1 318 ? 5.992 6.635 1.277 1.00 94.75 318 ARG A CA 1
ATOM 2419 C C . ARG A 1 318 ? 7.276 5.821 1.192 1.00 94.75 318 ARG A C 1
ATOM 2421 O O . ARG A 1 318 ? 7.912 5.805 0.142 1.00 94.75 318 ARG A O 1
ATOM 2428 N N . PHE A 1 319 ? 7.658 5.185 2.292 1.00 92.38 319 PHE A N 1
ATOM 2429 C CA . PHE A 1 319 ? 8.883 4.419 2.417 1.00 92.38 319 PHE A CA 1
ATOM 2430 C C . PHE A 1 319 ? 8.523 2.991 2.818 1.00 92.38 319 PHE A C 1
ATOM 2432 O O . PHE A 1 319 ? 7.806 2.790 3.802 1.00 92.38 319 PHE A O 1
ATOM 2439 N N . ALA A 1 320 ? 8.938 2.001 2.030 1.00 95.12 320 ALA A N 1
ATOM 2440 C CA . ALA A 1 320 ? 8.530 0.612 2.234 1.00 95.12 320 ALA A CA 1
ATOM 2441 C C . ALA A 1 320 ? 9.427 -0.105 3.254 1.00 95.12 320 ALA A C 1
ATOM 2443 O O . ALA A 1 320 ? 10.167 -1.022 2.924 1.00 95.12 320 ALA A O 1
ATOM 2444 N N . ILE A 1 321 ? 9.382 0.355 4.507 1.00 94.31 321 ILE A N 1
ATOM 2445 C CA . ILE A 1 321 ? 10.154 -0.228 5.612 1.00 94.31 321 ILE A CA 1
ATOM 2446 C C . ILE A 1 321 ? 9.238 -0.609 6.780 1.00 94.31 321 ILE A C 1
ATOM 2448 O O . ILE A 1 321 ? 8.207 0.043 6.974 1.00 94.31 321 ILE A O 1
ATOM 2452 N N . PRO A 1 322 ? 9.589 -1.608 7.612 1.00 94.69 322 PRO A N 1
ATOM 2453 C CA . PRO A 1 322 ? 8.717 -2.080 8.693 1.00 94.69 322 PRO A CA 1
ATOM 2454 C C . PRO A 1 322 ? 8.183 -0.979 9.640 1.00 94.69 322 PRO A C 1
ATOM 2456 O O . PRO A 1 322 ? 6.984 -0.995 9.946 1.00 94.69 322 PRO A O 1
ATOM 2459 N N . PRO A 1 323 ? 8.975 0.048 10.042 1.00 94.50 323 PRO A N 1
ATOM 2460 C CA . PRO A 1 323 ? 8.467 1.192 10.807 1.00 94.50 323 PRO A CA 1
ATOM 2461 C C . PRO A 1 323 ? 7.244 1.900 10.210 1.00 94.50 323 PRO A C 1
ATOM 2463 O O . PRO A 1 323 ? 6.464 2.493 10.957 1.00 94.50 323 PRO A O 1
ATOM 2466 N N . ALA A 1 324 ? 7.044 1.848 8.890 1.00 96.06 324 ALA A N 1
ATOM 2467 C CA . ALA A 1 324 ? 5.915 2.492 8.220 1.00 96.06 324 ALA A CA 1
ATOM 2468 C C . ALA A 1 324 ? 4.555 1.919 8.656 1.00 96.06 324 ALA A C 1
ATOM 2470 O O . ALA A 1 324 ? 3.544 2.620 8.610 1.00 96.06 324 ALA A O 1
ATOM 2471 N N . LEU A 1 325 ? 4.521 0.667 9.125 1.00 97.19 325 LEU A N 1
ATOM 2472 C CA . LEU A 1 325 ? 3.300 0.020 9.610 1.00 97.19 325 LEU A CA 1
ATOM 2473 C C . LEU A 1 325 ? 2.922 0.461 11.031 1.00 97.19 325 LEU A C 1
ATOM 2475 O O . LEU A 1 325 ? 1.747 0.394 11.406 1.00 97.19 325 LEU A O 1
ATOM 2479 N N . VAL A 1 326 ? 3.900 0.918 11.822 1.00 96.69 326 VAL A N 1
ATOM 2480 C CA . VAL A 1 326 ? 3.751 1.180 13.263 1.00 96.69 326 VAL A CA 1
ATOM 2481 C C . VAL A 1 326 ? 2.614 2.147 13.574 1.00 96.69 326 VAL A C 1
ATOM 2483 O O . VAL A 1 326 ? 1.792 1.806 14.425 1.00 96.69 326 VAL A O 1
ATOM 2486 N N . PRO A 1 327 ? 2.484 3.317 12.920 1.00 95.44 327 PRO A N 1
ATOM 2487 C CA . PRO A 1 327 ? 1.464 4.270 13.328 1.00 95.44 327 PRO A CA 1
ATOM 2488 C C . PRO A 1 327 ? 0.037 3.777 13.064 1.00 95.44 327 PRO A C 1
ATOM 2490 O O . PRO A 1 327 ? -0.837 3.971 13.909 1.00 95.44 327 PRO A O 1
ATOM 2493 N N . THR A 1 328 ? -0.203 3.107 11.930 1.00 97.25 328 THR A N 1
ATOM 2494 C CA . THR A 1 328 ? -1.512 2.507 11.629 1.00 97.25 328 THR A CA 1
ATOM 2495 C C . THR A 1 328 ? -1.807 1.349 12.573 1.00 97.25 328 THR A C 1
ATOM 2497 O O . THR A 1 328 ? -2.901 1.294 13.137 1.00 97.25 328 THR A O 1
ATOM 2500 N N . ALA A 1 329 ? -0.845 0.443 12.776 1.00 97.50 329 ALA A N 1
ATOM 2501 C CA . ALA A 1 329 ? -1.006 -0.693 13.678 1.00 97.50 329 ALA A CA 1
ATOM 2502 C C . ALA A 1 329 ? -1.288 -0.224 15.113 1.00 97.50 329 ALA A C 1
ATOM 2504 O O . ALA A 1 329 ? -2.218 -0.713 15.751 1.00 97.50 329 ALA A O 1
ATOM 2505 N N . TRP A 1 330 ? -0.565 0.789 15.595 1.00 97.56 330 TRP A N 1
ATOM 2506 C CA . TRP A 1 330 ? -0.771 1.365 16.921 1.00 97.56 330 TRP A CA 1
ATOM 2507 C C . TRP A 1 330 ? -2.146 2.023 17.065 1.00 97.56 330 TRP A C 1
ATOM 2509 O O . TRP A 1 330 ? -2.858 1.763 18.036 1.00 97.56 330 TRP A O 1
ATOM 2519 N N . ALA A 1 331 ? -2.564 2.822 16.078 1.00 97.19 331 ALA A N 1
ATOM 2520 C CA . ALA A 1 331 ? -3.895 3.425 16.068 1.00 97.19 331 ALA A CA 1
ATOM 2521 C C . ALA A 1 331 ? -5.002 2.357 16.078 1.00 97.19 331 ALA A C 1
ATOM 2523 O O . ALA A 1 331 ? -5.998 2.505 16.793 1.00 97.19 331 ALA A O 1
ATOM 2524 N N . LEU A 1 332 ? -4.821 1.267 15.323 1.00 97.94 332 LEU A N 1
ATOM 2525 C CA . LEU A 1 332 ? -5.767 0.153 15.279 1.00 97.94 332 LEU A CA 1
ATOM 2526 C C . LEU A 1 332 ? -5.820 -0.595 16.617 1.00 97.94 332 LEU A C 1
ATOM 2528 O O . LEU A 1 332 ? -6.915 -0.913 17.086 1.00 97.94 332 LEU A O 1
ATOM 2532 N N . CYS A 1 333 ? -4.668 -0.822 17.258 1.00 98.31 333 CYS A N 1
ATOM 2533 C CA . CYS A 1 333 ? -4.583 -1.404 18.596 1.00 98.31 333 CYS A CA 1
ATOM 2534 C C . CYS A 1 333 ? -5.329 -0.550 19.628 1.00 98.31 333 CYS A C 1
ATOM 2536 O O . CYS A 1 333 ? -6.135 -1.088 20.385 1.00 98.31 333 CYS A O 1
ATOM 2538 N N . ILE A 1 334 ? -5.123 0.773 19.632 1.00 98.19 334 ILE A N 1
ATOM 2539 C CA . ILE A 1 334 ? -5.840 1.694 20.531 1.00 98.19 334 ILE A CA 1
ATOM 2540 C C . ILE A 1 334 ? -7.349 1.613 20.290 1.00 98.19 334 ILE A C 1
ATOM 2542 O O . ILE A 1 334 ? -8.123 1.482 21.238 1.00 98.19 334 ILE A O 1
ATOM 2546 N N . TRP A 1 335 ? -7.780 1.662 19.030 1.00 98.25 335 TRP A N 1
ATOM 2547 C CA . TRP A 1 335 ? -9.195 1.573 18.681 1.00 98.25 335 TRP A CA 1
ATOM 2548 C C . TRP A 1 335 ? -9.831 0.257 19.154 1.00 98.25 335 TRP A C 1
ATOM 2550 O O . TRP A 1 335 ? -10.893 0.268 19.782 1.00 98.25 335 TRP A O 1
ATOM 2560 N N . ALA A 1 336 ? -9.168 -0.876 18.901 1.00 97.88 336 ALA A N 1
ATOM 2561 C CA . ALA A 1 336 ? -9.639 -2.192 19.323 1.00 97.88 336 ALA A CA 1
ATOM 2562 C C . ALA A 1 336 ? -9.659 -2.332 20.854 1.00 97.88 336 ALA A C 1
ATOM 2564 O O . ALA A 1 336 ? -10.619 -2.872 21.406 1.00 97.88 336 ALA A O 1
ATOM 2565 N N . ALA A 1 337 ? -8.647 -1.796 21.542 1.00 97.69 337 ALA A N 1
ATOM 2566 C CA . ALA A 1 337 ? -8.569 -1.778 22.998 1.00 97.69 337 ALA A CA 1
ATOM 2567 C C . ALA A 1 337 ? -9.714 -0.963 23.612 1.00 97.69 337 ALA A C 1
ATOM 2569 O O . ALA A 1 337 ? -10.377 -1.437 24.531 1.00 97.69 337 ALA A O 1
ATOM 2570 N N . LEU A 1 338 ? -10.010 0.222 23.070 1.00 97.25 338 LEU A N 1
ATOM 2571 C CA . LEU A 1 338 ? -11.129 1.050 23.527 1.00 97.25 338 LEU A CA 1
ATOM 2572 C C . LEU A 1 338 ? -12.482 0.367 23.304 1.00 97.25 338 LEU A C 1
ATOM 2574 O O . LEU A 1 338 ? -13.332 0.387 24.195 1.00 97.25 338 LEU A O 1
ATOM 2578 N N . LEU A 1 339 ? -12.685 -0.269 22.145 1.00 96.19 339 LEU A N 1
ATOM 2579 C CA . LEU A 1 339 ? -13.903 -1.042 21.879 1.00 96.19 339 LEU A CA 1
ATOM 2580 C C . LEU A 1 339 ? -14.086 -2.166 22.893 1.00 96.19 339 LEU A C 1
ATOM 2582 O O . LEU A 1 339 ? -15.187 -2.369 23.408 1.00 96.19 339 LEU A O 1
ATOM 2586 N N . PHE A 1 340 ? -13.002 -2.887 23.166 1.00 95.44 340 PHE A N 1
ATOM 2587 C CA . PHE A 1 340 ? -12.988 -3.957 24.143 1.00 95.44 340 PHE A CA 1
ATOM 2588 C C . PHE A 1 340 ? -13.286 -3.439 25.553 1.00 95.44 340 PHE A C 1
ATOM 2590 O O . PHE A 1 340 ? -14.168 -3.987 26.207 1.00 95.44 340 PHE A O 1
ATOM 2597 N N . VAL A 1 341 ? -12.652 -2.349 25.992 1.00 94.88 341 VAL A N 1
ATOM 2598 C CA . VAL A 1 341 ? -12.907 -1.736 27.306 1.00 94.88 341 VAL A CA 1
ATOM 2599 C C . VAL A 1 341 ? -14.370 -1.315 27.461 1.00 94.88 341 VAL A C 1
ATOM 2601 O O . VAL A 1 341 ? -14.969 -1.556 28.506 1.00 94.88 341 VAL A O 1
ATOM 2604 N N . GLN A 1 342 ? -14.982 -0.728 26.431 1.00 93.38 342 GLN A N 1
ATOM 2605 C CA . GLN A 1 342 ? -16.375 -0.274 26.514 1.00 93.38 342 GLN A CA 1
ATOM 2606 C C . GLN A 1 342 ? -17.393 -1.422 26.556 1.00 93.38 342 GLN A C 1
ATOM 2608 O O . GLN A 1 342 ? -18.463 -1.262 27.139 1.00 93.38 342 GLN A O 1
ATOM 2613 N N . ARG A 1 343 ? -17.102 -2.560 25.912 1.00 91.50 343 ARG A N 1
ATOM 2614 C CA . ARG A 1 343 ? -18.107 -3.610 25.652 1.00 91.50 343 ARG A CA 1
ATOM 2615 C C . ARG A 1 343 ? -17.834 -4.942 26.339 1.00 91.50 343 ARG A C 1
ATOM 2617 O O . ARG A 1 343 ? -18.773 -5.707 26.539 1.00 91.50 343 ARG A O 1
ATOM 2624 N N . ALA A 1 344 ? -16.571 -5.256 26.625 1.00 88.62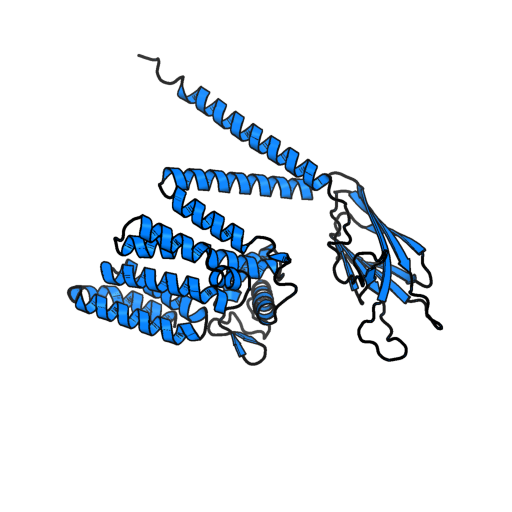 344 ALA A N 1
ATOM 2625 C CA . ALA A 1 344 ? -16.100 -6.505 27.232 1.00 88.62 344 ALA A CA 1
ATOM 2626 C C . ALA A 1 344 ? -16.593 -7.803 26.542 1.00 88.62 344 ALA A C 1
ATOM 2628 O O . ALA A 1 344 ? -16.551 -8.897 27.116 1.00 88.62 344 ALA A O 1
ATOM 2629 N N . GLY A 1 345 ? -17.067 -7.712 25.294 1.00 90.06 345 GLY A N 1
ATOM 2630 C CA . GLY A 1 345 ? -17.648 -8.828 24.555 1.00 90.06 345 GLY A CA 1
ATOM 2631 C C . GLY A 1 345 ? -16.594 -9.754 23.950 1.00 90.06 345 GLY A C 1
ATOM 2632 O O . GLY A 1 345 ? -15.495 -9.325 23.602 1.00 90.06 345 GLY A O 1
ATOM 2633 N N . ARG A 1 346 ? -16.952 -11.030 23.732 1.00 90.75 346 ARG A N 1
ATOM 2634 C CA . ARG A 1 346 ? -16.071 -12.014 23.067 1.00 90.75 346 ARG A CA 1
ATOM 2635 C C . ARG A 1 346 ? -15.592 -11.522 21.700 1.00 90.75 346 ARG A C 1
ATOM 2637 O O . ARG A 1 346 ? -14.424 -11.673 21.380 1.00 90.75 346 ARG A O 1
ATOM 2644 N N . ALA A 1 347 ? -16.481 -10.917 20.911 1.00 93.62 347 ALA A N 1
ATOM 2645 C CA . ALA A 1 347 ? -16.133 -10.396 19.593 1.00 93.62 347 ALA A CA 1
ATOM 2646 C C . ALA A 1 347 ? -15.095 -9.264 19.669 1.00 93.62 347 ALA A C 1
ATOM 2648 O O . ALA A 1 347 ? -14.172 -9.232 18.861 1.00 93.62 347 ALA A O 1
ATOM 2649 N N . ASP A 1 348 ? -15.223 -8.354 20.636 1.00 93.88 348 ASP A N 1
ATOM 2650 C CA . ASP A 1 348 ? -14.289 -7.237 20.801 1.00 93.88 348 ASP A CA 1
ATOM 2651 C C . ASP A 1 348 ? -12.939 -7.724 21.350 1.00 93.88 348 ASP A C 1
ATOM 2653 O O . ASP A 1 348 ? -11.895 -7.294 20.867 1.00 93.88 348 ASP A O 1
ATOM 2657 N N . ALA A 1 349 ? -12.952 -8.708 22.256 1.00 93.50 349 ALA A N 1
ATOM 2658 C CA . ALA A 1 349 ? -11.747 -9.393 22.720 1.00 93.50 349 ALA A CA 1
ATOM 2659 C C . ALA A 1 349 ? -11.019 -10.113 21.571 1.00 93.50 349 ALA A C 1
ATOM 2661 O O . ALA A 1 349 ? -9.806 -9.989 21.434 1.00 93.50 349 ALA A O 1
ATOM 2662 N N . THR A 1 350 ? -11.748 -10.827 20.702 1.00 94.94 350 THR A N 1
ATOM 2663 C CA . THR A 1 350 ? -11.169 -11.465 19.508 1.00 94.94 350 THR A CA 1
ATOM 2664 C C . THR A 1 350 ? -10.584 -10.432 18.546 1.00 94.94 350 THR A C 1
ATOM 2666 O O . THR A 1 350 ? -9.490 -10.646 18.031 1.00 94.94 350 THR A O 1
ATOM 2669 N N . ARG A 1 351 ? -11.263 -9.298 18.318 1.00 95.75 351 ARG A N 1
ATOM 2670 C CA . ARG A 1 351 ? -10.715 -8.209 17.489 1.00 95.75 351 ARG A CA 1
ATOM 2671 C C . ARG A 1 351 ? -9.418 -7.663 18.075 1.00 95.75 351 ARG A C 1
ATOM 2673 O O . ARG A 1 351 ? -8.457 -7.518 17.329 1.00 95.75 351 ARG A O 1
ATOM 2680 N N . LEU A 1 352 ? -9.382 -7.399 19.384 1.00 96.62 352 LEU A N 1
ATOM 2681 C CA . LEU A 1 352 ? -8.169 -6.948 20.063 1.00 96.62 352 LEU A CA 1
ATOM 2682 C C . LEU A 1 352 ? -7.042 -7.976 19.925 1.00 96.62 352 LEU A C 1
ATOM 2684 O O . LEU A 1 352 ? -5.941 -7.587 19.565 1.00 96.62 352 LEU A O 1
ATOM 2688 N N . ALA A 1 353 ? -7.320 -9.266 20.128 1.00 96.06 353 ALA A N 1
ATOM 2689 C CA . ALA A 1 353 ? -6.327 -10.331 19.995 1.00 96.06 353 ALA A CA 1
ATOM 2690 C C . ALA A 1 353 ? -5.725 -10.411 18.581 1.00 96.06 353 ALA A C 1
ATOM 2692 O O . ALA A 1 353 ? -4.509 -10.467 18.446 1.00 96.06 353 ALA A O 1
ATOM 2693 N N . ILE A 1 354 ? -6.555 -10.360 17.531 1.00 96.44 354 ILE A N 1
ATOM 2694 C CA . ILE A 1 354 ? -6.082 -10.401 16.135 1.00 96.44 354 ILE A CA 1
ATOM 2695 C C . ILE A 1 354 ? -5.238 -9.166 15.814 1.00 96.44 354 ILE A C 1
ATOM 2697 O O . ILE A 1 354 ? -4.144 -9.285 15.269 1.00 96.44 354 ILE A O 1
ATOM 2701 N N . VAL A 1 355 ? -5.742 -7.977 16.154 1.00 96.88 355 VAL A N 1
ATOM 2702 C CA . VAL A 1 355 ? -5.054 -6.710 15.875 1.00 96.88 355 VAL A CA 1
ATOM 2703 C C . VAL A 1 355 ? -3.729 -6.633 16.632 1.00 96.88 355 VAL A C 1
ATOM 2705 O O . VAL A 1 355 ? -2.710 -6.304 16.031 1.00 96.88 355 VAL A O 1
ATOM 2708 N N . ALA A 1 356 ? -3.735 -6.963 17.925 1.00 96.75 356 ALA A N 1
ATOM 2709 C CA . ALA A 1 356 ? -2.541 -6.973 18.757 1.00 96.75 356 ALA A CA 1
ATOM 2710 C C . ALA A 1 356 ? -1.527 -8.010 18.263 1.00 96.75 356 ALA A C 1
ATOM 2712 O O . ALA A 1 356 ? -0.367 -7.662 18.079 1.00 96.75 356 ALA A O 1
ATOM 2713 N N . GLY A 1 357 ? -1.970 -9.238 17.977 1.00 95.38 357 GLY A N 1
ATOM 2714 C CA . GLY A 1 357 ? -1.119 -10.308 17.459 1.00 95.38 357 GLY A CA 1
ATOM 2715 C C . GLY A 1 357 ? -0.414 -9.920 16.160 1.00 95.38 357 GLY A C 1
ATOM 2716 O O . GLY A 1 357 ? 0.806 -9.985 16.073 1.00 95.38 357 GLY A O 1
ATOM 2717 N N . LEU A 1 358 ? -1.155 -9.396 15.177 1.00 95.19 358 LEU A N 1
ATOM 2718 C CA . LEU A 1 358 ? -0.555 -8.898 13.933 1.00 95.19 358 LEU A CA 1
ATOM 2719 C C . LEU A 1 358 ? 0.419 -7.737 14.185 1.00 95.19 358 LEU A C 1
ATOM 2721 O O . LEU A 1 358 ? 1.494 -7.693 13.593 1.00 95.19 358 LEU A O 1
ATOM 2725 N N . ALA A 1 359 ? 0.077 -6.810 15.082 1.00 96.44 359 ALA A N 1
ATOM 2726 C CA . ALA A 1 359 ? 0.907 -5.647 15.377 1.00 96.44 359 ALA A CA 1
ATOM 2727 C C . ALA A 1 359 ? 2.278 -6.001 15.989 1.00 96.44 359 ALA A C 1
ATOM 2729 O O . ALA A 1 359 ? 3.227 -5.238 15.800 1.00 96.44 359 ALA A O 1
ATOM 2730 N N . LEU A 1 360 ? 2.417 -7.149 16.665 1.00 95.06 360 LEU A N 1
ATOM 2731 C CA . LEU A 1 360 ? 3.701 -7.634 17.201 1.00 95.06 360 LEU A CA 1
ATOM 2732 C C . LEU A 1 360 ? 4.733 -7.925 16.100 1.00 95.06 360 LEU A C 1
ATOM 2734 O O . LEU A 1 360 ? 5.936 -7.793 16.336 1.00 95.06 360 LEU A O 1
ATOM 2738 N N . TYR A 1 361 ? 4.265 -8.259 14.895 1.00 95.12 361 TYR A N 1
ATOM 2739 C CA . TYR A 1 361 ? 5.100 -8.520 13.720 1.00 95.12 361 TYR A CA 1
ATOM 2740 C C . TYR A 1 361 ? 5.325 -7.280 12.847 1.00 95.12 361 TYR A C 1
ATOM 2742 O O . TYR A 1 361 ? 5.992 -7.382 11.822 1.00 95.12 361 TYR A O 1
ATOM 2750 N N . ALA A 1 362 ? 4.788 -6.114 13.227 1.00 94.94 362 ALA A N 1
ATOM 2751 C CA . ALA A 1 362 ? 4.980 -4.875 12.476 1.00 94.94 362 ALA A CA 1
ATOM 2752 C C . ALA A 1 362 ? 6.370 -4.264 12.709 1.00 94.94 362 ALA A C 1
ATOM 2754 O O . ALA A 1 362 ? 7.019 -3.828 11.763 1.00 94.94 362 ALA A O 1
ATOM 2755 N N . TYR A 1 363 ? 6.820 -4.201 13.969 1.00 94.31 363 TYR A N 1
ATOM 2756 C CA . TYR A 1 363 ? 8.102 -3.595 14.338 1.00 94.31 363 TYR A CA 1
ATOM 2757 C C . TYR A 1 363 ? 8.576 -4.039 15.733 1.00 94.31 363 TYR A C 1
ATOM 2759 O O . TYR A 1 363 ? 7.721 -4.265 16.594 1.00 94.31 363 TYR A O 1
ATOM 2767 N N . PRO A 1 364 ? 9.892 -4.115 16.036 1.00 92.44 364 PRO A N 1
ATOM 2768 C CA . PRO A 1 364 ? 10.368 -4.601 17.333 1.00 92.44 364 PRO A CA 1
ATOM 2769 C C . PRO A 1 364 ? 9.832 -3.810 18.532 1.00 92.44 364 PRO A C 1
ATOM 2771 O O . PRO A 1 364 ? 9.519 -4.406 19.559 1.00 92.44 364 PRO A O 1
ATOM 2774 N N . THR A 1 365 ? 9.637 -2.491 18.413 1.00 92.75 365 THR A N 1
ATOM 2775 C CA . THR A 1 365 ? 9.086 -1.683 19.521 1.00 92.75 365 THR A CA 1
ATOM 2776 C C . THR A 1 365 ? 7.647 -2.069 19.881 1.00 92.75 365 THR A C 1
ATOM 2778 O O . THR A 1 365 ? 7.231 -1.902 21.031 1.00 92.75 365 THR A O 1
ATOM 2781 N N . MET A 1 366 ? 6.896 -2.656 18.943 1.00 95.31 366 MET A N 1
ATOM 2782 C CA . MET A 1 366 ? 5.530 -3.128 19.183 1.00 95.31 366 MET A CA 1
ATOM 2783 C C . MET A 1 366 ? 5.503 -4.350 20.101 1.00 95.31 366 MET A C 1
ATOM 2785 O O . MET A 1 366 ? 4.538 -4.508 20.847 1.00 95.31 366 MET A O 1
ATOM 2789 N N . LYS A 1 367 ? 6.581 -5.150 20.136 1.00 92.00 367 LYS A N 1
ATOM 2790 C CA . LYS A 1 367 ? 6.713 -6.306 21.042 1.00 92.00 367 LYS A CA 1
ATOM 2791 C C . LYS A 1 367 ? 6.679 -5.914 22.520 1.00 92.00 367 LYS A C 1
ATOM 2793 O O . LYS A 1 367 ? 6.324 -6.741 23.349 1.00 92.00 367 LYS A O 1
ATOM 2798 N N . LEU A 1 368 ? 7.001 -4.660 22.848 1.00 93.00 368 LEU A N 1
ATOM 2799 C CA . LEU A 1 368 ? 6.835 -4.106 24.193 1.00 93.00 368 LEU A CA 1
ATOM 2800 C C . LEU A 1 368 ? 5.541 -3.292 24.321 1.00 93.00 368 LEU A C 1
ATOM 2802 O O . LEU A 1 368 ? 4.785 -3.465 25.276 1.00 93.00 368 LEU A O 1
ATOM 2806 N N . ALA A 1 369 ? 5.271 -2.402 23.363 1.00 96.31 369 ALA A N 1
ATOM 2807 C CA . ALA A 1 369 ? 4.165 -1.454 23.473 1.00 96.31 369 ALA A CA 1
ATOM 2808 C C . ALA A 1 369 ? 2.783 -2.134 23.432 1.00 96.31 369 ALA A C 1
ATOM 2810 O O . ALA A 1 369 ? 1.882 -1.756 24.184 1.00 96.31 369 ALA A O 1
ATOM 2811 N N . VAL A 1 370 ? 2.604 -3.145 22.575 1.00 96.88 370 VAL A N 1
ATOM 2812 C CA . VAL A 1 370 ? 1.309 -3.815 22.381 1.00 96.88 370 VAL A CA 1
ATOM 2813 C C . VAL A 1 370 ? 0.906 -4.650 23.602 1.00 96.88 370 VAL A C 1
ATOM 2815 O O . VAL A 1 370 ? -0.220 -4.458 24.068 1.00 96.88 370 VAL A O 1
ATOM 2818 N N . PRO A 1 371 ? 1.770 -5.503 24.195 1.00 95.06 371 PRO A N 1
ATOM 2819 C CA . PRO A 1 371 ? 1.404 -6.235 25.407 1.00 95.06 371 PRO A CA 1
ATOM 2820 C C . PRO A 1 371 ? 1.047 -5.319 26.580 1.00 95.06 371 PRO A C 1
ATOM 2822 O O . PRO A 1 371 ? 0.088 -5.599 27.298 1.00 95.06 371 PRO A O 1
ATOM 2825 N N . LEU A 1 372 ? 1.752 -4.191 26.743 1.00 96.50 372 LEU A N 1
ATOM 2826 C CA . LEU A 1 372 ? 1.427 -3.200 27.774 1.00 96.50 372 LEU A CA 1
ATOM 2827 C C . LEU A 1 372 ? 0.042 -2.578 27.551 1.00 96.50 372 LEU A C 1
ATOM 2829 O O . LEU A 1 372 ? -0.749 -2.493 28.491 1.00 96.50 372 LEU A O 1
ATOM 2833 N N . LEU A 1 373 ? -0.284 -2.197 26.312 1.00 97.38 373 LEU A N 1
ATOM 2834 C CA . LEU A 1 373 ? -1.606 -1.669 25.968 1.00 97.38 373 LEU A CA 1
ATOM 2835 C C . LEU A 1 373 ? -2.715 -2.701 26.214 1.00 97.38 373 LEU A C 1
ATOM 2837 O O . LEU A 1 373 ? -3.750 -2.358 26.784 1.00 97.38 373 LEU A O 1
ATOM 2841 N N . VAL A 1 374 ? -2.507 -3.956 25.803 1.00 96.12 374 VAL A N 1
ATOM 2842 C CA . VAL A 1 374 ? -3.479 -5.041 26.013 1.00 96.12 374 VAL A CA 1
ATOM 2843 C C . VAL A 1 374 ? -3.671 -5.308 27.504 1.00 96.12 374 VAL A C 1
ATOM 2845 O O . VAL A 1 374 ? -4.812 -5.379 27.959 1.00 96.12 374 VAL A O 1
ATOM 2848 N N . GLY A 1 375 ? -2.585 -5.393 28.276 1.00 94.06 375 GLY A N 1
ATOM 2849 C CA . GLY A 1 375 ? -2.644 -5.561 29.728 1.00 94.06 375 GLY A CA 1
ATOM 2850 C C . GLY A 1 375 ? -3.417 -4.429 30.405 1.00 94.06 375 GLY A C 1
ATOM 2851 O O . GLY A 1 375 ? -4.284 -4.684 31.242 1.00 94.06 375 GLY A O 1
ATOM 2852 N N . TRP A 1 376 ? -3.184 -3.185 29.980 1.00 96.19 376 TRP A N 1
ATOM 2853 C CA . TRP A 1 376 ? -3.916 -2.021 30.478 1.00 96.19 376 TRP A CA 1
ATOM 2854 C C . TRP A 1 376 ? -5.405 -2.058 30.110 1.00 96.19 376 TRP A C 1
ATOM 2856 O O . TRP A 1 376 ? -6.263 -1.805 30.954 1.00 96.19 376 TRP A O 1
ATOM 2866 N N . ALA A 1 377 ? -5.736 -2.428 28.872 1.00 95.00 377 ALA A N 1
ATOM 2867 C CA . ALA A 1 377 ? -7.118 -2.566 28.421 1.00 95.00 377 ALA A CA 1
ATOM 2868 C C . ALA A 1 377 ? -7.869 -3.657 29.202 1.00 95.00 377 ALA A C 1
ATOM 2870 O O . ALA A 1 377 ? -9.006 -3.447 29.626 1.00 95.00 377 ALA A O 1
ATOM 2871 N N . VAL A 1 378 ? -7.220 -4.799 29.441 1.00 92.50 378 VAL A N 1
ATOM 2872 C CA . VAL A 1 378 ? -7.745 -5.893 30.272 1.00 92.50 378 VAL A CA 1
ATOM 2873 C C . VAL A 1 378 ? -7.963 -5.430 31.709 1.00 92.50 378 VAL A C 1
ATOM 2875 O O . VAL A 1 378 ? -9.036 -5.679 32.256 1.00 92.50 378 VAL A O 1
ATOM 2878 N N . LEU A 1 379 ? -7.007 -4.708 32.301 1.00 93.31 379 LEU A N 1
ATOM 2879 C CA . LEU A 1 379 ? -7.136 -4.161 33.652 1.00 93.31 379 LEU A CA 1
ATOM 2880 C C . LEU A 1 379 ? -8.313 -3.182 33.766 1.00 93.31 379 LEU A C 1
ATOM 2882 O O . LEU A 1 379 ? -9.108 -3.294 34.694 1.00 93.31 379 LEU A O 1
ATOM 2886 N N . ILE A 1 380 ? -8.470 -2.248 32.825 1.00 94.19 380 ILE A N 1
ATOM 2887 C CA . ILE A 1 380 ? -9.606 -1.315 32.860 1.00 94.19 380 ILE A CA 1
ATOM 2888 C C . ILE A 1 380 ? -10.926 -2.072 32.688 1.00 94.19 380 ILE A C 1
ATOM 2890 O O . ILE A 1 380 ? -11.868 -1.826 33.439 1.00 94.19 380 ILE A O 1
ATOM 2894 N N . ALA A 1 381 ? -11.004 -3.009 31.739 1.00 91.12 381 ALA A N 1
ATOM 2895 C CA . ALA A 1 381 ? -12.210 -3.805 31.526 1.00 91.12 381 ALA A CA 1
ATOM 2896 C C . ALA A 1 381 ? -12.580 -4.628 32.778 1.00 91.12 381 ALA A C 1
ATOM 2898 O O . ALA A 1 381 ? -13.759 -4.725 33.117 1.00 91.12 381 ALA A O 1
ATOM 2899 N N . LEU A 1 382 ? -11.574 -5.138 33.500 1.00 88.88 382 LEU A N 1
ATOM 2900 C CA . LEU A 1 382 ? -11.716 -5.812 34.793 1.00 88.88 382 LEU A CA 1
ATOM 2901 C C . LEU A 1 382 ? -12.337 -4.935 35.883 1.00 88.88 382 LEU A C 1
ATOM 2903 O O . LEU A 1 382 ? -13.069 -5.445 36.729 1.00 88.88 382 LEU A O 1
ATOM 2907 N N . LEU A 1 383 ? -12.015 -3.642 35.878 1.00 91.19 383 LEU A N 1
ATOM 2908 C CA . LEU A 1 383 ? -12.510 -2.670 36.853 1.00 91.19 383 LEU A CA 1
ATOM 2909 C C . LEU A 1 383 ? -13.902 -2.128 36.496 1.00 91.19 383 LEU A C 1
ATOM 2911 O O . LEU A 1 383 ? -14.630 -1.707 37.389 1.00 91.19 383 LEU A O 1
ATOM 2915 N N . HIS A 1 384 ? -14.262 -2.108 35.208 1.00 89.88 384 HIS A N 1
ATOM 2916 C CA . HIS A 1 384 ? -15.522 -1.530 34.718 1.00 89.88 384 HIS A CA 1
ATOM 2917 C C . HIS A 1 384 ? -16.677 -2.531 34.580 1.00 89.88 384 HIS A C 1
ATOM 2919 O O . HIS A 1 384 ? -17.832 -2.113 34.609 1.00 89.88 384 HIS A O 1
ATOM 2925 N N . HIS A 1 385 ? -16.395 -3.826 34.398 1.00 86.69 385 HIS A N 1
ATOM 2926 C CA . HIS A 1 385 ? -17.419 -4.841 34.116 1.00 86.69 385 HIS A CA 1
ATOM 2927 C C . HIS A 1 385 ? -17.410 -5.975 35.148 1.00 86.69 385 HIS A C 1
ATOM 2929 O O . HIS A 1 385 ? -16.351 -6.433 35.575 1.00 86.69 385 HIS A O 1
ATOM 2935 N N . ASP A 1 386 ? -18.586 -6.517 35.475 1.00 81.00 386 ASP A N 1
ATOM 2936 C CA . ASP A 1 386 ? -18.740 -7.639 36.416 1.00 81.00 386 ASP A CA 1
ATOM 2937 C C . ASP A 1 386 ? -18.036 -8.918 35.956 1.00 81.00 386 ASP A C 1
ATOM 2939 O O . ASP A 1 386 ? -18.264 -9.374 34.840 1.00 81.00 386 ASP A O 1
ATOM 2943 N N . ARG A 1 387 ? -17.303 -9.596 36.853 1.00 75.12 387 ARG A N 1
ATOM 2944 C CA . ARG A 1 387 ? -16.414 -10.759 36.585 1.00 75.12 387 ARG A CA 1
ATOM 2945 C C . ARG A 1 387 ? -17.024 -11.963 35.834 1.00 75.12 387 ARG A C 1
ATOM 2947 O O . ARG A 1 387 ? -16.300 -12.882 35.455 1.00 75.12 387 ARG A O 1
ATOM 2954 N N . SER A 1 388 ? -18.330 -11.964 35.575 1.00 71.62 388 SER A N 1
ATOM 2955 C CA . SER A 1 388 ? -19.050 -12.952 34.756 1.00 71.62 388 SER A CA 1
ATOM 2956 C C . SER A 1 388 ? -18.532 -13.093 33.311 1.00 71.62 388 SER A C 1
ATOM 2958 O O . SER A 1 388 ? -18.826 -14.086 32.642 1.00 71.62 388 SER A O 1
ATOM 2960 N N . TRP A 1 389 ? -17.750 -12.132 32.807 1.00 68.56 389 TRP A N 1
ATOM 2961 C CA . TRP A 1 389 ? -17.211 -12.148 31.443 1.00 68.56 389 TRP A CA 1
ATOM 2962 C C . TRP A 1 389 ? -15.926 -12.980 31.277 1.00 68.56 389 TRP A C 1
ATOM 2964 O O . TRP A 1 389 ? -15.597 -13.309 30.136 1.00 68.56 389 TRP A O 1
ATOM 2974 N N . TRP A 1 390 ? -15.218 -13.372 32.349 1.00 68.62 390 TRP A N 1
ATOM 2975 C CA . TRP A 1 390 ? -13.890 -14.021 32.256 1.00 68.62 390 TRP A CA 1
ATOM 2976 C C . TRP A 1 390 ? -13.830 -15.250 31.324 1.00 68.62 390 TRP A C 1
ATOM 2978 O O . TRP A 1 390 ? -12.898 -15.335 30.517 1.00 68.62 390 TRP A O 1
ATOM 2988 N N . PRO A 1 391 ? -14.836 -16.155 31.304 1.00 76.75 391 PRO A N 1
ATOM 2989 C CA . PRO A 1 391 ? -14.787 -17.335 30.443 1.00 76.75 391 PRO A CA 1
ATOM 2990 C C . PRO A 1 391 ? -14.869 -16.968 28.958 1.00 76.75 391 PRO A C 1
ATOM 2992 O O . PRO A 1 391 ? -14.413 -17.713 28.092 1.00 76.75 391 PRO A O 1
ATOM 2995 N N . ARG A 1 392 ? -15.440 -15.798 28.636 1.00 79.12 392 ARG A N 1
ATOM 2996 C CA . ARG A 1 392 ? -15.606 -15.318 27.258 1.00 79.12 392 ARG A CA 1
ATOM 2997 C C . ARG A 1 392 ? -14.275 -14.900 26.633 1.00 79.12 392 ARG A C 1
ATOM 2999 O O . ARG A 1 392 ? -14.215 -14.758 25.412 1.00 79.12 392 ARG A O 1
ATOM 3006 N N . TRP A 1 393 ? -13.238 -14.690 27.446 1.00 80.81 393 TRP A N 1
ATOM 3007 C CA . TRP A 1 393 ? -11.940 -14.169 27.012 1.00 80.81 393 TRP A CA 1
ATOM 3008 C C . TRP A 1 393 ? -10.873 -15.251 26.858 1.00 80.81 393 TRP A C 1
ATOM 3010 O O . TRP A 1 393 ? -9.868 -14.996 26.208 1.00 80.81 393 TRP A O 1
ATOM 3020 N N . VAL A 1 394 ? -11.108 -16.468 27.357 1.00 82.75 394 VAL A N 1
ATOM 3021 C CA . VAL A 1 394 ? -10.142 -17.576 27.264 1.00 82.75 394 VAL A CA 1
ATOM 3022 C C . VAL A 1 394 ? -9.746 -17.854 25.812 1.00 82.75 394 VAL A C 1
ATOM 3024 O O . VAL A 1 394 ? -8.565 -17.868 25.492 1.00 82.75 394 VAL A O 1
ATOM 3027 N N . ALA A 1 395 ? -10.717 -17.999 24.906 1.00 86.06 395 ALA A N 1
ATOM 3028 C CA . ALA A 1 395 ? -10.423 -18.236 23.490 1.00 86.06 395 ALA A CA 1
ATOM 3029 C C . ALA A 1 395 ? -9.660 -17.065 22.822 1.00 86.06 395 ALA A C 1
ATOM 3031 O O . ALA A 1 395 ? -8.661 -17.326 22.159 1.00 86.06 395 ALA A O 1
ATOM 3032 N N . PRO A 1 396 ? -10.059 -15.788 22.998 1.00 86.81 396 PRO A N 1
ATOM 3033 C CA . PRO A 1 396 ? -9.249 -14.644 22.569 1.00 86.81 396 PRO A CA 1
ATOM 3034 C C . PRO A 1 396 ? -7.826 -14.597 23.145 1.00 86.81 396 PRO A C 1
ATOM 3036 O O . PRO A 1 396 ? -6.901 -14.253 22.418 1.00 86.81 396 PRO A O 1
ATOM 3039 N N . LEU A 1 397 ? -7.635 -14.941 24.421 1.00 83.88 397 LEU A N 1
ATOM 3040 C CA . LEU A 1 397 ? -6.312 -14.957 25.054 1.00 83.88 397 LEU A CA 1
ATOM 3041 C C . LEU A 1 397 ? -5.426 -16.062 24.478 1.00 83.88 397 LEU A C 1
ATOM 3043 O O . LEU A 1 397 ? -4.263 -15.811 24.187 1.00 83.88 397 LEU A O 1
ATOM 3047 N N . LEU A 1 398 ? -5.985 -17.254 24.256 1.00 87.19 398 LEU A N 1
ATOM 3048 C CA . LEU A 1 398 ? -5.282 -18.343 23.573 1.00 87.19 398 LEU A CA 1
ATOM 3049 C C . LEU A 1 398 ? -4.916 -17.960 22.136 1.00 87.19 398 LEU A C 1
ATOM 3051 O O . LEU A 1 398 ? -3.819 -18.265 21.687 1.00 87.19 398 LEU A O 1
ATOM 3055 N N . LEU A 1 399 ? -5.809 -17.259 21.430 1.00 88.06 399 LEU A N 1
ATOM 3056 C CA . LEU A 1 399 ? -5.516 -16.736 20.097 1.00 88.06 399 LEU A CA 1
ATOM 3057 C C . LEU A 1 399 ? -4.366 -15.725 20.132 1.00 88.06 399 LEU A C 1
ATOM 3059 O O . LEU A 1 399 ? -3.469 -15.814 19.306 1.00 88.06 399 LEU A O 1
ATOM 3063 N N . LEU A 1 400 ? -4.372 -14.786 21.080 1.00 86.19 400 LEU A N 1
ATOM 3064 C CA . LEU A 1 400 ? -3.276 -13.830 21.229 1.00 86.19 400 LEU A CA 1
ATOM 3065 C C . LEU A 1 400 ? -1.956 -14.536 21.561 1.00 86.19 400 LEU A C 1
ATOM 3067 O O . LEU A 1 400 ? -0.937 -14.177 20.994 1.00 86.19 400 LEU A O 1
ATOM 3071 N N . ALA A 1 401 ? -1.987 -15.547 22.434 1.00 84.69 401 ALA A N 1
ATOM 3072 C CA . ALA A 1 401 ? -0.811 -16.339 22.788 1.00 84.69 401 ALA A CA 1
ATOM 3073 C C . ALA A 1 401 ? -0.279 -17.185 21.621 1.00 84.69 401 ALA A C 1
ATOM 3075 O O . ALA A 1 401 ? 0.905 -17.474 21.587 1.00 84.69 401 ALA A O 1
ATOM 3076 N N . LEU A 1 402 ? -1.137 -17.585 20.678 1.00 85.31 402 LEU A N 1
ATOM 3077 C CA . LEU A 1 402 ? -0.724 -18.256 19.442 1.00 85.31 402 LEU A CA 1
ATOM 3078 C C . LEU A 1 402 ? -0.104 -17.277 18.432 1.00 85.31 402 LEU A C 1
ATOM 3080 O O . LEU A 1 402 ? 0.727 -17.672 17.623 1.00 85.31 402 LEU A O 1
ATOM 3084 N N . LEU A 1 403 ? -0.562 -16.023 18.443 1.00 82.94 403 LEU A N 1
ATOM 3085 C CA . LEU A 1 403 ? -0.064 -14.945 17.587 1.00 82.94 403 LEU A CA 1
ATOM 3086 C C . LEU A 1 403 ? 1.140 -14.205 18.195 1.00 82.94 403 LEU A C 1
ATOM 3088 O O . LEU A 1 403 ? 1.570 -13.205 17.626 1.00 82.94 403 LEU A O 1
ATOM 3092 N N . TRP A 1 404 ? 1.628 -14.634 19.358 1.00 78.06 404 TRP A N 1
ATOM 3093 C CA . TRP A 1 404 ? 2.830 -14.111 20.000 1.00 78.06 404 TRP A CA 1
ATOM 3094 C C . TRP A 1 404 ? 3.940 -15.146 19.887 1.00 78.06 404 TRP A C 1
ATOM 3096 O O . TRP A 1 404 ? 5.072 -14.733 19.540 1.00 78.06 404 TRP A O 1
#

Sequence (404 aa):
MVRVLSGSVNDWAARVRRLVLVLVGGYLLGLVLLAARPVLSLQEAEGLYRQQETATYHWTSSQVRLPLHGRTGPTQVALTLGLVRWPGDTPRQVTLATDAGVLARFEVAAKRQYHVVVPSSAPALVIRSSVERPPRDDSRWLGVVLFDATASAHGLPLQLSAQVLLLTALALALVLFAMWLTRRGYGLIGALTAGAFALRVVYLDGSPPGFNQDEVVSLVDAWFLLQTARDHWGHVLPLGAQEALGDWIPPLLTYLELPLVALLGPVPLAGRLTTAAIGTVAVPISYYTIRLLQLPLAAAVCAALVTAISPWQIFLSRFAIPPALVPTAWALCIWAALLFVQRAGRADATRLAIVAGLALYAYPTMKLAVPLLVGWAVLIALLHHDRSWW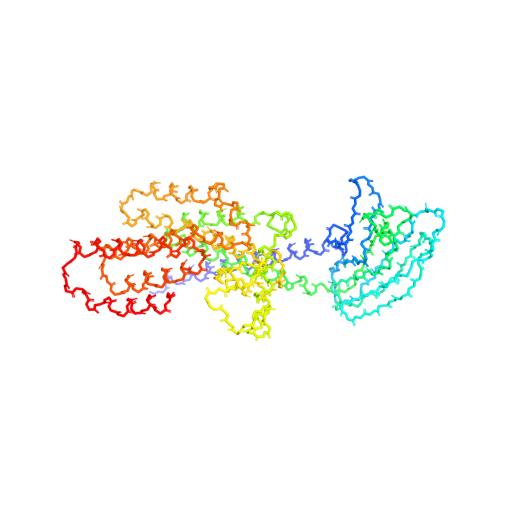PRWVAPLLLLALLW

Radius of gyration: 28.06 Å; chains: 1; bounding box: 100×42×74 Å

pLDDT: mean 87.02, std 11.87, range [39.59, 98.38]

Secondary structure (DSSP, 8-state):
---SSHHHHHHHHHHHHHHHHHHHHHHHHHHHHHHTS-S--TTS-EEEE-SSTT-S-EEEEEEEEEE----SS-EEEEEEEE----TTPPPEEEEEEETTEEEEEEEE-S-EEEEEEEPTT-SEEEEEE--PPPTT--TT--SSEEEEEEEEE-S--HHHHHHHHHHHHHHHHHHHHHHHHHHTT-HHHHHHHHHHHHHHHTTTTTSS-S--HHHHHHHHHHHHHHHHSB-TT--BS--S-EEETTEEE-THHHHHHHHHHHHH-S-HHHHHHHHHHHHHHHHHHHHHHHHHTT--HHHHHHHHHHHHH-HHHHHHTTS-SGGGGHHHHHHHHHHHHHHHHHH--HHHHHHHHHHHHHHHTT-TTHHHHHHHHHHHHHHHHHHHS-GGGGGGTHHHHHHHHH--